Protein AF-0000000075133955 (afdb_homodimer)

pLDDT: mean 95.51, std 5.42, range [56.84, 98.88]

Sequence (524 aa):
MVPCLSQMYQNTDFLGADYRGLFTTDHEECQRVCTQDPFCQFFTFVNGDFTTERIRNKCHLKFSWTIPRTPGVKREAGVVSGFSHKVEISQYFEPVCRGKLFSNTDIPGNDLEVLPAASPEHCQALCSADPRCTYFSYVSSNFNCHLKSNPNEIVTTAKEGITSGLPVHFCQLDNNWLKVAHEGVSFEGSDIRFELMDDAHTCQRTCTFDPNCQYYSYFTDSYSESNMRRRCYFKRVITVPAPPNIGKLNNVISGFSLKSCAMVPCLSQMYQNTDFLGADYRGLFTTDHEECQRVCTQDPFCQFFTFVNGDFTTERIRNKCHLKFSWTIPRTPGVKREAGVVSGFSHKVEISQYFEPVCRGKLFSNTDIPGNDLEVLPAASPEHCQALCSADPRCTYFSYVSSNFNCHLKSNPNEIVTTAKEGITSGLPVHFCQLDNNWLKVAHEGVSFEGSDIRFELMDDAHTCQRTCTFDPNCQYYSYFTDSYSESNMRRRCYFKRVITVPAPPNIGKLNNVISGFSLKSCA

Solvent-accessible surface area (backbone atoms only — not comparable to full-atom values): 27032 Å² total; per-residue (Å²): 131,65,75,59,43,78,63,73,38,73,35,23,36,50,48,68,53,67,79,46,59,37,61,36,69,45,63,68,45,36,40,49,49,28,39,70,37,93,58,33,40,30,36,33,25,28,36,87,76,30,87,62,64,42,46,44,27,28,25,34,31,17,55,45,60,61,41,86,68,52,82,29,49,43,82,32,78,38,21,34,16,39,37,15,72,69,58,65,74,57,68,92,32,78,55,80,37,81,51,39,77,37,73,38,22,33,52,79,70,55,70,72,49,77,41,47,25,90,42,61,64,51,33,35,51,54,34,44,63,37,88,71,39,42,34,37,30,24,33,65,89,66,22,40,20,35,28,15,45,53,59,79,54,49,59,77,41,84,34,84,63,19,31,16,34,36,30,58,65,84,31,18,64,62,64,68,67,33,72,48,72,37,74,35,25,34,57,39,71,48,68,74,49,70,45,81,45,94,44,62,67,60,40,43,53,51,32,41,70,34,90,70,28,45,28,35,29,24,25,33,85,74,23,86,56,71,91,50,39,27,30,27,35,33,16,45,64,88,36,60,74,60,70,85,34,78,41,82,35,80,48,19,35,18,40,40,26,47,68,54,58,108,129,66,74,59,44,80,62,75,37,72,34,23,35,51,47,68,52,66,80,46,59,36,62,33,69,44,62,67,44,37,39,49,49,28,37,69,36,93,59,32,39,30,36,33,25,30,35,88,77,30,86,61,64,42,44,41,27,27,26,36,32,19,55,46,61,61,40,87,68,52,83,29,48,43,82,33,77,37,20,36,16,38,37,15,73,70,60,64,72,58,68,91,32,77,55,80,37,81,51,39,76,37,74,38,20,33,52,79,70,54,70,73,48,79,42,47,26,91,41,61,64,52,33,34,50,56,33,44,64,37,89,70,39,42,33,38,3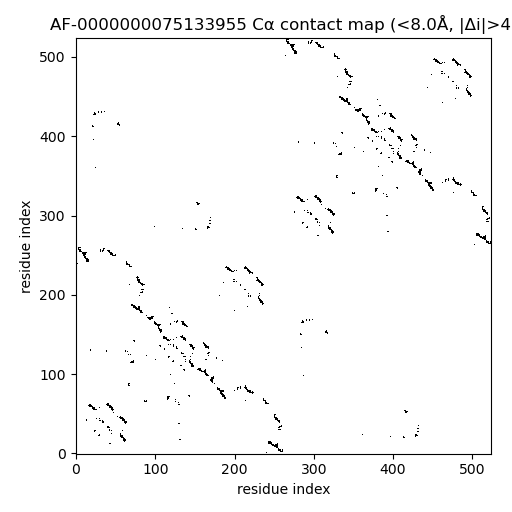2,25,33,66,88,68,22,40,20,36,29,15,46,51,58,82,54,51,61,77,42,84,31,82,63,18,33,16,36,36,32,58,63,84,33,17,65,61,63,69,67,32,70,48,69,38,76,36,24,35,57,39,72,48,68,75,50,69,45,81,45,94,46,60,67,60,40,42,52,52,32,39,70,34,91,72,28,46,30,37,30,23,24,35,85,72,23,87,56,70,92,49,38,28,30,27,32,33,16,48,64,87,36,61,76,61,72,86,34,78,42,82,36,80,48,20,37,18,38,41,24,48,67,55,56,109

Secondary structure (DSSP, 8-state):
-------EEEEEEEES-EEEEEE-SSHHHHHHHHHHSTT--EEEEE-TT-SSGGGTTEEEEE----S---SEEEEEEEEEEEE-TT---S---SSEE--EEETTEE--S-EEEEEE-SSHHHHHHHHHH-TT-SEEEEETTTTEEEEE--SS----EE-TTEEEEE---SSEEPGGGGG--EEEEEEES-EEEEEE-S-HHHHHHHHHH-TT-SEEEEE-TT-SSGGGTTEEEEE----S---SEEEEEEEEEEEE-SGGG-/-------EEEEEEEES-EEEEEE-SSHHHHHHHHHHSTT--EEEEE-TT-SSGGGTTEEEEE----S---SEEEEEEEEEEEE-TT---S---SSEE--EEETTEE--S-EEEEEE-SSHHHHHHHHHH-TT-SEEEEETTTTEEEEE--SS----EE-TTEEEEE---SSEEPGGGGG--EEEEEEES-EEEEEE-S-HHHHHHHHHH-TT-SEEEEE-TT-SSGGGTTEEEEE----S---SEEEEEEEEEEEE-SGGG-

Organism: Scophthalmus maximus (NCBI:txid52904)

Radius of gyration: 28.0 Å; Cα contacts (8 Å, |Δi|>4): 1385; chains: 2; bounding box: 56×96×57 Å

Nearest PDB structures (foldseek):
  7qox-assembly1_A  TM=2.684E-01  e=1.447E-17  Homo sapiens
  6o1g-assembly1_A  TM=2.736E-01  e=8.860E-17  Homo sapiens
  7qox-assembly2_B  TM=2.513E-01  e=3.279E-17  Homo sapiens
  5i25-assembly1_A  TM=2.585E-01  e=6.323E-15  Homo sapiens
  7qot-assembly2_B  TM=2.778E-01  e=2.372E-13  Homo sapiens

InterPro domains:
  IPR000177 Apple domain [PR00005] (200-219)
  IPR000177 Apple domain [PR00005] (248-262)
  IPR000177 Apple domain [SM00223] (4-88)
  IPR000177 Apple domain [SM00223] (97-171)
  IPR000177 Apple domain [SM00223] (181-261)
  IPR000177 Apple domain [cd01100] (2-84)
  IPR000177 Apple domain [cd01100] (102-165)
  IPR003609 PAN/Apple domain [PF00024] (181-261)
  IPR003609 PAN/Apple domain [PF14295] (12-62)
  IPR003609 PAN/Apple domain [PF14295] (105-148)
  IPR003609 PAN/Apple domain [PS50948] (4-87)
  IPR003609 PAN/Apple domain [PS50948] (97-171)

Foldseek 3Di:
DFDFWPDKDALKDLDDQFDDKDADPDVVVLLVVLQVDQFFWKKKAFDCPAPDRVCHRMITGGGDFQFDAFQAKAFAAQKKKAWALPTDLDDAFDDEDAFWKDAQKDFDDQFDDKGAAQDPSRLLSVLQNDPQFFKWKAAQVGRIITGGHDPPDTDMDGHHRIMMGGHDDRHHYDSVRRVDMDHRMDGDDQFDDKDAAQDVVVLNVVLNVDPAATMWMARDCPHPDNVRHRIITGGHDDNHDDRPDMDRHHSMMMTTHRNVVD/DFDFWPDKDALKDLDDQFDDKDADPDVVVLLVVLQPDQFFWKKKAFDCPAPDRVCHRMITGGGFFQFDAFQAKAFAAQKKKAWALPTDLDDAFDDEDAFWKDAQKDFDDQFDDKGAAQDPSRLLSVLQNDPQFFKWKAANVGRIITGGHDPPDTDMDGHHRIMMGGHDDRHHYDSVRRVDMDHRMDGDDQFDDKDAAQDVVVLNVVLNVDPAATMWMARDCPHPDNVRHRIITGGHDDNHDDRPDMDRHHSMMMTTHRNVVD

Structure (mmCIF, N/CA/C/O backbone):
data_AF-0000000075133955-model_v1
#
loop_
_entity.id
_entity.type
_entity.pdbx_description
1 polymer 'Putative coagulation factor XI-like'
#
loop_
_atom_site.group_PDB
_atom_site.id
_atom_site.type_symbol
_atom_site.label_atom_id
_atom_site.label_alt_id
_atom_site.label_comp_id
_atom_site.label_asym_id
_atom_site.label_entity_id
_atom_site.label_seq_id
_atom_site.pdbx_PDB_ins_code
_atom_site.Cartn_x
_atom_site.Cartn_y
_atom_site.Cartn_z
_atom_site.occupancy
_atom_site.B_iso_or_equiv
_atom_site.auth_seq_id
_atom_site.auth_comp_id
_atom_site.auth_asym_id
_atom_site.auth_atom_id
_atom_site.pdbx_PDB_model_num
ATOM 1 N N . MET A 1 1 ? 10.625 22.344 -7.941 1 56.84 1 MET A N 1
ATOM 2 C CA . MET A 1 1 ? 10.438 21.016 -8.539 1 56.84 1 MET A CA 1
ATOM 3 C C . MET A 1 1 ? 11.461 20.031 -8 1 56.84 1 MET A C 1
ATOM 5 O O . MET A 1 1 ? 12.625 20.391 -7.793 1 56.84 1 MET A O 1
ATOM 9 N N . VAL A 1 2 ? 11.062 18.953 -7.438 1 69.12 2 VAL A N 1
ATOM 10 C CA . VAL A 1 2 ? 11.984 17.953 -6.922 1 69.12 2 VAL A CA 1
ATOM 11 C C . VAL A 1 2 ? 12.766 17.328 -8.078 1 69.12 2 VAL A C 1
ATOM 13 O O . VAL A 1 2 ? 12.18 16.891 -9.062 1 69.12 2 VAL A O 1
ATOM 16 N N . PRO A 1 3 ? 14.031 17.5 -8.039 1 80.31 3 PRO A N 1
ATOM 17 C CA . PRO A 1 3 ? 14.82 16.938 -9.141 1 80.31 3 PRO A CA 1
ATOM 18 C C . PRO A 1 3 ? 14.695 15.43 -9.25 1 80.31 3 PRO A C 1
ATOM 20 O O . PRO A 1 3 ? 14.453 14.75 -8.25 1 80.31 3 PRO A O 1
ATOM 23 N N . CYS A 1 4 ? 14.789 15.016 -10.484 1 88.19 4 CYS A N 1
ATOM 24 C CA . CYS A 1 4 ? 14.82 13.578 -10.734 1 88.19 4 CYS A CA 1
ATOM 25 C C . CYS A 1 4 ? 16.172 12.992 -10.344 1 88.19 4 CYS A C 1
ATOM 27 O O . CYS A 1 4 ? 17.203 13.391 -10.883 1 88.19 4 CYS A O 1
ATOM 29 N N . LEU A 1 5 ? 16.125 12.211 -9.391 1 88.81 5 LEU A N 1
ATOM 30 C CA . LEU A 1 5 ? 17.312 11.5 -8.945 1 88.81 5 LEU A CA 1
ATOM 31 C C . LEU A 1 5 ? 17.203 10.008 -9.25 1 88.81 5 LEU A C 1
ATOM 33 O O . LEU A 1 5 ? 16.828 9.219 -8.383 1 88.81 5 LEU A O 1
ATOM 37 N N . SER A 1 6 ? 17.625 9.562 -10.336 1 91.12 6 SER A N 1
ATOM 38 C CA . SER A 1 6 ? 17.438 8.188 -10.789 1 91.12 6 SER A CA 1
ATOM 39 C C . SER A 1 6 ? 18.641 7.316 -10.445 1 91.12 6 SER A C 1
ATOM 41 O O . SER A 1 6 ? 18.578 6.09 -10.555 1 91.12 6 SER A O 1
ATOM 43 N N . GLN A 1 7 ? 19.641 7.926 -9.953 1 91.5 7 GLN A N 1
ATOM 44 C CA . GLN A 1 7 ? 20.891 7.219 -9.688 1 91.5 7 GLN A CA 1
ATOM 45 C C . GLN A 1 7 ? 20.75 6.281 -8.492 1 91.5 7 GLN A C 1
ATOM 47 O O . GLN A 1 7 ? 20.062 6.602 -7.52 1 91.5 7 GLN A O 1
ATOM 52 N N . MET A 1 8 ? 21.5 5.141 -8.578 1 95.88 8 MET A N 1
ATOM 53 C CA . MET A 1 8 ? 21.625 4.199 -7.473 1 95.88 8 MET A CA 1
ATOM 54 C C . MET A 1 8 ? 22.953 4.371 -6.754 1 95.88 8 MET A C 1
ATOM 56 O O . MET A 1 8 ? 24 4.52 -7.398 1 95.88 8 MET A O 1
ATOM 60 N N . TYR A 1 9 ? 22.891 4.359 -5.441 1 97.62 9 TYR A N 1
ATOM 61 C CA . TYR A 1 9 ? 24.109 4.496 -4.645 1 97.62 9 TYR A CA 1
ATOM 62 C C . TYR A 1 9 ? 24.547 3.15 -4.078 1 97.62 9 TYR A C 1
ATOM 64 O O . TYR A 1 9 ? 23.922 2.637 -3.139 1 97.62 9 TYR A O 1
ATOM 72 N N . GLN A 1 10 ? 25.609 2.617 -4.586 1 97.75 10 GLN A N 1
ATOM 73 C CA . GLN A 1 10 ? 26.125 1.313 -4.18 1 97.75 10 GLN A CA 1
ATOM 74 C C . GLN A 1 10 ? 26.859 1.405 -2.84 1 97.75 10 GLN A C 1
ATOM 76 O O . GLN A 1 10 ? 27.516 2.408 -2.553 1 97.75 10 GLN A O 1
ATOM 81 N N . ASN A 1 11 ? 26.703 0.358 -2.041 1 98.38 11 ASN A N 1
ATOM 82 C CA . ASN A 1 11 ? 27.375 0.281 -0.748 1 98.38 11 ASN A CA 1
ATOM 83 C C . ASN A 1 11 ? 27.109 1.519 0.101 1 98.38 11 ASN A C 1
ATOM 85 O O . ASN A 1 11 ? 28.016 2.068 0.718 1 98.38 11 ASN A O 1
ATOM 89 N N . THR A 1 12 ? 25.922 1.992 -0.047 1 98.31 12 THR A N 1
ATOM 90 C CA . THR A 1 12 ? 25.469 3.189 0.66 1 98.31 12 THR A CA 1
ATOM 91 C C . THR A 1 12 ? 24.156 2.936 1.38 1 98.31 12 THR A C 1
ATOM 93 O O . THR A 1 12 ? 23.188 2.445 0.777 1 98.31 12 THR A O 1
ATOM 96 N N . ASP A 1 13 ? 24.078 3.252 2.631 1 98 13 ASP A N 1
ATOM 97 C CA . ASP A 1 13 ? 22.875 3.078 3.453 1 98 13 ASP A CA 1
ATOM 98 C C . ASP A 1 13 ? 22.25 4.426 3.795 1 98 13 ASP A C 1
ATOM 100 O O . ASP A 1 13 ? 22.906 5.301 4.359 1 98 13 ASP A O 1
ATOM 104 N N . PHE A 1 14 ? 21.016 4.676 3.324 1 97.88 14 PHE A N 1
ATOM 105 C CA . PHE A 1 14 ? 20.203 5.762 3.857 1 97.88 14 PHE A CA 1
ATOM 106 C C . PHE A 1 14 ? 19.547 5.352 5.176 1 97.88 14 PHE A C 1
ATOM 108 O O . PHE A 1 14 ? 18.438 4.816 5.184 1 97.88 14 PHE A O 1
ATOM 115 N N . LEU A 1 15 ? 20.141 5.633 6.23 1 95.81 15 LEU A N 1
ATOM 116 C CA . LEU A 1 15 ? 19.75 5.098 7.535 1 95.81 15 LEU A CA 1
ATOM 117 C C . LEU A 1 15 ? 18.594 5.887 8.125 1 95.81 15 LEU A C 1
ATOM 119 O O . LEU A 1 15 ? 18.641 7.117 8.195 1 95.81 15 LEU A O 1
ATOM 123 N N . GLY A 1 16 ? 17.562 5.07 8.469 1 94.88 16 GLY A N 1
ATOM 124 C CA . GLY A 1 16 ? 16.438 5.688 9.156 1 94.88 16 GLY A CA 1
ATOM 125 C C . GLY A 1 16 ? 15.258 5.969 8.242 1 94.88 16 GLY A C 1
ATOM 126 O O . GLY A 1 16 ? 15.305 5.68 7.047 1 94.88 16 GLY A O 1
ATOM 127 N N . ALA A 1 17 ? 14.039 6.387 8.836 1 96.19 17 ALA A N 1
ATOM 128 C CA . ALA A 1 17 ? 12.836 6.855 8.156 1 96.19 17 ALA A CA 1
ATOM 129 C C . ALA A 1 17 ? 12.094 5.699 7.496 1 96.19 17 ALA A C 1
ATOM 131 O O . ALA A 1 17 ? 11.344 5.898 6.531 1 96.19 17 ALA A O 1
ATOM 132 N N . ASP A 1 18 ? 12.391 4.457 7.918 1 97.38 18 ASP A N 1
ATOM 133 C CA . ASP A 1 18 ? 11.727 3.271 7.387 1 97.38 18 ASP A CA 1
ATOM 134 C C . ASP A 1 18 ? 10.25 3.244 7.789 1 97.38 18 ASP A C 1
ATOM 136 O O . ASP A 1 18 ? 9.914 3.449 8.961 1 97.38 18 ASP A O 1
ATOM 140 N N . TYR A 1 19 ? 9.344 3.012 6.84 1 96.94 19 TYR A N 1
ATOM 141 C CA . TYR A 1 19 ? 7.949 2.883 7.25 1 96.94 19 TYR A CA 1
ATOM 142 C C . TYR A 1 19 ? 7.34 1.591 6.723 1 96.94 19 TYR A C 1
ATOM 144 O O . TYR A 1 19 ? 6.277 1.164 7.18 1 96.94 19 TYR A O 1
ATOM 152 N N . ARG A 1 20 ? 7.984 0.947 5.762 1 97.38 20 ARG A N 1
ATOM 153 C CA . ARG A 1 20 ? 7.504 -0.306 5.188 1 97.38 20 ARG A CA 1
ATOM 154 C C . ARG A 1 20 ? 8.664 -1.169 4.703 1 97.38 20 ARG A C 1
ATOM 156 O O . ARG A 1 20 ? 9.625 -0.657 4.129 1 97.38 20 ARG A O 1
ATOM 163 N N . GLY A 1 21 ? 8.602 -2.441 5.027 1 97.69 21 GLY A N 1
ATOM 164 C CA . GLY A 1 21 ? 9.586 -3.4 4.559 1 97.69 21 GLY A CA 1
ATOM 165 C C . GLY A 1 21 ? 8.977 -4.551 3.777 1 97.69 21 GLY A C 1
ATOM 166 O O . GLY A 1 21 ? 7.875 -5 4.086 1 97.69 21 GLY A O 1
ATOM 167 N N . LEU A 1 22 ? 9.586 -5.023 2.77 1 97.88 22 LEU A N 1
ATOM 168 C CA . LEU A 1 22 ? 9.219 -6.203 1.989 1 97.88 22 LEU A CA 1
ATOM 169 C C . LEU A 1 22 ? 10.445 -6.812 1.321 1 97.88 22 LEU A C 1
ATOM 171 O O . LEU A 1 22 ? 11.555 -6.277 1.435 1 97.88 22 LEU A O 1
ATOM 175 N N . PHE A 1 23 ? 10.312 -7.93 0.699 1 98.06 23 PHE A N 1
ATOM 176 C CA . PHE A 1 23 ? 11.414 -8.562 -0.011 1 98.06 23 PHE A CA 1
ATOM 177 C C . PHE A 1 23 ? 11.227 -8.453 -1.519 1 98.06 23 PHE A C 1
ATOM 179 O O . PHE A 1 23 ? 10.109 -8.633 -2.023 1 98.06 23 PHE A O 1
ATOM 186 N N . THR A 1 24 ? 12.258 -8.055 -2.201 1 97.69 24 THR A N 1
ATOM 187 C CA . THR A 1 24 ? 12.219 -7.914 -3.652 1 97.69 24 THR A CA 1
ATOM 188 C C . THR A 1 24 ? 13.359 -8.695 -4.301 1 97.69 24 THR A C 1
ATOM 190 O O . THR A 1 24 ? 14.328 -9.055 -3.633 1 97.69 24 THR A O 1
ATOM 193 N N . THR A 1 25 ? 13.219 -8.906 -5.605 1 96.19 25 THR A N 1
ATOM 194 C CA . THR A 1 25 ? 14.188 -9.695 -6.359 1 96.19 25 THR A CA 1
ATOM 195 C C . THR A 1 25 ? 15.531 -8.969 -6.43 1 96.19 25 THR A C 1
ATOM 197 O O . THR A 1 25 ? 16.594 -9.594 -6.352 1 96.19 25 THR A O 1
ATOM 200 N N . ASP A 1 26 ? 15.508 -7.672 -6.676 1 96.44 26 ASP A N 1
ATOM 201 C CA . ASP A 1 26 ? 16.703 -6.852 -6.809 1 96.44 26 ASP A CA 1
ATOM 202 C C . ASP A 1 26 ? 16.406 -5.387 -6.504 1 96.44 26 ASP A C 1
ATOM 204 O O . ASP A 1 26 ? 15.281 -5.039 -6.137 1 96.44 26 ASP A O 1
ATOM 208 N N . HIS A 1 27 ? 17.484 -4.566 -6.609 1 97.31 27 HIS A N 1
ATOM 209 C CA . HIS A 1 27 ? 17.344 -3.156 -6.262 1 97.31 27 HIS A CA 1
ATOM 210 C C . HIS A 1 27 ? 16.453 -2.43 -7.273 1 97.31 27 HIS A C 1
ATOM 212 O O . HIS A 1 27 ? 15.797 -1.448 -6.93 1 97.31 27 HIS A O 1
ATOM 218 N N . GLU A 1 28 ? 16.391 -2.914 -8.5 1 95.94 28 GLU A N 1
ATOM 219 C CA . GLU A 1 28 ? 15.539 -2.293 -9.508 1 95.94 28 GLU A CA 1
ATOM 220 C C . GLU A 1 28 ? 14.062 -2.473 -9.156 1 95.94 28 GLU A C 1
ATOM 222 O O . GLU A 1 28 ? 13.266 -1.541 -9.305 1 95.94 28 GLU A O 1
ATOM 227 N N . GLU A 1 29 ? 13.758 -3.65 -8.75 1 96.31 29 GLU A N 1
ATOM 228 C CA . GLU A 1 29 ? 12.391 -3.896 -8.305 1 96.31 29 GLU A CA 1
ATOM 229 C C . GLU A 1 29 ? 12.055 -3.082 -7.059 1 96.31 29 GLU A C 1
ATOM 231 O O . GLU A 1 29 ? 10.945 -2.574 -6.922 1 96.31 29 GLU A O 1
ATOM 236 N N . CYS A 1 30 ? 13.016 -3.01 -6.125 1 97.81 30 CYS A N 1
ATOM 237 C CA . CYS A 1 30 ? 12.828 -2.176 -4.941 1 97.81 30 CYS A CA 1
ATOM 238 C C . CYS A 1 30 ? 12.516 -0.737 -5.332 1 97.81 30 CYS A C 1
ATOM 240 O O . CYS A 1 30 ? 11.57 -0.14 -4.805 1 97.81 30 CYS A O 1
ATOM 242 N N . GLN A 1 31 ? 13.25 -0.207 -6.27 1 97.56 31 GLN A N 1
ATOM 243 C CA . GLN A 1 31 ? 13 1.15 -6.746 1 97.56 31 GLN A CA 1
ATOM 244 C C . GLN A 1 31 ? 11.633 1.263 -7.402 1 97.56 31 GLN A C 1
ATOM 246 O O . GLN A 1 31 ? 10.938 2.266 -7.227 1 97.56 31 GLN A O 1
ATOM 251 N N . ARG A 1 32 ? 11.211 0.271 -8.141 1 96 32 ARG A N 1
ATOM 252 C CA . ARG A 1 32 ? 9.891 0.275 -8.766 1 96 32 ARG A CA 1
ATOM 253 C C . ARG A 1 32 ? 8.789 0.29 -7.715 1 96 32 ARG A C 1
ATOM 255 O O . ARG A 1 32 ? 7.809 1.029 -7.848 1 96 32 ARG A O 1
ATOM 262 N N . VAL A 1 33 ? 8.953 -0.542 -6.676 1 97 33 VAL A N 1
ATOM 263 C CA . VAL A 1 33 ? 7.98 -0.568 -5.59 1 97 33 VAL A CA 1
ATOM 264 C C . VAL A 1 33 ? 7.902 0.809 -4.934 1 97 33 VAL A C 1
ATOM 266 O O . VAL A 1 33 ? 6.809 1.333 -4.711 1 97 33 VAL A O 1
ATOM 269 N N . CYS A 1 34 ? 9.055 1.392 -4.648 1 97.69 34 CYS A N 1
ATOM 270 C CA . CYS A 1 34 ? 9.102 2.719 -4.043 1 97.69 34 CYS A CA 1
ATOM 271 C C . CYS A 1 34 ? 8.414 3.75 -4.934 1 97.69 34 CYS A C 1
ATOM 273 O O . CYS A 1 34 ? 7.648 4.578 -4.445 1 97.69 34 CYS A O 1
ATOM 275 N N . THR A 1 35 ? 8.664 3.674 -6.195 1 95.88 35 THR A N 1
ATOM 276 C CA . THR A 1 35 ? 8.133 4.641 -7.152 1 95.88 35 THR A CA 1
ATOM 277 C C . THR A 1 35 ? 6.613 4.535 -7.242 1 95.88 35 THR A C 1
ATOM 279 O O . THR A 1 35 ? 5.922 5.543 -7.406 1 95.88 35 THR A O 1
ATOM 282 N N . GLN A 1 36 ? 6.125 3.326 -7.082 1 93.5 36 GLN A N 1
ATOM 283 C CA . GLN A 1 36 ? 4.688 3.107 -7.203 1 93.5 36 GLN A CA 1
ATOM 284 C C . GLN A 1 36 ? 3.973 3.422 -5.891 1 93.5 36 GLN A C 1
ATOM 286 O O . GLN A 1 36 ? 2.762 3.652 -5.879 1 93.5 36 GLN A O 1
ATOM 291 N N . ASP A 1 37 ? 4.668 3.383 -4.805 1 94 37 ASP A N 1
ATOM 292 C CA . ASP A 1 37 ? 4.117 3.746 -3.502 1 94 37 ASP A CA 1
ATOM 293 C C . ASP A 1 37 ? 3.953 5.258 -3.377 1 94 37 ASP A C 1
ATOM 295 O O . ASP A 1 37 ? 4.918 6.008 -3.541 1 94 37 ASP A O 1
ATOM 299 N N . PRO A 1 38 ? 2.822 5.773 -3.049 1 91.5 38 PRO A N 1
ATOM 300 C CA . PRO A 1 38 ? 2.568 7.215 -3.066 1 91.5 38 PRO A CA 1
ATOM 301 C C . PRO A 1 38 ? 3.377 7.969 -2.012 1 91.5 38 PRO A C 1
ATOM 303 O O . PRO A 1 38 ? 3.598 9.172 -2.145 1 91.5 38 PRO A O 1
ATOM 306 N N . PHE A 1 39 ? 3.896 7.27 -1.001 1 94 39 PHE A N 1
ATOM 307 C CA . PHE A 1 39 ? 4.52 7.969 0.118 1 94 39 PHE A CA 1
ATOM 308 C C . PHE A 1 39 ? 6.031 7.785 0.095 1 94 39 PHE A C 1
ATOM 310 O O . PHE A 1 39 ? 6.762 8.531 0.75 1 94 39 PHE A O 1
ATOM 317 N N . CYS A 1 40 ? 6.539 6.801 -0.646 1 96.44 40 CYS A N 1
ATOM 318 C CA . CYS A 1 40 ? 7.953 6.457 -0.625 1 96.44 40 CYS A CA 1
ATOM 319 C C . CYS A 1 40 ? 8.789 7.527 -1.32 1 96.44 40 CYS A C 1
ATOM 321 O O . CYS A 1 40 ? 8.508 7.891 -2.465 1 96.44 40 CYS A O 1
ATOM 323 N N . GLN A 1 41 ? 9.797 8.078 -0.647 1 95.94 41 GLN A N 1
ATOM 324 C CA . GLN A 1 41 ? 10.656 9.109 -1.207 1 95.94 41 GLN A CA 1
ATOM 325 C C . GLN A 1 41 ? 12.023 8.547 -1.585 1 95.94 41 GLN A C 1
ATOM 327 O O . GLN A 1 41 ? 12.633 8.984 -2.562 1 95.94 41 GLN A O 1
ATOM 332 N N . PHE A 1 42 ? 12.516 7.629 -0.854 1 97.69 42 PHE A N 1
ATOM 333 C CA . PHE A 1 42 ? 13.766 6.926 -1.105 1 97.69 42 PHE A CA 1
ATOM 334 C C . PHE A 1 42 ? 13.742 5.539 -0.476 1 97.69 42 PHE A C 1
ATOM 336 O O . PHE A 1 42 ? 12.773 5.176 0.201 1 97.69 42 PHE A O 1
ATOM 343 N N . PHE A 1 43 ? 14.758 4.703 -0.812 1 98.62 43 PHE A N 1
ATOM 344 C CA . PHE A 1 43 ? 14.727 3.312 -0.371 1 98.62 43 PHE A CA 1
ATOM 345 C C . PHE A 1 43 ? 16.141 2.795 -0.13 1 98.62 43 PHE A C 1
ATOM 347 O O . PHE A 1 43 ? 17.125 3.43 -0.537 1 98.62 43 PHE A O 1
ATOM 354 N N . THR A 1 44 ? 16.25 1.774 0.631 1 98.81 44 THR A N 1
ATOM 355 C CA . THR A 1 44 ? 17.469 1.001 0.829 1 98.81 44 THR A CA 1
ATOM 356 C C . THR A 1 44 ? 17.219 -0.483 0.58 1 98.81 44 THR A C 1
ATOM 358 O O . THR A 1 44 ? 16.25 -1.044 1.081 1 98.81 44 THR A O 1
ATOM 361 N N . PHE A 1 45 ? 18.078 -1.074 -0.251 1 98.81 45 PHE A N 1
ATOM 362 C CA . PHE A 1 45 ? 17.984 -2.484 -0.608 1 98.81 45 PHE A CA 1
ATOM 363 C C . PHE A 1 45 ? 19.203 -3.256 -0.103 1 98.81 45 PHE A C 1
ATOM 365 O O . PHE A 1 45 ? 20.344 -2.84 -0.317 1 98.81 45 PHE A O 1
ATOM 372 N N . VAL A 1 46 ? 18.891 -4.371 0.602 1 98.62 46 VAL A N 1
ATOM 373 C CA . VAL A 1 46 ? 19.938 -5.258 1.08 1 98.62 46 VAL A CA 1
ATOM 374 C C . VAL A 1 46 ? 20.172 -6.379 0.07 1 98.62 46 VAL A C 1
ATOM 376 O O . VAL A 1 46 ? 19.281 -7.211 -0.153 1 98.62 46 VAL A O 1
ATOM 379 N N . ASN A 1 47 ? 21.297 -6.426 -0.536 1 96.38 47 ASN A N 1
ATOM 380 C CA . ASN A 1 47 ? 21.469 -7.383 -1.62 1 96.38 47 ASN A CA 1
ATOM 381 C C . ASN A 1 47 ? 21.75 -8.789 -1.088 1 96.38 47 ASN A C 1
ATOM 383 O O . ASN A 1 47 ? 21.75 -9.008 0.125 1 96.38 47 ASN A O 1
ATOM 387 N N . GLY A 1 48 ? 21.938 -9.797 -1.963 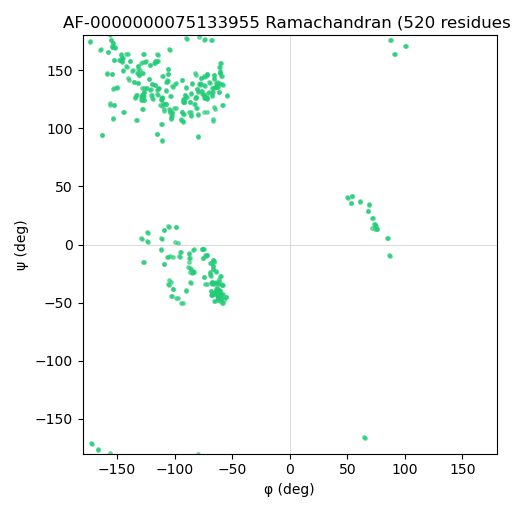1 94.81 48 GLY A N 1
ATOM 388 C CA . GLY A 1 48 ? 22 -11.211 -1.625 1 94.81 48 GLY A CA 1
ATOM 389 C C . GLY A 1 48 ? 23.312 -11.609 -0.968 1 94.81 48 GLY A C 1
ATOM 390 O O . GLY A 1 48 ? 23.453 -12.727 -0.465 1 94.81 48 GLY A O 1
ATOM 391 N N . ASP A 1 49 ? 24.297 -10.711 -0.828 1 95.81 49 ASP A N 1
ATOM 392 C CA . ASP A 1 49 ? 25.625 -11.023 -0.278 1 95.81 49 ASP A CA 1
ATOM 393 C C . ASP A 1 49 ? 25.812 -10.352 1.082 1 95.81 49 ASP A C 1
ATOM 395 O O . ASP A 1 49 ? 26.922 -10.375 1.634 1 95.81 49 ASP A O 1
ATOM 399 N N . PHE A 1 50 ? 24.828 -9.719 1.587 1 97.5 50 PHE A N 1
ATOM 400 C CA . PHE A 1 50 ? 24.922 -9.008 2.857 1 97.5 50 PHE A CA 1
ATOM 401 C C . PHE A 1 50 ? 25.281 -9.969 3.986 1 97.5 50 PHE A C 1
ATOM 403 O O . PHE A 1 50 ? 24.922 -11.148 3.943 1 97.5 50 PHE A O 1
ATOM 410 N N . THR A 1 51 ? 25.891 -9.516 4.984 1 96.75 51 THR A N 1
ATOM 411 C CA . THR A 1 51 ? 26.438 -10.312 6.082 1 96.75 51 THR A CA 1
ATOM 412 C C . THR A 1 51 ? 25.312 -10.984 6.871 1 96.75 51 THR A C 1
ATOM 414 O O . THR A 1 51 ? 25.406 -12.172 7.191 1 96.75 51 THR A O 1
ATOM 417 N N . THR A 1 52 ? 24.344 -10.242 7.223 1 96.75 52 THR A N 1
ATOM 418 C CA . THR A 1 52 ? 23.203 -10.812 7.922 1 96.75 52 THR A CA 1
ATOM 419 C C . THR A 1 52 ? 22.266 -11.5 6.945 1 96.75 52 THR A C 1
ATOM 421 O O . THR A 1 52 ? 21.516 -10.836 6.223 1 96.75 52 THR A O 1
ATOM 424 N N . GLU A 1 53 ? 22.125 -12.766 6.977 1 96.06 53 GLU A N 1
ATOM 425 C CA . GLU A 1 53 ? 21.453 -13.57 5.961 1 96.06 53 GLU A CA 1
ATOM 426 C C . GLU A 1 53 ? 19.953 -13.391 6.027 1 96.06 53 GLU A C 1
ATOM 428 O O . GLU A 1 53 ? 19.266 -13.398 4.996 1 96.06 53 GLU A O 1
ATOM 433 N N . ARG A 1 54 ? 19.391 -13.211 7.148 1 96.69 54 ARG A N 1
ATOM 434 C CA . ARG A 1 54 ? 17.938 -13.242 7.375 1 96.69 54 ARG A CA 1
ATOM 435 C C . ARG A 1 54 ? 17.266 -12.016 6.785 1 96.69 54 ARG A C 1
ATOM 437 O O . ARG A 1 54 ? 16.047 -11.93 6.75 1 96.69 54 ARG A O 1
ATOM 444 N N . ILE A 1 55 ? 18.031 -10.992 6.316 1 97.88 55 ILE A N 1
ATOM 445 C CA . ILE A 1 55 ? 17.406 -9.797 5.758 1 97.88 55 ILE A CA 1
ATOM 446 C C . ILE A 1 55 ? 17.906 -9.57 4.336 1 97.88 55 ILE A C 1
ATOM 448 O O . ILE A 1 55 ? 17.734 -8.477 3.785 1 97.88 55 ILE A O 1
ATOM 452 N N . ARG A 1 56 ? 18.625 -10.562 3.768 1 97.62 56 ARG A N 1
ATOM 453 C CA . ARG A 1 56 ? 19.016 -10.461 2.365 1 97.62 56 ARG A CA 1
ATOM 454 C C . ARG A 1 56 ? 17.797 -10.305 1.468 1 97.62 56 ARG A C 1
ATOM 456 O O . ARG A 1 56 ? 16.766 -10.953 1.687 1 97.62 56 ARG A O 1
ATOM 463 N N . ASN A 1 57 ? 17.859 -9.406 0.452 1 98.06 57 ASN A N 1
ATOM 464 C CA . ASN A 1 57 ? 16.828 -9.094 -0.532 1 98.06 57 ASN A CA 1
ATOM 465 C C . ASN A 1 57 ? 15.727 -8.227 0.068 1 98.06 57 ASN A C 1
ATOM 467 O O . ASN A 1 57 ? 14.672 -8.039 -0.542 1 98.06 57 ASN A O 1
ATOM 471 N N . LYS A 1 58 ? 15.969 -7.668 1.229 1 98.44 58 LYS A N 1
ATOM 472 C CA . LYS A 1 58 ? 14.969 -6.816 1.87 1 98.44 58 LYS A CA 1
ATOM 473 C C . LYS A 1 58 ? 14.984 -5.41 1.278 1 98.44 58 LYS A C 1
ATOM 475 O O . LYS A 1 58 ? 16.047 -4.84 1.043 1 98.44 58 LYS A O 1
ATOM 480 N N . CYS A 1 59 ? 13.891 -4.926 0.999 1 98.69 59 CYS A N 1
ATOM 481 C CA . CYS A 1 59 ? 13.664 -3.562 0.534 1 98.69 59 CYS A CA 1
ATOM 482 C C . CYS A 1 59 ? 13.008 -2.717 1.622 1 98.69 59 CYS A C 1
ATOM 484 O O . CYS A 1 59 ? 11.938 -3.061 2.121 1 98.69 59 CYS A O 1
ATOM 486 N N . HIS A 1 60 ? 13.633 -1.646 2.033 1 98.75 60 HIS A N 1
ATOM 487 C CA . HIS A 1 60 ? 13.109 -0.713 3.025 1 98.75 60 HIS A CA 1
ATOM 488 C C . HIS A 1 60 ? 12.602 0.563 2.365 1 98.75 60 HIS A C 1
ATOM 490 O O . HIS A 1 60 ? 13.383 1.322 1.786 1 98.75 60 HIS A O 1
ATOM 496 N N . LEU A 1 61 ? 11.305 0.796 2.443 1 98.69 61 LEU A N 1
ATOM 497 C CA . LEU A 1 61 ? 10.727 2.045 1.961 1 98.69 61 LEU A CA 1
ATOM 498 C C . LEU A 1 61 ? 10.812 3.131 3.027 1 98.69 61 LEU A C 1
ATOM 500 O O . LEU A 1 61 ? 10.578 2.869 4.207 1 98.69 61 LEU A O 1
ATOM 504 N N . LYS A 1 62 ? 11.156 4.32 2.543 1 98.31 62 LYS A N 1
ATOM 505 C CA . LYS A 1 62 ? 11.477 5.363 3.514 1 98.31 62 LYS A CA 1
ATOM 506 C C . LYS A 1 62 ? 10.727 6.656 3.197 1 98.31 62 LYS A C 1
ATOM 508 O O . LYS A 1 62 ? 10.523 6.988 2.029 1 98.31 62 LYS A O 1
ATOM 513 N N . PHE A 1 63 ? 10.391 7.328 4.324 1 96.25 63 PHE A N 1
ATOM 514 C CA . PHE A 1 63 ? 9.547 8.516 4.266 1 96.25 63 PHE A CA 1
ATOM 515 C C . PHE A 1 63 ? 10.359 9.773 4.531 1 96.25 63 PHE A C 1
ATOM 517 O O . PHE A 1 63 ? 11.273 9.766 5.363 1 96.25 63 PHE A O 1
ATOM 524 N N . SER A 1 64 ? 10.055 10.789 3.787 1 94.12 64 SER A N 1
ATOM 525 C CA . SER A 1 64 ? 10.508 12.156 4.035 1 94.12 64 SER A CA 1
ATOM 526 C C . SER A 1 64 ? 9.367 13.156 3.871 1 94.12 64 SER A C 1
ATOM 528 O O . SER A 1 64 ? 8.539 13.023 2.961 1 94.12 64 SER A O 1
ATOM 530 N N . TRP A 1 65 ? 9.305 14.156 4.762 1 93.06 65 TRP A N 1
ATOM 531 C CA . TRP A 1 65 ? 8.242 15.156 4.676 1 93.06 65 TRP A CA 1
ATOM 532 C C . TRP A 1 65 ? 8.312 15.914 3.354 1 93.06 65 TRP A C 1
ATOM 534 O O . TRP A 1 65 ? 9.367 16.422 2.979 1 93.06 65 TRP A O 1
ATOM 544 N N . THR A 1 66 ? 7.176 15.992 2.746 1 89.88 66 THR A N 1
ATOM 545 C CA . THR A 1 66 ? 7.09 16.672 1.46 1 89.88 66 THR A CA 1
ATOM 546 C C . THR A 1 66 ? 6.289 17.969 1.585 1 89.88 66 THR A C 1
ATOM 548 O O . THR A 1 66 ? 6.137 18.703 0.609 1 89.88 66 THR A O 1
ATOM 551 N N . ILE A 1 67 ? 5.73 18.234 2.736 1 92.62 67 ILE A N 1
ATOM 552 C CA . ILE A 1 67 ? 5 19.469 2.986 1 92.62 67 ILE A CA 1
ATOM 553 C C . ILE A 1 67 ? 5.699 20.266 4.082 1 92.62 67 ILE A C 1
ATOM 555 O O . ILE A 1 67 ? 6.438 19.703 4.895 1 92.62 67 ILE A O 1
ATOM 559 N N . PRO A 1 68 ? 5.457 21.578 4.055 1 93.44 68 PRO A N 1
ATOM 560 C CA . PRO A 1 68 ? 6.133 22.391 5.062 1 93.44 68 PRO A CA 1
ATOM 561 C C . PRO A 1 68 ? 5.707 22.047 6.488 1 93.44 68 PRO A C 1
ATOM 563 O O . PRO A 1 68 ? 4.52 21.828 6.746 1 93.44 68 PRO A O 1
ATOM 566 N N . ARG A 1 69 ? 6.738 21.969 7.32 1 95.06 69 ARG A N 1
ATOM 567 C CA . ARG A 1 69 ? 6.535 21.828 8.758 1 95.06 69 ARG A CA 1
ATOM 568 C C . ARG A 1 69 ? 7.023 23.062 9.508 1 95.06 69 ARG A C 1
ATOM 570 O O . ARG A 1 69 ? 8.07 23.625 9.172 1 95.06 69 ARG A O 1
ATOM 577 N N . THR A 1 70 ? 6.238 23.5 10.391 1 96.44 70 THR A N 1
ATOM 578 C CA . THR A 1 70 ? 6.672 24.609 11.227 1 96.44 70 THR A CA 1
ATOM 579 C C . THR A 1 70 ? 7.449 24.109 12.438 1 96.44 70 THR A C 1
ATOM 581 O O . THR A 1 70 ? 6.918 23.359 13.258 1 96.44 70 THR A O 1
ATOM 584 N N . PRO A 1 71 ? 8.68 24.562 12.609 1 96.38 71 PRO A N 1
ATOM 585 C CA . PRO A 1 71 ? 9.477 24.078 13.742 1 96.38 71 PRO A CA 1
ATOM 586 C C . PRO A 1 71 ? 8.852 24.422 15.094 1 96.38 71 PRO A C 1
ATOM 588 O O . PRO A 1 71 ? 9.07 23.703 16.078 1 96.38 71 PRO A O 1
ATOM 591 N N . GLY A 1 72 ? 8.156 25.5 15.117 1 97.69 72 GLY A N 1
ATOM 592 C CA . GLY A 1 72 ? 7.496 25.906 16.344 1 97.69 72 GLY A CA 1
ATOM 593 C C . GLY A 1 72 ? 6.277 26.766 16.109 1 97.69 72 GLY A C 1
ATOM 594 O O . GLY A 1 72 ? 6.258 27.578 15.172 1 97.69 72 GLY A O 1
ATOM 595 N N . VAL A 1 73 ? 5.32 26.625 16.953 1 98.38 73 VAL A N 1
ATOM 596 C CA . VAL A 1 73 ? 4.133 27.469 16.984 1 98.38 73 VAL A CA 1
ATOM 597 C C . VAL A 1 73 ? 3.844 27.906 18.422 1 98.38 73 VAL A C 1
ATOM 599 O O . VAL A 1 73 ? 3.801 27.094 19.328 1 98.38 73 VAL A O 1
ATOM 602 N N . LYS A 1 74 ? 3.67 29.156 18.609 1 97.5 74 LYS A N 1
ATOM 603 C CA . LYS A 1 74 ? 3.408 29.641 19.969 1 97.5 74 LYS A CA 1
ATOM 604 C C . LYS A 1 74 ? 2.467 30.844 19.953 1 97.5 74 LYS A C 1
ATOM 606 O O . LYS A 1 74 ? 2.369 31.547 18.953 1 97.5 74 LYS A O 1
ATOM 611 N N . ARG A 1 75 ? 1.895 31 21.109 1 98 75 ARG A N 1
ATOM 612 C CA . ARG A 1 75 ? 1.113 32.219 21.312 1 98 75 ARG A CA 1
ATOM 613 C C . ARG A 1 75 ? 2.023 33.438 21.5 1 98 75 ARG A C 1
ATOM 615 O O . ARG A 1 75 ? 2.988 33.375 22.266 1 98 75 ARG A O 1
ATOM 622 N N . GLU A 1 76 ? 1.729 34.469 20.734 1 97.81 76 GLU A N 1
ATOM 623 C CA . GLU A 1 76 ? 2.525 35.688 20.812 1 97.81 76 GLU A CA 1
ATOM 624 C C . GLU A 1 76 ? 1.708 36.906 20.391 1 97.81 76 GLU A C 1
ATOM 626 O O . GLU A 1 76 ? 1.438 37.094 19.203 1 97.81 76 GLU A O 1
ATOM 631 N N . ALA A 1 77 ? 1.396 37.719 21.391 1 97.5 77 ALA A N 1
ATOM 632 C CA . ALA A 1 77 ? 0.586 38.875 21.125 1 97.5 77 ALA A CA 1
ATOM 633 C C . ALA A 1 77 ? 1.288 39.812 20.125 1 97.5 77 ALA A C 1
ATOM 635 O O . ALA A 1 77 ? 2.5 40.031 20.219 1 97.5 77 ALA A O 1
ATOM 636 N N . GLY A 1 78 ? 0.525 40.344 19.219 1 97.88 78 GLY A N 1
ATOM 637 C CA . GLY A 1 78 ? 1.06 41.281 18.25 1 97.88 78 GLY A CA 1
ATOM 638 C C . GLY A 1 78 ? 1.688 40.656 17.047 1 97.88 78 GLY A C 1
ATOM 639 O O . GLY A 1 78 ? 2.357 41.312 16.25 1 97.88 78 GLY A O 1
ATOM 640 N N . VAL A 1 79 ? 1.598 39.344 16.938 1 98.56 79 VAL A N 1
ATOM 641 C CA . VAL A 1 79 ? 2.148 38.625 15.781 1 98.56 79 VAL A CA 1
ATOM 642 C C . VAL A 1 79 ? 1.027 37.938 15.023 1 98.56 79 VAL A C 1
ATOM 644 O O . VAL A 1 79 ? 0.087 37.406 15.641 1 98.56 79 VAL A O 1
ATOM 647 N N . VAL A 1 80 ? 1.06 38 13.719 1 98.75 80 VAL A N 1
ATOM 648 C CA . VAL A 1 80 ? 0.156 37.25 12.836 1 98.75 80 VAL A CA 1
ATOM 649 C C . VAL A 1 80 ? 0.959 36.312 11.93 1 98.75 80 VAL A C 1
ATOM 651 O O . VAL A 1 80 ? 1.921 36.75 11.289 1 98.75 80 VAL A O 1
ATOM 654 N N . SER A 1 81 ? 0.615 35.094 11.945 1 98.75 81 SER A N 1
ATOM 655 C CA . SER A 1 81 ? 1.326 34.125 11.117 1 98.75 81 SER A CA 1
ATOM 656 C C . SER A 1 81 ? 0.364 33.344 10.211 1 98.75 81 SER A C 1
ATOM 658 O O . SER A 1 81 ? -0.839 33.312 10.477 1 98.75 81 SER A O 1
ATOM 660 N N . GLY A 1 82 ? 0.876 32.812 9.141 1 98.31 82 GLY A N 1
ATOM 661 C CA . GLY A 1 82 ? 0.098 32.062 8.18 1 98.31 82 GLY A CA 1
ATOM 662 C C . GLY A 1 82 ? 0.951 31.375 7.121 1 98.31 82 GLY A C 1
ATOM 663 O O . GLY A 1 82 ? 2.174 31.297 7.262 1 98.31 82 GLY A O 1
ATOM 664 N N . PHE A 1 83 ? 0.195 30.844 6.141 1 98 83 PHE A N 1
ATOM 665 C CA . PHE A 1 83 ? 0.869 30.094 5.09 1 98 83 PHE A CA 1
ATOM 666 C C . PHE A 1 83 ? 0.707 30.781 3.738 1 98 83 PHE A C 1
ATOM 668 O O . PHE A 1 83 ? -0.199 31.594 3.555 1 98 83 PHE A O 1
ATOM 675 N N . SER A 1 84 ? 1.689 30.406 2.855 1 97.25 84 SER A N 1
ATOM 676 C CA . SER A 1 84 ? 1.463 30.734 1.451 1 97.25 84 SER A CA 1
ATOM 677 C C . SER A 1 84 ? 0.275 29.953 0.89 1 97.25 84 SER A C 1
ATOM 679 O O . SER A 1 84 ? 0.084 28.781 1.214 1 97.25 84 SER A O 1
ATOM 681 N N . HIS A 1 85 ? -0.427 30.609 -0.008 1 94.94 85 HIS A N 1
ATOM 682 C CA . HIS A 1 85 ? -1.581 29.969 -0.618 1 94.94 85 HIS A CA 1
ATOM 683 C C . HIS A 1 85 ? -1.149 28.922 -1.642 1 94.94 85 HIS A C 1
ATOM 685 O O . HIS A 1 85 ? -1.955 28.094 -2.064 1 94.94 85 HIS A O 1
ATOM 691 N N . LYS A 1 86 ? 0.066 28.922 -1.98 1 90.06 86 LYS A N 1
ATOM 692 C CA . LYS A 1 86 ? 0.516 28.109 -3.109 1 90.06 86 LYS A CA 1
ATOM 693 C C . LYS A 1 86 ? 1.346 26.922 -2.637 1 90.06 86 LYS A C 1
ATOM 695 O O . LYS A 1 86 ? 1.974 26.234 -3.447 1 90.06 86 LYS A O 1
ATOM 700 N N . VAL A 1 87 ? 1.294 26.688 -1.341 1 88.06 87 VAL A N 1
ATOM 701 C CA . VAL A 1 87 ? 2.037 25.547 -0.823 1 88.06 87 VAL A CA 1
ATOM 702 C C . VAL A 1 87 ? 1.422 24.25 -1.344 1 88.06 87 VAL A C 1
ATOM 704 O O . VAL A 1 87 ? 0.198 24.094 -1.359 1 88.06 87 VAL A O 1
ATOM 707 N N . GLU A 1 88 ? 2.277 23.359 -1.789 1 82.44 88 GLU A N 1
ATOM 708 C CA . GLU A 1 88 ? 1.806 22.062 -2.262 1 82.44 88 GLU A CA 1
ATOM 709 C C . GLU A 1 88 ? 1.656 21.078 -1.106 1 82.44 88 GLU A C 1
ATOM 711 O O . GLU A 1 88 ? 2.648 20.672 -0.499 1 82.44 88 GLU A O 1
ATOM 716 N N . ILE A 1 89 ? 0.448 20.656 -0.7 1 78.69 89 ILE A N 1
ATOM 717 C CA . ILE A 1 89 ? 0.196 19.812 0.463 1 78.69 89 ILE A CA 1
ATOM 718 C C . ILE A 1 89 ? -0.087 18.375 0.012 1 78.69 89 ILE A C 1
ATOM 720 O O . ILE A 1 89 ? 0.16 17.422 0.755 1 78.69 89 ILE A O 1
ATOM 724 N N . SER A 1 90 ? -0.647 18.109 -1.062 1 70 90 SER A N 1
ATOM 725 C CA . SER A 1 90 ? -0.954 16.75 -1.472 1 70 90 SER A CA 1
ATOM 726 C C . SER A 1 90 ? -0.72 16.547 -2.965 1 70 90 SER A C 1
ATOM 728 O O . SER A 1 90 ? -0.632 17.516 -3.717 1 70 90 SER A O 1
ATOM 730 N N . GLN A 1 91 ? -0.436 15.281 -3.184 1 70.25 91 GLN A N 1
ATOM 731 C CA . GLN A 1 91 ? -0.433 14.93 -4.602 1 70.25 91 GLN A CA 1
ATOM 732 C C . GLN A 1 91 ? -1.791 15.211 -5.238 1 70.25 91 GLN A C 1
ATOM 734 O O . GLN A 1 91 ? -2.816 15.211 -4.555 1 70.25 91 GLN A O 1
ATOM 739 N N . TYR A 1 92 ? -1.729 15.586 -6.348 1 69.06 92 TYR A N 1
ATOM 740 C CA . TYR A 1 92 ? -2.971 15.914 -7.039 1 69.06 92 TYR A CA 1
ATOM 741 C C . TYR A 1 92 ? -3.818 14.672 -7.262 1 69.06 92 TYR A C 1
ATOM 743 O O . TYR A 1 92 ? -3.41 13.758 -7.977 1 69.06 92 TYR A O 1
ATOM 751 N N . PHE A 1 93 ? -4.816 14.641 -6.488 1 80.75 93 PHE A N 1
ATOM 752 C CA . PHE A 1 93 ? -5.859 13.641 -6.676 1 80.75 93 PHE A CA 1
ATOM 753 C C . PHE A 1 93 ? -7.23 14.297 -6.785 1 80.75 93 PHE A C 1
ATOM 755 O O . PHE A 1 93 ? -7.457 15.367 -6.215 1 80.75 93 PHE A O 1
ATOM 762 N N . GLU A 1 94 ? -7.969 13.867 -7.719 1 84.56 94 GLU A N 1
ATOM 763 C CA . GLU A 1 94 ? -9.375 14.242 -7.711 1 84.56 94 GLU A CA 1
ATOM 764 C C . GLU A 1 94 ? -10.227 13.188 -7.016 1 84.56 94 GLU A C 1
ATOM 766 O O . GLU A 1 94 ? -9.938 11.992 -7.098 1 84.56 94 GLU A O 1
ATOM 771 N N . PRO A 1 95 ? -11.258 13.609 -6.234 1 90.19 95 PRO A N 1
ATOM 772 C CA . PRO A 1 95 ? -11.859 14.914 -5.961 1 90.19 95 PRO A CA 1
ATOM 773 C C . PRO A 1 95 ? -11.219 15.617 -4.77 1 90.19 95 PRO A C 1
ATOM 775 O O . PRO A 1 95 ? -10.305 15.078 -4.145 1 90.19 95 PRO A O 1
ATOM 778 N N . VAL A 1 96 ? -11.734 16.844 -4.539 1 91.31 96 VAL A N 1
ATOM 779 C CA . VAL A 1 96 ? -11.391 17.531 -3.299 1 91.31 96 VAL A CA 1
ATOM 780 C C . VAL A 1 96 ? -12.133 16.891 -2.129 1 91.31 96 VAL A C 1
ATOM 782 O O . VAL A 1 96 ? -13.32 16.578 -2.24 1 91.31 96 VAL A O 1
ATOM 785 N N . CYS A 1 97 ? -11.352 16.734 -1.069 1 90.75 97 CYS A N 1
ATOM 786 C CA . CYS A 1 97 ? -11.945 16.141 0.119 1 90.75 97 CYS A CA 1
ATOM 787 C C . CYS A 1 97 ? -11.617 16.953 1.364 1 90.75 97 CYS A C 1
ATOM 789 O O . CYS A 1 97 ? -10.617 17.672 1.396 1 90.75 97 CYS A O 1
ATOM 791 N N . ARG A 1 98 ? -12.406 17 2.406 1 86.5 98 ARG A N 1
ATOM 792 C CA . ARG A 1 98 ? -12.211 17.766 3.633 1 86.5 98 ARG A CA 1
ATOM 793 C C . ARG A 1 98 ? -11.812 16.844 4.789 1 86.5 98 ARG A C 1
ATOM 795 O O . ARG A 1 98 ? -11.227 17.297 5.77 1 86.5 98 ARG A O 1
ATOM 802 N N . GLY A 1 99 ? -11.859 15.562 4.738 1 88.5 99 GLY A N 1
ATOM 803 C CA . GLY A 1 99 ? -11.617 14.656 5.852 1 88.5 99 GLY A CA 1
ATOM 804 C C . GLY A 1 99 ? -12.633 14.789 6.965 1 88.5 99 GLY A C 1
ATOM 805 O O . GLY A 1 99 ? -13.68 15.414 6.781 1 88.5 99 GLY A O 1
ATOM 806 N N . LYS A 1 100 ? -12.328 14.219 8.117 1 94.56 100 LYS A N 1
ATOM 807 C CA . LYS A 1 100 ? -13.242 14.211 9.258 1 94.56 100 LYS A CA 1
ATOM 808 C C . LYS A 1 100 ? -12.562 14.758 10.508 1 94.56 100 LYS A C 1
ATOM 810 O O . LYS A 1 100 ? -11.43 14.383 10.82 1 94.56 100 LYS A O 1
ATOM 815 N N . LEU A 1 101 ? -13.242 15.703 11.203 1 97.44 101 LEU A N 1
ATOM 816 C CA . LEU A 1 101 ? -12.766 16.25 12.469 1 97.44 101 LEU A CA 1
ATOM 817 C C . LEU A 1 101 ? -13.766 15.992 13.586 1 97.44 101 LEU A C 1
ATOM 819 O O . LEU A 1 101 ? -14.977 16.078 13.375 1 97.44 101 LEU A O 1
ATOM 823 N N . PHE A 1 102 ? -13.258 15.625 14.703 1 97.56 102 PHE A N 1
ATOM 824 C CA . PHE A 1 102 ? -14.039 15.43 15.914 1 97.56 102 PHE A CA 1
ATOM 825 C C . PHE A 1 102 ? -13.711 16.5 16.953 1 97.56 102 PHE A C 1
ATOM 827 O O . PHE A 1 102 ? -12.695 16.406 17.641 1 97.56 102 PHE A O 1
ATOM 834 N N . SER A 1 103 ? -14.602 17.453 17.094 1 97.75 103 SER A N 1
ATOM 835 C CA . SER A 1 103 ? -14.367 18.547 18.031 1 97.75 103 SER A CA 1
ATOM 836 C C . SER A 1 103 ? -14.508 18.078 19.469 1 97.75 103 SER A C 1
ATOM 838 O O . SER A 1 103 ? -15.344 17.219 19.766 1 97.75 103 SER A O 1
ATOM 840 N N . ASN A 1 104 ? -13.688 18.656 20.312 1 98.5 104 ASN A N 1
ATOM 841 C CA . ASN A 1 104 ? -13.727 18.359 21.734 1 98.5 104 ASN A CA 1
ATOM 842 C C . ASN A 1 104 ? -13.688 16.859 22 1 98.5 104 ASN A C 1
ATOM 844 O O . ASN A 1 104 ? -14.484 16.328 22.781 1 98.5 104 ASN A O 1
ATOM 848 N N . THR A 1 105 ? -12.914 16.25 21.266 1 98.38 105 THR A N 1
ATOM 849 C CA . THR A 1 105 ? -12.75 14.805 21.312 1 98.38 105 THR A CA 1
ATOM 850 C C . THR A 1 105 ? -11.266 14.422 21.297 1 98.38 105 THR A C 1
ATOM 852 O O . THR A 1 105 ? -10.516 14.883 20.438 1 98.38 105 THR A O 1
ATOM 855 N N . ASP A 1 106 ? -10.828 13.648 22.234 1 98.5 106 ASP A N 1
ATOM 856 C CA . ASP A 1 106 ? -9.469 13.133 22.281 1 98.5 106 ASP A CA 1
ATOM 857 C C . ASP A 1 106 ? -9.422 11.648 21.906 1 98.5 106 ASP A C 1
ATOM 859 O O . ASP A 1 106 ? -10.414 10.938 22.062 1 98.5 106 ASP A O 1
ATOM 863 N N . ILE A 1 107 ? -8.352 11.227 21.266 1 98.06 107 ILE A N 1
ATOM 864 C CA . ILE A 1 107 ? -8.016 9.82 21.062 1 98.06 107 ILE A CA 1
ATOM 865 C C . ILE A 1 107 ? -6.727 9.492 21.812 1 98.06 107 ILE A C 1
ATOM 867 O O . ILE A 1 107 ? -5.633 9.609 21.25 1 98.06 107 ILE A O 1
ATOM 871 N N . PRO A 1 108 ? -6.84 9.016 22.922 1 97.19 108 PRO A N 1
ATOM 872 C CA . PRO A 1 108 ? -5.637 8.812 23.734 1 97.19 108 PRO A CA 1
ATOM 873 C C . PRO A 1 108 ? -4.797 7.629 23.266 1 97.19 108 PRO A C 1
ATOM 875 O O . PRO A 1 108 ? -5.348 6.633 22.781 1 97.19 108 PRO A O 1
ATOM 878 N N . GLY A 1 109 ? -3.498 7.777 23.375 1 96.38 109 GLY A N 1
ATOM 879 C CA . GLY A 1 109 ? -2.576 6.676 23.156 1 96.38 109 GLY A CA 1
ATOM 880 C C . GLY A 1 109 ? -2.156 6.531 21.703 1 96.38 109 GLY A C 1
ATOM 881 O O . GLY A 1 109 ? -2.48 7.379 20.875 1 96.38 109 GLY A O 1
ATOM 882 N N . ASN A 1 110 ? -1.178 5.527 21.391 1 97.31 110 ASN A N 1
ATOM 883 C CA . ASN A 1 110 ? -0.675 5.156 20.078 1 97.31 110 ASN A CA 1
ATOM 884 C C . ASN A 1 110 ? 0.013 6.328 19.375 1 97.31 110 ASN A C 1
ATOM 886 O O . ASN A 1 110 ? -0.13 6.516 18.172 1 97.31 110 ASN A O 1
ATOM 890 N N . ASP A 1 111 ? 0.705 7.137 20.109 1 97.31 111 ASP A N 1
ATOM 891 C CA . ASP A 1 111 ? 1.364 8.32 19.562 1 97.31 111 ASP A CA 1
ATOM 892 C C . ASP A 1 111 ? 2.604 7.938 18.766 1 97.31 111 ASP A C 1
ATOM 894 O O . ASP A 1 111 ? 3.451 7.18 19.234 1 97.31 111 ASP A O 1
ATOM 898 N N . LEU A 1 112 ? 2.697 8.383 17.609 1 96.81 112 LEU A N 1
ATOM 899 C CA . LEU A 1 112 ? 3.822 8.203 16.703 1 96.81 112 LEU A CA 1
ATOM 900 C C . LEU A 1 112 ? 4.805 9.359 16.812 1 96.81 112 LEU A C 1
ATOM 902 O O . LEU A 1 112 ? 6.012 9.141 16.953 1 96.81 112 LEU A O 1
ATOM 906 N N . GLU A 1 113 ? 4.281 10.602 16.734 1 96.44 113 GLU A N 1
ATOM 907 C CA . GLU A 1 113 ? 5.07 11.828 16.703 1 96.44 113 GLU A CA 1
ATOM 908 C C . GLU A 1 113 ? 4.234 13.039 17.125 1 96.44 113 GLU A C 1
ATOM 910 O O . GLU A 1 113 ? 3.02 13.055 16.938 1 96.44 113 GLU A O 1
ATOM 915 N N . VAL A 1 114 ? 4.902 13.984 17.766 1 98.31 114 VAL A N 1
ATOM 916 C CA . VAL A 1 114 ? 4.258 15.242 18.109 1 98.31 114 VAL A CA 1
ATOM 917 C C . VAL A 1 114 ? 4.859 16.375 17.281 1 98.31 114 VAL A C 1
ATOM 919 O O . VAL A 1 114 ? 6.082 16.547 17.25 1 98.31 114 VAL A O 1
ATOM 922 N N . LEU A 1 115 ? 4.027 17.125 16.609 1 98.31 115 LEU A N 1
ATOM 923 C CA . LEU A 1 115 ? 4.449 18.234 15.75 1 98.31 115 LEU A CA 1
ATOM 924 C C . LEU A 1 115 ? 3.688 19.516 16.094 1 98.31 115 LEU A C 1
ATOM 926 O O . LEU A 1 115 ? 2.531 19.453 16.531 1 98.31 115 LEU A O 1
ATOM 930 N N . PRO A 1 116 ? 4.34 20.609 15.938 1 98.56 116 PRO A N 1
ATOM 931 C CA . PRO A 1 116 ? 3.572 21.859 16.062 1 98.56 116 PRO A CA 1
ATOM 932 C C . PRO A 1 116 ? 2.59 22.062 14.914 1 98.56 116 PRO A C 1
ATOM 934 O O . PRO A 1 116 ? 2.906 21.75 13.766 1 98.56 116 PRO A O 1
ATOM 937 N N . ALA A 1 117 ? 1.433 22.516 15.195 1 98.5 117 ALA A N 1
ATOM 938 C CA . ALA A 1 117 ? 0.438 22.844 14.172 1 98.5 117 ALA A CA 1
ATOM 939 C C . ALA A 1 117 ? -0.387 24.062 14.594 1 98.5 117 ALA A C 1
ATOM 941 O O . ALA A 1 117 ? -0.667 24.25 15.781 1 98.5 117 ALA A O 1
ATOM 942 N N . ALA A 1 118 ? -0.805 24.797 13.602 1 97.81 118 ALA A N 1
ATOM 943 C CA . ALA A 1 118 ? -1.503 26.047 13.875 1 97.81 118 ALA A CA 1
ATOM 944 C C . ALA A 1 118 ? -2.992 25.812 14.102 1 97.81 118 ALA A C 1
ATOM 946 O O . ALA A 1 118 ? -3.678 26.641 14.711 1 97.81 118 ALA A O 1
ATOM 947 N N . SER A 1 119 ? -3.543 24.766 13.594 1 97.88 119 SER A N 1
ATOM 948 C CA . SER A 1 119 ? -4.969 24.453 13.633 1 97.88 119 SER A CA 1
ATOM 949 C C . SER A 1 119 ? -5.215 22.953 13.438 1 97.88 119 SER A C 1
ATOM 951 O O . SER A 1 119 ? -4.305 22.219 13.062 1 97.88 119 SER A O 1
ATOM 953 N N . PRO A 1 120 ? -6.449 22.5 13.742 1 98.06 120 PRO A N 1
ATOM 954 C CA . PRO A 1 120 ? -6.777 21.109 13.461 1 98.06 120 PRO A CA 1
ATOM 955 C C . PRO A 1 120 ? -6.609 20.734 11.992 1 98.06 120 PRO A C 1
ATOM 957 O O . PRO A 1 120 ? -6.191 19.625 11.672 1 98.06 120 PRO A O 1
ATOM 960 N N . GLU A 1 121 ? -6.898 21.688 11.078 1 97.06 121 GLU A N 1
ATOM 961 C CA . GLU A 1 121 ? -6.766 21.438 9.648 1 97.06 121 GLU A CA 1
ATOM 962 C C . GLU A 1 121 ? -5.301 21.281 9.25 1 97.06 121 GLU A C 1
ATOM 964 O O . GLU A 1 121 ? -4.965 20.422 8.422 1 97.06 121 GLU A O 1
ATOM 969 N N . HIS A 1 122 ? -4.48 22.094 9.836 1 97.12 122 HIS A N 1
ATOM 970 C CA . HIS A 1 122 ? -3.045 21.953 9.625 1 97.12 122 HIS A CA 1
ATOM 971 C C . HIS A 1 122 ? -2.551 20.594 10.117 1 97.12 122 HIS A C 1
ATOM 973 O O . HIS A 1 122 ? -1.789 19.922 9.422 1 97.12 122 HIS A O 1
ATOM 979 N N . CYS A 1 123 ? -3.02 20.188 11.281 1 98.12 123 CYS A N 1
ATOM 980 C CA . CYS A 1 123 ? -2.682 18.875 11.844 1 98.12 123 CYS A CA 1
ATOM 981 C C . CYS A 1 123 ? -3.16 17.75 10.93 1 98.12 123 CYS A C 1
ATOM 983 O O . CYS A 1 123 ? -2.443 16.781 10.711 1 98.12 123 CYS A O 1
ATOM 985 N N . GLN A 1 124 ? -4.332 17.922 10.383 1 97.19 124 GLN A N 1
ATOM 986 C CA . GLN A 1 124 ? -4.883 16.953 9.445 1 97.19 124 GLN A CA 1
ATOM 987 C C . GLN A 1 124 ? -3.994 16.828 8.211 1 97.19 124 GLN A C 1
ATOM 989 O O . GLN A 1 124 ? -3.756 15.719 7.723 1 97.19 124 GLN A O 1
ATOM 994 N N . ALA A 1 125 ? -3.488 17.906 7.691 1 96.19 125 ALA A N 1
ATOM 995 C CA . ALA A 1 125 ? -2.592 17.891 6.539 1 96.19 125 ALA A CA 1
ATOM 996 C C . ALA A 1 125 ? -1.312 17.125 6.855 1 96.19 125 ALA A C 1
ATOM 998 O O . ALA A 1 125 ? -0.842 16.328 6.039 1 96.19 125 ALA A O 1
ATOM 999 N N . LEU A 1 126 ? -0.798 17.375 8.039 1 96.75 126 LEU A N 1
ATOM 1000 C CA . LEU A 1 126 ? 0.415 16.688 8.461 1 96.75 126 LEU A CA 1
ATOM 1001 C C . LEU A 1 126 ? 0.182 15.18 8.547 1 96.75 126 LEU A C 1
ATOM 1003 O O . LEU A 1 126 ? 1.006 14.391 8.078 1 96.75 126 LEU A O 1
ATOM 1007 N N . CYS A 1 127 ? -0.917 14.773 9.133 1 96.94 127 CYS A N 1
ATOM 1008 C CA . CYS A 1 127 ? -1.252 13.359 9.266 1 96.94 127 CYS A CA 1
ATOM 1009 C C . CYS A 1 127 ? -1.446 12.727 7.891 1 96.94 127 CYS A C 1
ATOM 1011 O O . CYS A 1 127 ? -1.031 11.586 7.668 1 96.94 127 CYS A O 1
ATOM 1013 N N . SER A 1 128 ? -2.035 13.461 6.977 1 95.44 128 SER A N 1
ATOM 1014 C CA . SER A 1 128 ? -2.328 12.953 5.641 1 95.44 128 SER A CA 1
ATOM 1015 C C . SER A 1 128 ? -1.048 12.742 4.84 1 95.44 128 SER A C 1
ATOM 1017 O O . SER A 1 128 ? -1.015 11.922 3.918 1 95.44 128 SER A O 1
ATOM 1019 N N . ALA A 1 129 ? -0.001 13.445 5.191 1 94.31 129 ALA A N 1
ATOM 1020 C CA . ALA A 1 129 ? 1.251 13.375 4.441 1 94.31 129 ALA A CA 1
ATOM 1021 C C . ALA A 1 129 ? 2.117 12.219 4.922 1 94.31 129 ALA A C 1
ATOM 1023 O O . ALA A 1 129 ? 3.049 11.805 4.23 1 94.31 129 ALA A O 1
ATOM 1024 N N . ASP A 1 130 ? 1.913 11.727 6.129 1 95.25 130 ASP A N 1
ATOM 1025 C CA . ASP A 1 130 ? 2.703 10.664 6.742 1 95.25 130 ASP A CA 1
ATOM 1026 C C . ASP A 1 130 ? 1.996 9.32 6.617 1 95.25 130 ASP A C 1
ATOM 1028 O O . ASP A 1 130 ? 0.938 9.109 7.219 1 95.25 130 ASP A O 1
ATOM 1032 N N . PRO A 1 131 ? 2.611 8.336 5.895 1 95.25 131 PRO A N 1
ATOM 1033 C CA . PRO A 1 131 ? 1.94 7.051 5.672 1 95.25 131 PRO A CA 1
ATOM 1034 C C . PRO A 1 131 ? 1.757 6.25 6.961 1 95.25 131 PRO A C 1
ATOM 1036 O O . PRO A 1 131 ? 0.953 5.312 7 1 95.25 131 PRO A O 1
ATOM 1039 N N . ARG A 1 132 ? 2.412 6.574 8.117 1 97.25 132 ARG A N 1
ATOM 1040 C CA . ARG A 1 132 ? 2.307 5.852 9.383 1 97.25 132 ARG A CA 1
ATOM 1041 C C . ARG A 1 132 ? 1.131 6.363 10.203 1 97.25 132 ARG A C 1
ATOM 1043 O O . ARG A 1 132 ? 0.715 5.715 11.172 1 97.25 132 ARG A O 1
ATOM 1050 N N . CYS A 1 133 ? 0.583 7.449 9.812 1 97.75 133 CYS A N 1
ATOM 1051 C CA . CYS A 1 133 ? -0.447 8.094 10.617 1 97.75 133 CYS A CA 1
ATOM 1052 C C . CYS A 1 133 ? -1.821 7.508 10.32 1 97.75 133 CYS A C 1
ATOM 1054 O O . CYS A 1 133 ? -2.23 7.43 9.164 1 97.75 133 CYS A O 1
ATOM 1056 N N . THR A 1 134 ? -2.537 7.141 11.359 1 97.75 134 THR A N 1
ATOM 1057 C CA . THR A 1 134 ? -3.883 6.59 11.242 1 97.75 134 THR A CA 1
ATOM 1058 C C . THR A 1 134 ? -4.93 7.641 11.594 1 97.75 134 THR A C 1
ATOM 1060 O O . THR A 1 134 ? -5.98 7.719 10.953 1 97.75 134 THR A O 1
ATOM 1063 N N . TYR A 1 135 ? -4.777 8.391 12.602 1 98.38 135 TYR A N 1
ATOM 1064 C CA . TYR A 1 135 ? -5.566 9.523 13.078 1 98.38 135 TYR A CA 1
ATOM 1065 C C . TYR A 1 135 ? -4.719 10.461 13.93 1 98.38 135 TYR A C 1
ATOM 1067 O O . TYR A 1 135 ? -3.523 10.219 14.125 1 98.38 135 TYR A O 1
ATOM 1075 N N . PHE A 1 136 ? -5.316 11.578 14.359 1 98.75 136 PHE A N 1
ATOM 1076 C CA . PHE A 1 136 ? -4.523 12.57 15.086 1 98.75 136 PHE A CA 1
ATOM 1077 C C . PHE A 1 136 ? -5.359 13.25 16.156 1 98.75 136 PHE A C 1
ATOM 1079 O O . PHE A 1 136 ? -6.586 13.141 16.156 1 98.75 136 PHE A O 1
ATOM 1086 N N . SER A 1 137 ? -4.691 13.82 17.078 1 98.88 137 SER A N 1
ATOM 1087 C CA . SER A 1 137 ? -5.285 14.703 18.078 1 98.88 137 SER A CA 1
ATOM 1088 C C . SER A 1 137 ? -4.531 16.031 18.156 1 98.88 137 SER A C 1
ATOM 1090 O O . SER A 1 137 ? -3.318 16.047 18.391 1 98.88 137 SER A O 1
ATOM 1092 N N . TYR A 1 138 ? -5.242 17.109 17.984 1 98.81 138 TYR A N 1
ATOM 1093 C CA . TYR A 1 138 ? -4.691 18.453 18.062 1 98.81 138 TYR A CA 1
ATOM 1094 C C . TYR A 1 138 ? -5.082 19.125 19.375 1 98.81 138 TYR A C 1
ATOM 1096 O O . TYR A 1 138 ? -6.266 19.203 19.719 1 98.81 138 TYR A O 1
ATOM 1104 N N . VAL A 1 139 ? -4.105 19.594 20.016 1 98.75 139 VAL A N 1
ATOM 1105 C CA . VAL A 1 139 ? -4.332 20.281 21.281 1 98.75 139 VAL A CA 1
ATOM 1106 C C . VAL A 1 139 ? -4.203 21.797 21.078 1 98.75 139 VAL A C 1
ATOM 1108 O O . VAL A 1 139 ? -3.098 22.312 20.875 1 98.75 139 VAL A O 1
ATOM 1111 N N . SER A 1 140 ? -5.27 22.516 21.281 1 97.88 140 SER A N 1
ATOM 1112 C CA . SER A 1 140 ? -5.316 23.938 20.938 1 97.88 140 SER A CA 1
ATOM 1113 C C . SER A 1 140 ? -4.523 24.781 21.938 1 97.88 140 SER A C 1
ATOM 1115 O O . SER A 1 140 ? -4.004 25.844 21.578 1 97.88 140 SER A O 1
ATOM 1117 N N . SER A 1 141 ? -4.402 24.328 23.172 1 97.5 141 SER A N 1
ATOM 1118 C CA . SER A 1 141 ? -3.773 25.125 24.219 1 97.5 141 SER A CA 1
ATOM 1119 C C . SER A 1 141 ? -2.279 25.312 23.969 1 97.5 141 SER A C 1
ATOM 1121 O O . SER A 1 141 ? -1.707 26.344 24.281 1 97.5 141 SER A O 1
ATOM 1123 N N . ASN A 1 142 ? -1.694 24.328 23.375 1 97.75 142 ASN A N 1
ATOM 1124 C CA . ASN A 1 142 ? -0.25 24.422 23.188 1 97.75 142 ASN A CA 1
ATOM 1125 C C . ASN A 1 142 ? 0.149 24.172 21.734 1 97.75 142 ASN A C 1
ATOM 1127 O O . ASN A 1 142 ? 1.336 24.047 21.422 1 97.75 142 ASN A O 1
ATOM 1131 N N . PHE A 1 143 ? -0.78 24.016 20.844 1 98.62 143 PHE A N 1
ATOM 1132 C CA . PHE A 1 143 ? -0.589 23.906 19.406 1 98.62 143 PHE A CA 1
ATOM 1133 C C . PHE A 1 143 ? 0.117 22.609 19.047 1 98.62 143 PHE A C 1
ATOM 1135 O O . PHE A 1 143 ? 0.849 22.547 18.047 1 98.62 143 PHE A O 1
ATOM 1142 N N . ASN A 1 144 ? -0.089 21.578 19.875 1 98.62 144 ASN A N 1
ATOM 1143 C CA . ASN A 1 144 ? 0.537 20.281 19.609 1 98.62 144 ASN A CA 1
ATOM 1144 C C . ASN A 1 144 ? -0.364 19.391 18.766 1 98.62 144 ASN A C 1
ATOM 1146 O O . ASN A 1 144 ? -1.545 19.219 19.078 1 98.62 144 ASN A O 1
ATOM 1150 N N . CYS A 1 145 ? 0.162 18.891 17.75 1 98.75 145 CYS A N 1
ATOM 1151 C CA . CYS A 1 145 ? -0.469 17.875 16.906 1 98.75 145 CYS A CA 1
ATOM 1152 C C . CYS A 1 145 ? 0.103 16.5 17.188 1 98.75 145 CYS A C 1
ATOM 1154 O O . CYS A 1 145 ? 1.268 16.219 16.891 1 98.75 145 CYS A O 1
ATOM 1156 N N . HIS A 1 146 ? -0.666 15.648 17.766 1 98.88 146 HIS A N 1
ATOM 1157 C CA . HIS A 1 146 ? -0.261 14.273 18.047 1 98.88 146 HIS A CA 1
ATOM 1158 C C . HIS A 1 146 ? -0.666 13.344 16.906 1 98.88 146 HIS A C 1
ATOM 1160 O O . HIS A 1 146 ? -1.846 13.016 16.75 1 98.88 146 HIS A O 1
ATOM 1166 N N . LEU A 1 147 ? 0.298 12.906 16.109 1 98.75 147 LEU A N 1
ATOM 1167 C CA . LEU A 1 147 ? 0.044 11.875 15.102 1 98.75 147 LEU A CA 1
ATOM 1168 C C . LEU A 1 147 ? 0.014 10.492 15.742 1 98.75 147 LEU A C 1
ATOM 1170 O O . LEU A 1 147 ? 0.848 10.18 16.594 1 98.75 147 LEU A O 1
ATOM 1174 N N . LYS A 1 148 ? -0.917 9.742 15.289 1 98.69 148 LYS A N 1
ATOM 1175 C CA . LYS A 1 148 ? -1.102 8.453 15.953 1 98.69 148 LYS A CA 1
ATOM 1176 C C . LYS A 1 148 ? -1.199 7.32 14.938 1 98.69 148 LYS A C 1
ATOM 1178 O O . LYS A 1 148 ? -1.612 7.539 13.797 1 98.69 148 LYS A O 1
ATOM 1183 N N . SER A 1 149 ? -0.793 6.074 15.438 1 98.06 149 SER A N 1
ATOM 1184 C CA . SER A 1 149 ? -0.78 4.914 14.555 1 98.06 149 SER A CA 1
ATOM 1185 C C . SER A 1 149 ? -1.435 3.705 15.219 1 98.06 149 SER A C 1
ATOM 1187 O O . SER A 1 149 ? -0.869 3.115 16.141 1 98.06 149 SER A O 1
ATOM 1189 N N . ASN A 1 150 ? -2.572 3.34 14.82 1 97.88 150 ASN A N 1
ATOM 1190 C CA . ASN A 1 150 ? -3.32 2.15 15.211 1 97.88 150 ASN A CA 1
ATOM 1191 C C . ASN A 1 150 ? -4.445 1.847 14.227 1 97.88 150 ASN A C 1
ATOM 1193 O O . ASN A 1 150 ? -5.547 2.387 14.344 1 97.88 150 ASN A O 1
ATOM 1197 N N . PRO A 1 151 ? -4.195 1.023 13.281 1 96.56 151 PRO A N 1
ATOM 1198 C CA . PRO A 1 151 ? -5.215 0.753 12.266 1 96.56 151 PRO A CA 1
ATOM 1199 C C . PRO A 1 151 ? -6.32 -0.17 12.773 1 96.56 151 PRO A C 1
ATOM 1201 O O . PRO A 1 151 ? -7.305 -0.409 12.07 1 96.56 151 PRO A O 1
ATOM 1204 N N . ASN A 1 152 ? -6.238 -0.678 13.977 1 96.62 152 ASN A N 1
ATOM 1205 C CA . ASN A 1 152 ? -7.148 -1.712 14.469 1 96.62 152 ASN A CA 1
ATOM 1206 C C . ASN A 1 152 ? -8.375 -1.108 15.133 1 96.62 152 ASN A C 1
ATOM 1208 O O . ASN A 1 152 ? -9.492 -1.601 14.953 1 96.62 152 ASN A O 1
ATOM 1212 N N . GLU A 1 153 ? -8.109 -0.065 15.867 1 97.5 153 GLU A N 1
ATOM 1213 C CA . GLU A 1 153 ? -9.234 0.505 16.609 1 97.5 153 GLU A CA 1
ATOM 1214 C C . GLU A 1 153 ? -9.031 1.997 16.859 1 97.5 153 GLU A C 1
ATOM 1216 O O . GLU A 1 153 ? -7.91 2.502 16.766 1 97.5 153 GLU A O 1
ATOM 1221 N N . ILE A 1 154 ? -10.094 2.689 17.109 1 97.19 154 ILE A N 1
ATOM 1222 C CA . ILE A 1 154 ? -10.117 4.094 17.5 1 97.19 154 ILE A CA 1
ATOM 1223 C C . ILE A 1 154 ? -10.953 4.258 18.766 1 97.19 154 ILE A C 1
ATOM 1225 O O . ILE A 1 154 ? -12.109 3.848 18.812 1 97.19 154 ILE A O 1
ATOM 1229 N N . VAL A 1 155 ? -10.352 4.676 19.797 1 97.19 155 VAL A N 1
ATOM 1230 C CA . VAL A 1 155 ? -11.039 4.934 21.062 1 97.19 155 VAL A CA 1
ATOM 1231 C C . VAL A 1 155 ? -11.094 6.434 21.328 1 97.19 155 VAL A C 1
ATOM 1233 O O . VAL A 1 155 ? -10.055 7.082 21.453 1 97.19 155 VAL A O 1
ATOM 1236 N N . THR A 1 156 ? -12.305 6.977 21.453 1 96.75 156 THR A N 1
ATOM 1237 C CA . THR A 1 156 ? -12.469 8.414 21.625 1 96.75 156 THR A CA 1
ATOM 1238 C C . THR A 1 156 ? -12.945 8.75 23.031 1 96.75 156 THR A C 1
ATOM 1240 O O . THR A 1 156 ? -13.656 7.957 23.656 1 96.75 156 THR A O 1
ATOM 1243 N N . THR A 1 157 ? -12.523 9.805 23.531 1 97.88 157 THR A N 1
ATOM 1244 C CA . THR A 1 157 ? -12.977 10.375 24.797 1 97.88 157 THR A CA 1
ATOM 1245 C C . THR A 1 157 ? -13.305 11.859 24.641 1 97.88 157 THR A C 1
ATOM 1247 O O . THR A 1 157 ? -12.57 12.586 23.969 1 97.88 157 THR A O 1
ATOM 1250 N N . ALA A 1 158 ? -14.414 12.258 25.281 1 97.75 158 ALA A N 1
ATOM 1251 C CA . ALA A 1 158 ? -14.75 13.68 25.25 1 97.75 158 ALA A CA 1
ATOM 1252 C C . ALA A 1 158 ? -13.727 14.492 26.047 1 97.75 158 ALA A C 1
ATOM 1254 O O . ALA A 1 158 ? -13.406 14.156 27.188 1 97.75 158 ALA A O 1
ATOM 1255 N N . LYS A 1 159 ? -13.188 15.516 25.438 1 98.25 159 LYS A N 1
ATOM 1256 C CA . LYS A 1 159 ? -12.234 16.406 26.094 1 98.25 159 LYS A CA 1
ATOM 1257 C C . LYS A 1 159 ? -12.211 17.781 25.422 1 98.25 159 LYS A C 1
ATOM 1259 O O . LYS A 1 159 ? -11.859 17.891 24.234 1 98.25 159 LYS A O 1
ATOM 1264 N N . GLU A 1 160 ? -12.492 18.75 26.188 1 97.88 160 GLU A N 1
ATOM 1265 C CA . GLU A 1 160 ? -12.516 20.125 25.672 1 97.88 160 GLU A CA 1
ATOM 1266 C C . GLU A 1 160 ? -11.117 20.578 25.25 1 97.88 160 GLU A C 1
ATOM 1268 O O . GLU A 1 160 ? -10.133 20.281 25.938 1 97.88 160 GLU A O 1
ATOM 1273 N N . GLY A 1 161 ? -11.016 21.359 24.141 1 98.12 161 GLY A N 1
ATOM 1274 C CA . GLY A 1 161 ? -9.75 21.938 23.703 1 98.12 161 GLY A CA 1
ATOM 1275 C C . GLY A 1 161 ? -8.961 21 22.797 1 98.12 161 GLY A C 1
ATOM 1276 O O . GLY A 1 161 ? -7.906 21.375 22.281 1 98.12 161 GLY A O 1
ATOM 1277 N N . ILE A 1 162 ? -9.438 19.781 22.719 1 98.75 162 ILE A N 1
ATOM 1278 C CA . ILE A 1 162 ? -8.758 18.828 21.844 1 98.75 162 ILE A CA 1
ATOM 1279 C C . ILE A 1 162 ? -9.648 18.5 20.656 1 98.75 162 ILE A C 1
ATOM 1281 O O . ILE A 1 162 ? -10.844 18.25 20.812 1 98.75 162 ILE A O 1
ATOM 1285 N N . THR A 1 163 ? -9.164 18.656 19.484 1 98.81 163 THR A N 1
ATOM 1286 C CA . THR A 1 163 ? -9.828 18.234 18.266 1 98.81 163 THR A CA 1
ATOM 1287 C C . THR A 1 163 ? -9.078 17.094 17.609 1 98.81 163 THR A C 1
ATOM 1289 O O . THR A 1 163 ? -7.891 17.203 17.297 1 98.81 163 THR A O 1
ATOM 1292 N N . SER A 1 164 ? -9.719 15.961 17.453 1 98.69 164 SER A N 1
ATOM 1293 C CA . SER A 1 164 ? -9.133 14.82 16.75 1 98.69 164 SER A CA 1
ATOM 1294 C C . SER A 1 164 ? -9.727 14.656 15.359 1 98.69 164 SER A C 1
ATOM 1296 O O . SER A 1 164 ? -10.656 15.375 14.984 1 98.69 164 SER A O 1
ATOM 1298 N N . GLY A 1 165 ? -9.078 13.805 14.562 1 98.31 165 GLY A N 1
ATOM 1299 C CA . GLY A 1 165 ? -9.602 13.633 13.219 1 98.31 165 GLY A CA 1
ATOM 1300 C C . GLY A 1 165 ? -8.898 12.539 12.438 1 98.31 165 GLY A C 1
ATOM 1301 O O . GLY A 1 165 ? -8.023 11.852 12.969 1 98.31 165 GLY A O 1
ATOM 1302 N N . LEU A 1 166 ? -9.438 12.305 11.273 1 97.69 166 LEU A N 1
ATOM 1303 C CA . LEU A 1 166 ? -8.891 11.344 10.312 1 97.69 166 LEU A CA 1
ATOM 1304 C C . LEU A 1 166 ? -8.211 12.062 9.156 1 97.69 166 LEU A C 1
ATOM 1306 O O . LEU A 1 166 ? -8.68 13.109 8.703 1 97.69 166 LEU A O 1
ATOM 1310 N N . PRO A 1 167 ? -7.098 11.539 8.695 1 96.31 167 PRO A N 1
ATOM 1311 C CA . PRO A 1 167 ? -6.516 12.078 7.461 1 96.31 167 PRO A CA 1
ATOM 1312 C C . PRO A 1 167 ? -7.375 11.789 6.23 1 96.31 167 PRO A C 1
ATOM 1314 O O . PRO A 1 167 ? -8.391 11.102 6.332 1 96.31 167 PRO A O 1
ATOM 1317 N N . VAL A 1 168 ? -6.961 12.32 5.082 1 94.94 168 VAL A N 1
ATOM 1318 C CA . VAL A 1 168 ? -7.613 12.008 3.812 1 94.94 168 VAL A CA 1
ATOM 1319 C C . VAL A 1 168 ? -6.734 11.062 2.998 1 94.94 168 VAL A C 1
ATOM 1321 O O . VAL A 1 168 ? -5.512 11.062 3.146 1 94.94 168 VAL A O 1
ATOM 1324 N N . HIS A 1 169 ? -7.402 10.25 2.184 1 94.56 169 HIS A N 1
ATOM 1325 C CA . HIS A 1 169 ? -6.684 9.289 1.352 1 94.56 169 HIS A CA 1
ATOM 1326 C C . HIS A 1 169 ? -7.078 9.438 -0.115 1 94.56 169 HIS A C 1
ATOM 1328 O O . HIS A 1 169 ? -8.266 9.453 -0.445 1 94.56 169 HIS A O 1
ATOM 1334 N N . PHE A 1 170 ? -6.043 9.586 -1.005 1 92.5 170 PHE A N 1
ATOM 1335 C CA . PHE A 1 170 ? -6.203 9.562 -2.455 1 92.5 170 PHE A CA 1
ATOM 1336 C C . PHE A 1 170 ? -7.25 10.586 -2.898 1 92.5 170 PHE A C 1
ATOM 1338 O O . PHE A 1 170 ? -8.117 10.273 -3.715 1 92.5 170 PHE A O 1
ATOM 1345 N N . CYS A 1 171 ? -7.227 11.664 -2.352 1 92.38 171 CYS A N 1
ATOM 1346 C CA . CYS A 1 171 ? -7.965 12.852 -2.752 1 92.38 171 CYS A CA 1
ATOM 1347 C C . CYS A 1 171 ? -7.168 14.117 -2.447 1 92.38 171 CYS A C 1
ATOM 1349 O O . CYS A 1 171 ? -6.176 14.07 -1.72 1 92.38 171 CYS A O 1
ATOM 1351 N N . GLN A 1 172 ? -7.594 15.148 -3.047 1 90.44 172 GLN A N 1
ATOM 1352 C CA . GLN A 1 172 ? -6.945 16.422 -2.758 1 90.44 172 GLN A CA 1
ATOM 1353 C C . GLN A 1 172 ? -7.523 17.047 -1.493 1 90.44 172 GLN A C 1
ATOM 1355 O O . GLN A 1 172 ? -8.719 17.344 -1.427 1 90.44 172 GLN A O 1
ATOM 1360 N N . LEU A 1 173 ? -6.676 17.266 -0.542 1 91.44 173 LEU A N 1
ATOM 1361 C CA . LEU A 1 173 ? -7.141 17.922 0.681 1 91.44 173 LEU A CA 1
ATOM 1362 C C . LEU A 1 173 ? -7.586 19.344 0.404 1 91.44 173 LEU A C 1
ATOM 1364 O O . LEU A 1 173 ? -6.914 20.078 -0.325 1 91.44 173 LEU A O 1
ATOM 1368 N N . ASP A 1 174 ? -8.719 19.688 0.968 1 91.12 174 ASP A N 1
ATOM 1369 C CA . ASP A 1 174 ? -9.18 21.062 0.907 1 91.12 174 ASP A CA 1
ATOM 1370 C C . ASP A 1 174 ? -8.156 22.016 1.537 1 91.12 174 ASP A C 1
ATOM 1372 O O . ASP A 1 174 ? -7.879 21.922 2.734 1 91.12 174 ASP A O 1
ATOM 1376 N N . ASN A 1 175 ? -7.656 22.969 0.754 1 89.69 175 ASN A N 1
ATOM 1377 C CA . ASN A 1 175 ? -6.531 23.797 1.179 1 89.69 175 ASN A CA 1
ATOM 1378 C C . ASN A 1 175 ? -6.996 25.141 1.705 1 89.69 175 ASN A C 1
ATOM 1380 O O . ASN A 1 175 ? -6.199 26.078 1.829 1 89.69 175 ASN A O 1
ATOM 1384 N N . ASN A 1 176 ? -8.242 25.297 1.991 1 93 176 ASN A N 1
ATOM 1385 C CA . ASN A 1 176 ? -8.766 26.562 2.475 1 93 176 ASN A CA 1
ATOM 1386 C C . ASN A 1 176 ? -8.094 27 3.777 1 93 176 ASN A C 1
ATOM 1388 O O . ASN A 1 176 ? -8 28.188 4.074 1 93 176 ASN A O 1
ATOM 1392 N N . TRP A 1 177 ? -7.621 26.031 4.512 1 94.06 177 TRP A N 1
ATOM 1393 C CA . TRP A 1 177 ? -6.969 26.344 5.781 1 94.06 177 TRP A CA 1
ATOM 1394 C C . TRP A 1 177 ? -5.699 27.156 5.555 1 94.06 177 TRP A C 1
ATOM 1396 O O . TRP A 1 177 ? -5.238 27.859 6.457 1 94.06 177 TRP A O 1
ATOM 1406 N N . LEU A 1 178 ? -5.105 27.078 4.406 1 95.62 178 LEU A N 1
ATOM 1407 C CA . LEU A 1 178 ? -3.896 27.812 4.066 1 95.62 178 LEU A CA 1
ATOM 1408 C C . LEU A 1 178 ? -4.172 29.312 4.016 1 95.62 178 LEU A C 1
ATOM 1410 O O . LEU A 1 178 ? -3.252 30.125 4.133 1 95.62 178 LEU A O 1
ATOM 1414 N N . LYS A 1 179 ? -5.391 29.688 3.855 1 96 179 LYS A N 1
ATOM 1415 C CA . LYS A 1 179 ? -5.758 31.094 3.678 1 96 179 LYS A CA 1
ATOM 1416 C C . LYS A 1 179 ? -5.973 31.781 5.023 1 96 179 LYS A C 1
ATOM 1418 O O . LYS A 1 179 ? -6.137 33 5.082 1 96 179 LYS A O 1
ATOM 1423 N N . VAL A 1 180 ? -5.953 31.016 6.012 1 97.12 180 VAL A N 1
ATOM 1424 C CA . VAL A 1 180 ? -6.25 31.547 7.34 1 97.12 180 VAL A CA 1
ATOM 1425 C C . VAL A 1 180 ? -5.008 32.219 7.914 1 97.12 180 VAL A C 1
ATOM 1427 O O . VAL A 1 180 ? -3.926 31.641 7.938 1 97.12 180 VAL A O 1
ATOM 1430 N N . ALA A 1 181 ? -5.141 33.469 8.336 1 98.25 181 ALA A N 1
ATOM 1431 C CA . ALA A 1 181 ? -4.121 34.156 9.109 1 98.25 181 ALA A CA 1
ATOM 1432 C C . ALA A 1 181 ? -4.355 34 10.609 1 98.25 181 ALA A C 1
ATOM 1434 O O . ALA A 1 181 ? -5.422 34.344 11.117 1 98.25 181 ALA A O 1
ATOM 1435 N N . HIS A 1 182 ? -3.381 33.531 11.312 1 98.44 182 HIS A N 1
ATOM 1436 C CA . HIS A 1 182 ? -3.525 33.25 12.734 1 98.44 182 HIS A CA 1
ATOM 1437 C C . HIS A 1 182 ? -3.053 34.438 13.57 1 98.44 182 HIS A C 1
ATOM 1439 O O . HIS A 1 182 ? -1.849 34.656 13.734 1 98.44 182 HIS A O 1
ATOM 1445 N N . GLU A 1 183 ? -4.027 35.094 14.133 1 97.88 183 GLU A N 1
ATOM 1446 C CA . GLU A 1 183 ? -3.725 36.25 14.969 1 97.88 183 GLU A CA 1
ATOM 1447 C C . GLU A 1 183 ? -3.223 35.812 16.344 1 97.88 183 GLU A C 1
ATOM 1449 O O . GLU A 1 183 ? -3.771 34.875 16.953 1 97.88 183 GLU A O 1
ATOM 1454 N N . GLY A 1 184 ? -2.23 36.5 16.797 1 98 184 GLY A N 1
ATOM 1455 C CA . GLY A 1 184 ? -1.683 36.188 18.109 1 98 184 GLY A CA 1
ATOM 1456 C C . GLY A 1 184 ? -0.855 34.906 18.141 1 98 184 GLY A C 1
ATOM 1457 O O . GLY A 1 184 ? -0.682 34.312 19.188 1 98 184 GLY A O 1
ATOM 1458 N N . VAL A 1 185 ? -0.475 34.438 16.984 1 98.44 185 VAL A N 1
ATOM 1459 C CA . VAL A 1 185 ? 0.288 33.188 16.844 1 98.44 185 VAL A CA 1
ATOM 1460 C C . VAL A 1 185 ? 1.572 33.469 16.062 1 98.44 185 VAL A C 1
ATOM 1462 O O . VAL A 1 185 ? 1.551 34.156 15.031 1 98.44 185 VAL A O 1
ATOM 1465 N N . SER A 1 186 ? 2.682 32.969 16.5 1 98.19 186 SER A N 1
ATOM 1466 C CA . SER A 1 186 ? 3.965 33.094 15.82 1 98.19 186 SER A CA 1
ATOM 1467 C C . SER A 1 186 ? 4.492 31.734 15.367 1 98.19 186 SER A C 1
ATOM 1469 O O . SER A 1 186 ? 4.379 30.75 16.094 1 98.19 186 SER A O 1
ATOM 1471 N N . PHE A 1 187 ? 4.918 31.688 14.141 1 98.5 187 PHE A N 1
ATOM 1472 C CA . PHE A 1 187 ? 5.645 30.531 13.641 1 98.5 187 PHE A CA 1
ATOM 1473 C C . PHE A 1 187 ? 7.148 30.719 13.82 1 98.5 187 PHE A C 1
ATOM 1475 O O . PHE A 1 187 ? 7.738 31.641 13.273 1 98.5 187 PHE A O 1
ATOM 1482 N N . GLU A 1 188 ? 7.723 29.766 14.508 1 96.5 188 GLU A N 1
ATOM 1483 C CA . GLU A 1 188 ? 9.125 29.938 14.883 1 96.5 188 GLU A CA 1
ATOM 1484 C C . GLU A 1 188 ? 10.047 29.172 13.945 1 96.5 188 GLU A C 1
ATOM 1486 O O . GLU A 1 188 ? 9.719 28.078 13.492 1 96.5 188 GLU A O 1
ATOM 1491 N N . GLY A 1 189 ? 11.133 29.859 13.617 1 94.31 189 GLY A N 1
ATOM 1492 C CA . GLY A 1 189 ? 12.219 29.188 12.922 1 94.31 189 GLY A CA 1
ATOM 1493 C C . GLY A 1 189 ? 12.109 29.281 11.414 1 94.31 189 GLY A C 1
ATOM 1494 O O . GLY A 1 189 ? 11.133 29.828 10.891 1 94.31 189 GLY A O 1
ATOM 1495 N N . SER A 1 190 ? 13.234 28.984 10.656 1 96.5 190 SER A N 1
ATOM 1496 C CA . SER A 1 190 ? 13.344 28.828 9.211 1 96.5 190 SER A CA 1
ATOM 1497 C C . SER A 1 190 ? 13.148 30.156 8.492 1 96.5 190 SER A C 1
ATOM 1499 O O . SER A 1 190 ? 12.516 30.203 7.434 1 96.5 190 SER A O 1
ATOM 1501 N N . ASP A 1 191 ? 13.609 31.203 9.102 1 97.5 191 ASP A N 1
ATOM 1502 C CA . ASP A 1 191 ? 13.539 32.531 8.477 1 97.5 191 ASP A CA 1
ATOM 1503 C C . ASP A 1 191 ? 14.523 32.625 7.312 1 97.5 191 ASP A C 1
ATOM 1505 O O . ASP A 1 191 ? 15.703 32.312 7.461 1 97.5 191 ASP A O 1
ATOM 1509 N N . ILE A 1 192 ? 14.039 33.062 6.246 1 97.12 192 ILE A N 1
ATOM 1510 C CA . ILE A 1 192 ? 14.906 33.312 5.098 1 97.12 192 ILE A CA 1
ATOM 1511 C C . ILE A 1 192 ? 15.297 34.781 5.035 1 97.12 192 ILE A C 1
ATOM 1513 O O . ILE A 1 192 ? 16.469 35.125 4.816 1 97.12 192 ILE A O 1
ATOM 1517 N N . ARG A 1 193 ? 14.305 35.688 5.207 1 97.56 193 ARG A N 1
ATOM 1518 C CA . ARG A 1 193 ? 14.477 37.125 5.211 1 97.56 193 ARG A CA 1
ATOM 1519 C C . ARG A 1 193 ? 13.25 37.844 5.809 1 97.56 193 ARG A C 1
ATOM 1521 O O . ARG A 1 193 ? 12.25 37.188 6.117 1 97.56 193 ARG A O 1
ATOM 1528 N N . PHE A 1 194 ? 13.438 39.094 6.066 1 98.12 194 PHE A N 1
ATOM 1529 C CA . PHE A 1 194 ? 12.273 39.875 6.453 1 98.12 194 PHE A CA 1
ATOM 1530 C C . PHE A 1 194 ? 12.164 41.156 5.605 1 98.12 194 PHE A C 1
ATOM 1532 O O . PHE A 1 194 ? 13.133 41.562 4.961 1 98.12 194 PHE A O 1
ATOM 1539 N N . GLU A 1 195 ? 11.016 41.688 5.488 1 98.25 195 GLU A N 1
ATOM 1540 C CA . GLU A 1 195 ? 10.719 42.938 4.836 1 98.25 195 GLU A CA 1
ATOM 1541 C C . GLU A 1 195 ? 9.734 43.781 5.66 1 98.25 195 GLU A C 1
ATOM 1543 O O . GLU A 1 195 ? 8.93 43.219 6.414 1 98.25 195 GLU A O 1
ATOM 1548 N N . LEU A 1 196 ? 9.867 45.094 5.508 1 98.06 196 LEU A N 1
ATOM 1549 C CA . LEU A 1 196 ? 8.898 45.969 6.168 1 98.06 196 LEU A CA 1
ATOM 1550 C C . LEU A 1 196 ? 7.605 46.031 5.359 1 98.06 196 LEU A C 1
ATOM 1552 O O . LEU A 1 196 ? 7.641 46.188 4.137 1 98.06 196 LEU A O 1
ATOM 1556 N N . MET A 1 197 ? 6.512 45.844 6.109 1 97.56 197 MET A N 1
ATOM 1557 C CA . MET A 1 197 ? 5.211 45.875 5.453 1 97.56 197 MET A CA 1
ATOM 1558 C C . MET A 1 197 ? 4.176 46.562 6.348 1 97.56 197 MET A C 1
ATOM 1560 O O . MET A 1 197 ? 4.383 46.688 7.555 1 97.56 197 MET A O 1
ATOM 1564 N N . ASP A 1 198 ? 3.072 46.938 5.711 1 96.19 198 ASP A N 1
ATOM 1565 C CA . ASP A 1 198 ? 2.105 47.75 6.441 1 96.19 198 ASP A CA 1
ATOM 1566 C C . ASP A 1 198 ? 1.143 46.875 7.242 1 96.19 198 ASP A C 1
ATOM 1568 O O . ASP A 1 198 ? 0.629 47.281 8.281 1 96.19 198 ASP A O 1
ATOM 1572 N N . ASP A 1 199 ? 0.836 45.688 6.699 1 97.25 199 ASP A N 1
ATOM 1573 C CA . ASP A 1 199 ? -0.148 44.844 7.379 1 97.25 199 ASP A CA 1
ATOM 1574 C C . ASP A 1 199 ? 0.071 43.375 7.059 1 97.25 199 ASP A C 1
ATOM 1576 O O . ASP A 1 199 ? 0.868 43.031 6.18 1 97.25 199 ASP A O 1
ATOM 1580 N N . ALA A 1 200 ? -0.649 42.562 7.797 1 97.19 200 ALA A N 1
ATOM 1581 C CA . ALA A 1 200 ? -0.499 41.125 7.68 1 97.19 200 ALA A CA 1
ATOM 1582 C C . ALA A 1 200 ? -0.991 40.625 6.32 1 97.19 200 ALA A C 1
ATOM 1584 O O . ALA A 1 200 ? -0.456 39.656 5.773 1 97.19 200 ALA A O 1
ATOM 1585 N N . HIS A 1 201 ? -2.021 41.25 5.77 1 97.81 201 HIS A N 1
ATOM 1586 C CA . HIS A 1 201 ? -2.555 40.875 4.469 1 97.81 201 HIS A CA 1
ATOM 1587 C C . HIS A 1 201 ? -1.51 41.031 3.371 1 97.81 201 HIS A C 1
ATOM 1589 O O . HIS A 1 201 ? -1.331 40.156 2.539 1 97.81 201 HIS A O 1
ATOM 1595 N N . THR A 1 202 ? -0.894 42.156 3.393 1 98.25 202 THR A N 1
ATOM 1596 C CA . THR A 1 202 ? 0.181 42.406 2.438 1 98.25 202 THR A CA 1
ATOM 1597 C C . THR A 1 202 ? 1.312 41.406 2.625 1 98.25 202 THR A C 1
ATOM 1599 O O . THR A 1 202 ? 1.9 40.938 1.647 1 98.25 202 THR A O 1
ATOM 1602 N N . CYS A 1 203 ? 1.644 41.062 3.873 1 98.5 203 CYS A N 1
ATOM 1603 C CA . CYS A 1 203 ? 2.658 40.062 4.184 1 98.5 203 CYS A CA 1
ATOM 1604 C C . CYS A 1 203 ? 2.305 38.719 3.561 1 98.5 203 CYS A C 1
ATOM 1606 O O . CYS A 1 203 ? 3.111 38.156 2.834 1 98.5 203 CYS A O 1
ATOM 1608 N N . GLN A 1 204 ? 1.099 38.25 3.768 1 98.19 204 GLN A N 1
ATOM 1609 C CA . GLN A 1 204 ? 0.648 36.969 3.223 1 98.19 204 GLN A CA 1
ATOM 1610 C C . GLN A 1 204 ? 0.663 37 1.697 1 98.19 204 GLN A C 1
ATOM 1612 O O . GLN A 1 204 ? 1.104 36.031 1.064 1 98.19 204 GLN A O 1
ATOM 1617 N N . ARG A 1 205 ? 0.14 38.062 1.101 1 98.12 205 ARG A N 1
ATOM 1618 C CA . ARG A 1 205 ? 0.115 38.188 -0.353 1 98.12 205 ARG A CA 1
ATOM 1619 C C . ARG A 1 205 ? 1.523 38.094 -0.934 1 98.12 205 ARG A C 1
ATOM 1621 O O . ARG A 1 205 ? 1.756 37.406 -1.92 1 98.12 205 ARG A O 1
ATOM 1628 N N . THR A 1 206 ? 2.441 38.844 -0.338 1 98.38 206 THR A N 1
ATOM 1629 C CA . THR A 1 206 ? 3.82 38.844 -0.814 1 98.38 206 THR A CA 1
ATOM 1630 C C . THR A 1 206 ? 4.445 37.469 -0.67 1 98.38 206 THR A C 1
ATOM 1632 O O . THR A 1 206 ? 5.148 37 -1.569 1 98.38 206 THR A O 1
ATOM 1635 N N . CYS A 1 207 ? 4.203 36.844 0.479 1 98.19 207 CYS A N 1
ATOM 1636 C CA . CYS A 1 207 ? 4.68 35.469 0.682 1 98.19 207 CYS A CA 1
ATOM 1637 C C . CYS A 1 207 ? 4.129 34.531 -0.386 1 98.19 207 CYS A C 1
ATOM 1639 O O . CYS A 1 207 ? 4.855 33.688 -0.91 1 98.19 207 CYS A O 1
ATOM 1641 N N . THR A 1 208 ? 2.861 34.656 -0.715 1 97.88 208 THR A N 1
ATOM 1642 C CA . THR A 1 208 ? 2.188 33.812 -1.692 1 97.88 208 THR A CA 1
ATOM 1643 C C . THR A 1 208 ? 2.803 33.969 -3.078 1 97.88 208 THR A C 1
ATOM 1645 O O . THR A 1 208 ? 2.914 33.031 -3.84 1 97.88 208 THR A O 1
ATOM 1648 N N . PHE A 1 209 ? 3.25 35.156 -3.363 1 97.12 209 PHE A N 1
ATOM 1649 C CA . PHE A 1 209 ? 3.807 35.438 -4.68 1 97.12 209 PHE A CA 1
ATOM 1650 C C . PHE A 1 209 ? 5.273 35.031 -4.75 1 97.12 209 PHE A C 1
ATOM 1652 O O . PHE A 1 209 ? 5.809 34.812 -5.84 1 97.12 209 PHE A O 1
ATOM 1659 N N . ASP A 1 210 ? 5.922 34.969 -3.625 1 96.31 210 ASP A N 1
ATOM 1660 C CA . ASP A 1 210 ? 7.312 34.531 -3.561 1 96.31 210 ASP A CA 1
ATOM 1661 C C . ASP A 1 210 ? 7.414 33 -3.605 1 96.31 210 ASP A C 1
ATOM 1663 O O . ASP A 1 210 ? 6.996 32.312 -2.67 1 96.31 210 ASP A O 1
ATOM 1667 N N . PRO A 1 211 ? 8.055 32.469 -4.621 1 93.62 211 PRO A N 1
ATOM 1668 C CA . PRO A 1 211 ? 8.125 31.016 -4.766 1 93.62 211 PRO A CA 1
ATOM 1669 C C . PRO A 1 211 ? 8.93 30.359 -3.656 1 93.62 211 PRO A C 1
ATOM 1671 O O . PRO A 1 211 ? 8.82 29.141 -3.449 1 93.62 211 PRO A O 1
ATOM 1674 N N . ASN A 1 212 ? 9.688 31.156 -2.922 1 94 212 ASN A N 1
ATOM 1675 C CA . ASN A 1 212 ? 10.516 30.594 -1.868 1 94 212 ASN A CA 1
ATOM 1676 C C . ASN A 1 212 ? 9.828 30.656 -0.51 1 94 212 ASN A C 1
ATOM 1678 O O . ASN A 1 212 ? 10.297 30.062 0.462 1 94 212 ASN A O 1
ATOM 1682 N N . CYS A 1 213 ? 8.781 31.344 -0.453 1 97.19 213 CYS A N 1
ATOM 1683 C CA . CYS A 1 213 ? 8.117 31.531 0.833 1 97.19 213 CYS A CA 1
ATOM 1684 C C . CYS A 1 213 ? 7.047 30.469 1.049 1 97.19 213 CYS A C 1
ATOM 1686 O O . CYS A 1 213 ? 6.152 30.297 0.219 1 97.19 213 CYS A O 1
ATOM 1688 N N . GLN A 1 214 ? 7.145 29.719 2.107 1 97 214 GLN A N 1
ATOM 1689 C CA . GLN A 1 214 ? 6.172 28.688 2.436 1 97 214 GLN A CA 1
ATOM 1690 C C . GLN A 1 214 ? 5.203 29.156 3.518 1 97 214 GLN A C 1
ATOM 1692 O O . GLN A 1 214 ? 4.016 28.844 3.479 1 97 214 GLN A O 1
ATOM 1697 N N . TYR A 1 215 ? 5.668 29.891 4.492 1 98.19 215 TYR A N 1
ATOM 1698 C CA . TYR A 1 215 ? 4.867 30.5 5.551 1 98.19 215 TYR A CA 1
ATOM 1699 C C . TYR A 1 215 ? 5.516 31.781 6.074 1 98.19 215 TYR A C 1
ATOM 1701 O O . TYR A 1 215 ? 6.609 32.156 5.637 1 98.19 215 TYR A O 1
ATOM 1709 N N . TYR A 1 216 ? 4.754 32.562 6.922 1 98.62 216 TYR A N 1
ATOM 1710 C CA . TYR A 1 216 ? 5.234 33.875 7.324 1 98.62 216 TYR A CA 1
ATOM 1711 C C . TYR A 1 216 ? 4.809 34.188 8.75 1 98.62 216 TYR A C 1
ATOM 1713 O O . TYR A 1 216 ? 3.904 33.562 9.297 1 98.62 216 TYR A O 1
ATOM 1721 N N . SER A 1 217 ? 5.508 35.062 9.352 1 98.75 217 SER A N 1
ATOM 1722 C CA . SER A 1 217 ? 5.113 35.75 10.586 1 98.75 217 SER A CA 1
ATOM 1723 C C . SER A 1 217 ? 5.25 37.25 10.461 1 98.75 217 SER A C 1
ATOM 1725 O O . SER A 1 217 ? 6.305 37.75 10.055 1 98.75 217 SER A O 1
ATOM 1727 N N . TYR A 1 218 ? 4.219 37.906 10.75 1 98.75 218 TYR A N 1
ATOM 1728 C CA . TYR A 1 218 ? 4.176 39.375 10.672 1 98.75 218 TYR A CA 1
ATOM 1729 C C . TYR A 1 218 ? 4.062 40 12.062 1 98.75 218 TYR A C 1
ATOM 1731 O O . TYR A 1 218 ? 3.164 39.625 12.828 1 98.75 218 TYR A O 1
ATOM 1739 N N . PHE A 1 219 ? 4.957 40.875 12.375 1 98.62 219 PHE A N 1
ATOM 1740 C CA . PHE A 1 219 ? 4.93 41.625 13.641 1 98.62 219 PHE A CA 1
ATOM 1741 C C . PHE A 1 219 ? 4.188 42.938 13.492 1 98.62 219 PHE A C 1
ATOM 1743 O O . PHE A 1 219 ? 4.676 43.844 12.836 1 98.62 219 PHE A O 1
ATOM 1750 N N . THR A 1 220 ? 3.086 43 14.141 1 98.19 220 THR A N 1
ATOM 1751 C CA . THR A 1 220 ? 2.195 44.156 13.945 1 98.19 220 THR A CA 1
ATOM 1752 C C . THR A 1 220 ? 2.754 45.375 14.625 1 98.19 220 THR A C 1
ATOM 1754 O O . THR A 1 220 ? 3.77 45.312 15.32 1 98.19 220 THR A O 1
ATOM 1757 N N . ASP A 1 221 ? 2.016 46.5 14.438 1 96.31 221 ASP A N 1
ATOM 1758 C CA . ASP A 1 221 ? 2.418 47.781 15.016 1 96.31 221 ASP A CA 1
ATOM 1759 C C . ASP A 1 221 ? 2.275 47.75 16.531 1 96.31 221 ASP A C 1
ATOM 1761 O O . ASP A 1 221 ? 2.846 48.594 17.234 1 96.31 221 ASP A O 1
ATOM 1765 N N . SER A 1 222 ? 1.589 46.844 17.078 1 94.94 222 SER A N 1
ATOM 1766 C CA . SER A 1 222 ? 1.312 46.812 18.5 1 94.94 222 SER A CA 1
ATOM 1767 C C . SER A 1 222 ? 2.258 45.844 19.219 1 94.94 222 SER A C 1
ATOM 1769 O O . SER A 1 222 ? 2.121 45.594 20.406 1 94.94 222 SER A O 1
ATOM 1771 N N . TYR A 1 223 ? 3.154 45.281 18.438 1 97.19 223 TYR A N 1
ATOM 1772 C CA . TYR A 1 223 ? 4.086 44.344 19.047 1 97.19 223 TYR A CA 1
ATOM 1773 C C . TYR A 1 223 ? 4.914 45.031 20.125 1 97.19 223 TYR A C 1
ATOM 1775 O O . TYR A 1 223 ? 5.238 46.188 20.031 1 97.19 223 TYR A O 1
ATOM 1783 N N . SER A 1 224 ? 5.312 44.312 21.156 1 96.56 224 SER A N 1
ATOM 1784 C CA . SER A 1 224 ? 5.953 44.875 22.359 1 96.56 224 SER A CA 1
ATOM 1785 C C . SER A 1 224 ? 7.324 45.438 22.031 1 96.56 224 SER A C 1
ATOM 1787 O O . SER A 1 224 ? 7.691 46.5 22.531 1 96.56 224 SER A O 1
ATOM 1789 N N . GLU A 1 225 ? 8.086 44.75 21.234 1 96.56 225 GLU A N 1
ATOM 1790 C CA . GLU A 1 225 ? 9.406 45.25 20.844 1 96.56 225 GLU A CA 1
ATOM 1791 C C . GLU A 1 225 ? 9.32 46.156 19.609 1 96.56 225 GLU A C 1
ATOM 1793 O O . GLU A 1 225 ? 9.141 45.656 18.484 1 96.56 225 GLU A O 1
ATOM 1798 N N . SER A 1 226 ? 9.625 47.375 19.797 1 95.75 226 SER A N 1
ATOM 1799 C CA . SER A 1 226 ? 9.422 48.375 18.75 1 95.75 226 SER A CA 1
ATOM 1800 C C . SER A 1 226 ? 10.289 48.094 17.531 1 95.75 226 SER A C 1
ATOM 1802 O O . SER A 1 226 ? 9.875 48.375 16.406 1 95.75 226 SER A O 1
ATOM 1804 N N . ASN A 1 227 ? 11.461 47.531 17.719 1 96.06 227 ASN A N 1
ATOM 1805 C CA . ASN A 1 227 ? 12.398 47.312 16.609 1 96.06 227 ASN A CA 1
ATOM 1806 C C . ASN A 1 227 ? 11.938 46.188 15.711 1 96.06 227 ASN A C 1
ATOM 1808 O O . ASN A 1 227 ? 12.453 46 14.609 1 96.06 227 ASN A O 1
ATOM 1812 N N . MET A 1 228 ? 10.898 45.406 16.125 1 97.06 228 MET A N 1
ATOM 1813 C CA . MET A 1 228 ? 10.414 44.281 15.359 1 97.06 228 MET A CA 1
ATOM 1814 C C . MET A 1 228 ? 9.133 44.625 14.602 1 97.06 228 MET A C 1
ATOM 1816 O O . MET A 1 228 ? 8.711 43.875 13.711 1 97.06 228 MET A O 1
ATOM 1820 N N . ARG A 1 229 ? 8.578 45.781 14.938 1 97.62 229 ARG A N 1
ATOM 1821 C CA . ARG A 1 229 ? 7.266 46.156 14.398 1 97.62 229 ARG A CA 1
ATOM 1822 C C . ARG A 1 229 ? 7.324 46.312 12.883 1 97.62 229 ARG A C 1
ATOM 1824 O O . ARG A 1 229 ? 8.312 46.812 12.344 1 97.62 229 ARG A O 1
ATOM 1831 N N . ARG A 1 230 ? 6.27 45.844 12.211 1 98.12 230 ARG A N 1
ATOM 1832 C CA . ARG A 1 230 ? 6.02 45.938 10.773 1 98.12 230 ARG A CA 1
ATOM 1833 C C . ARG A 1 230 ? 6.945 45.031 9.984 1 98.12 230 ARG A C 1
ATOM 1835 O O . ARG A 1 230 ? 7.078 45.156 8.766 1 98.12 230 ARG A O 1
ATOM 1842 N N . ARG A 1 231 ? 7.59 44.125 10.641 1 98.56 231 ARG A N 1
ATOM 1843 C CA . ARG A 1 231 ? 8.445 43.156 9.945 1 98.56 231 ARG A CA 1
ATOM 1844 C C . ARG A 1 231 ? 7.66 41.906 9.539 1 98.56 231 ARG A C 1
ATOM 1846 O O . ARG A 1 231 ? 6.926 41.344 10.344 1 98.56 231 ARG A O 1
ATOM 1853 N N . CYS A 1 232 ? 7.766 41.594 8.273 1 98.75 232 CYS A N 1
ATOM 1854 C CA . CYS A 1 232 ? 7.266 40.344 7.758 1 98.75 232 CYS A CA 1
ATOM 1855 C C . CYS A 1 232 ? 8.406 39.344 7.535 1 98.75 232 CYS A C 1
ATOM 1857 O O . CYS A 1 232 ? 9.266 39.562 6.684 1 98.75 232 CYS A O 1
ATOM 1859 N N . TYR A 1 233 ? 8.43 38.281 8.273 1 98.69 233 TYR A N 1
ATOM 1860 C CA . TYR A 1 233 ? 9.453 37.25 8.117 1 98.69 233 TYR A CA 1
ATOM 1861 C C . TYR A 1 233 ? 8.992 36.156 7.156 1 98.69 233 TYR A C 1
ATOM 1863 O O . TYR A 1 233 ? 7.934 35.531 7.359 1 98.69 233 TYR A O 1
ATOM 1871 N N . PHE A 1 234 ? 9.742 35.906 6.105 1 98.5 234 PHE A N 1
ATOM 1872 C CA . PHE A 1 234 ? 9.516 34.844 5.148 1 98.5 234 PHE A CA 1
ATOM 1873 C C . PHE A 1 234 ? 10.258 33.562 5.578 1 98.5 234 PHE A C 1
ATOM 1875 O O . PHE A 1 234 ? 11.422 33.625 5.961 1 98.5 234 PHE A O 1
ATOM 1882 N N . LYS A 1 235 ? 9.516 32.531 5.473 1 98.25 235 LYS A N 1
ATOM 1883 C CA . LYS A 1 235 ? 10.086 31.312 6.066 1 98.25 235 LYS A CA 1
ATOM 1884 C C . LYS A 1 235 ? 9.984 30.125 5.109 1 98.25 235 LYS A C 1
ATOM 1886 O O . LYS A 1 235 ? 9.039 30.047 4.32 1 98.25 235 LYS A O 1
ATOM 1891 N N . ARG A 1 236 ? 11 29.25 5.234 1 96.5 236 ARG A N 1
ATOM 1892 C CA . ARG A 1 236 ? 11.031 28.078 4.371 1 96.5 236 ARG A CA 1
ATOM 1893 C C . ARG A 1 236 ? 11.789 26.922 5.035 1 96.5 236 ARG A C 1
ATOM 1895 O O . ARG A 1 236 ? 12.852 27.141 5.629 1 96.5 236 ARG A O 1
ATOM 1902 N N . VAL A 1 237 ? 11.195 25.766 4.969 1 94.5 237 VAL A N 1
ATOM 1903 C CA . VAL A 1 237 ? 11.883 24.547 5.41 1 94.5 237 VAL A CA 1
ATOM 1904 C C . VAL A 1 237 ? 12.125 23.625 4.219 1 94.5 237 VAL A C 1
ATOM 1906 O O . VAL A 1 237 ? 11.531 23.812 3.154 1 94.5 237 VAL A O 1
ATOM 1909 N N . ILE A 1 238 ? 13.023 22.688 4.414 1 88.06 238 ILE A N 1
ATOM 1910 C CA . ILE A 1 238 ? 13.359 21.734 3.361 1 88.06 238 ILE A CA 1
ATOM 1911 C C . ILE A 1 238 ? 12.211 20.75 3.174 1 88.06 238 ILE A C 1
ATOM 1913 O O . ILE A 1 238 ? 11.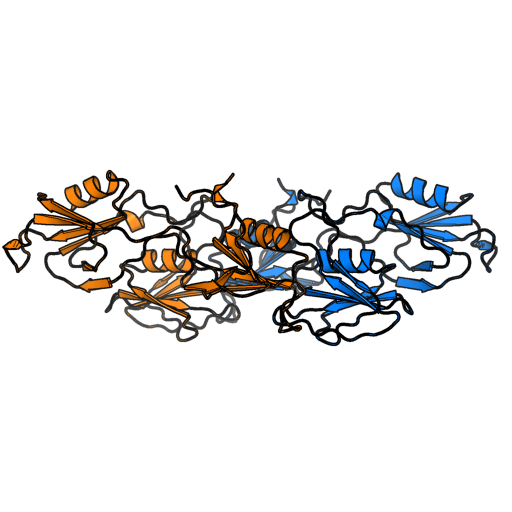758 20.109 4.133 1 88.06 238 ILE A O 1
ATOM 1917 N N . THR A 1 239 ? 11.727 20.594 1.954 1 90.38 239 THR A N 1
ATOM 1918 C CA . THR A 1 239 ? 10.648 19.656 1.649 1 90.38 239 THR A CA 1
ATOM 1919 C C . THR A 1 239 ? 11.07 18.672 0.569 1 90.38 239 THR A C 1
ATOM 1921 O O . THR A 1 239 ? 10.273 17.828 0.134 1 90.38 239 THR A O 1
ATOM 1924 N N . VAL A 1 240 ? 12.281 18.719 0.11 1 89 240 VAL A N 1
ATOM 1925 C CA . VAL A 1 240 ? 12.82 17.75 -0.838 1 89 240 VAL A CA 1
ATOM 1926 C C . VAL A 1 240 ? 13.273 16.5 -0.094 1 89 240 VAL A C 1
ATOM 1928 O O . VAL A 1 240 ? 13.719 16.578 1.055 1 89 240 VAL A O 1
ATOM 1931 N N . PRO A 1 241 ? 13.133 15.344 -0.782 1 90.62 241 PRO A N 1
ATOM 1932 C CA . PRO A 1 241 ? 13.539 14.117 -0.097 1 90.62 241 PRO A CA 1
ATOM 1933 C C . PRO A 1 241 ? 14.969 14.172 0.425 1 90.62 241 PRO A C 1
ATOM 1935 O O . PRO A 1 241 ? 15.891 14.523 -0.323 1 90.62 241 PRO A O 1
ATOM 1938 N N . ALA A 1 242 ? 15.062 13.859 1.693 1 90.56 242 ALA A N 1
ATOM 1939 C CA . ALA A 1 242 ? 16.391 13.906 2.316 1 90.56 242 ALA A CA 1
ATOM 1940 C C . ALA A 1 242 ? 16.547 12.797 3.346 1 90.56 242 ALA A C 1
ATOM 1942 O O . ALA A 1 242 ? 15.906 12.812 4.398 1 90.56 242 ALA A O 1
ATOM 1943 N N . PRO A 1 243 ? 17.469 11.828 3.061 1 94.25 243 PRO A N 1
ATOM 1944 C CA . PRO A 1 243 ? 17.719 10.828 4.094 1 94.25 243 PRO A CA 1
ATOM 1945 C C . PRO A 1 243 ? 18.312 11.43 5.367 1 94.25 243 PRO A C 1
ATOM 1947 O O . PRO A 1 243 ? 19.172 12.32 5.301 1 94.25 243 PRO A O 1
ATOM 1950 N N . PRO A 1 244 ? 17.859 11.062 6.527 1 94.31 244 PRO A N 1
ATOM 1951 C CA . PRO A 1 244 ? 18.359 11.633 7.777 1 94.31 244 PRO A CA 1
ATOM 1952 C C . PRO A 1 244 ? 19.859 11.391 7.965 1 94.31 244 PRO A C 1
ATOM 1954 O O . PRO A 1 244 ? 20.562 12.234 8.531 1 94.31 244 PRO A O 1
ATOM 1957 N N . ASN A 1 245 ? 20.297 10.234 7.613 1 96.12 245 ASN A N 1
ATOM 1958 C CA . ASN A 1 245 ? 21.703 9.836 7.707 1 96.12 245 ASN A CA 1
ATOM 1959 C C . ASN A 1 245 ? 22.141 9.008 6.5 1 96.12 245 ASN A C 1
ATOM 1961 O O . ASN A 1 245 ? 21.359 8.211 5.977 1 96.12 245 ASN A O 1
ATOM 1965 N N . ILE A 1 246 ? 23.375 9.242 6.102 1 96.62 246 ILE A N 1
ATOM 1966 C CA . ILE A 1 246 ? 23.953 8.5 4.98 1 96.62 246 ILE A CA 1
ATOM 1967 C C . ILE A 1 246 ? 25.281 7.879 5.398 1 96.62 246 ILE A C 1
ATOM 1969 O O . ILE A 1 246 ? 26.141 8.555 5.977 1 96.62 246 ILE A O 1
ATOM 1973 N N . GLY A 1 247 ? 25.375 6.652 5.242 1 97.5 247 GLY A N 1
ATOM 1974 C CA . GLY A 1 247 ? 26.609 5.98 5.594 1 97.5 247 GLY A CA 1
ATOM 1975 C C . GLY A 1 247 ? 27.016 4.914 4.594 1 97.5 247 GLY A C 1
ATOM 1976 O O . GLY A 1 247 ? 26.188 4.418 3.834 1 97.5 247 GLY A O 1
ATOM 1977 N N . LYS A 1 248 ? 28.344 4.66 4.664 1 97.62 248 LYS A N 1
ATOM 1978 C CA . LYS A 1 248 ? 28.844 3.555 3.854 1 97.62 248 LYS A CA 1
ATOM 1979 C C . LYS A 1 248 ? 28.5 2.209 4.488 1 97.62 248 LYS A C 1
ATOM 1981 O O . LYS A 1 248 ? 28.625 2.045 5.703 1 97.62 248 LYS A O 1
ATOM 1986 N N . LEU A 1 249 ? 27.984 1.283 3.732 1 97.88 249 LEU A N 1
ATOM 1987 C CA . LEU A 1 249 ? 27.688 -0.078 4.164 1 97.88 249 LEU A CA 1
ATOM 1988 C C . LEU A 1 249 ? 27.75 -1.048 2.988 1 97.88 249 LEU A C 1
ATOM 1990 O O . LEU A 1 249 ? 26.969 -0.931 2.041 1 97.88 249 LEU A O 1
ATOM 1994 N N . ASN A 1 250 ? 28.625 -2.033 3.074 1 97.88 250 ASN A N 1
ATOM 1995 C CA . ASN A 1 250 ? 28.828 -2.977 1.979 1 97.88 250 ASN A CA 1
ATOM 1996 C C . ASN A 1 250 ? 27.562 -3.785 1.691 1 97.88 250 ASN A C 1
ATOM 1998 O O . ASN A 1 250 ? 26.891 -4.223 2.617 1 97.88 250 ASN A O 1
ATOM 2002 N N . ASN A 1 251 ? 27.203 -3.998 0.382 1 98.19 251 ASN A N 1
ATOM 2003 C CA . ASN A 1 251 ? 26.125 -4.852 -0.1 1 98.19 251 ASN A CA 1
ATOM 2004 C C . ASN A 1 251 ? 24.75 -4.25 0.203 1 98.19 251 ASN A C 1
ATOM 2006 O O . ASN A 1 251 ? 23.781 -4.98 0.357 1 98.19 251 ASN A O 1
ATOM 2010 N N . VAL A 1 252 ? 24.797 -2.992 0.362 1 98.62 252 VAL A N 1
ATOM 2011 C CA . VAL A 1 252 ? 23.562 -2.232 0.507 1 98.62 252 VAL A CA 1
ATOM 2012 C C . VAL A 1 252 ? 23.469 -1.174 -0.591 1 98.62 252 VAL A C 1
ATOM 2014 O O . VAL A 1 252 ? 24.469 -0.513 -0.905 1 98.62 252 VAL A O 1
ATOM 2017 N N . ILE A 1 253 ? 22.312 -1.094 -1.23 1 98.69 253 ILE A N 1
ATOM 2018 C CA . ILE A 1 253 ? 22.078 -0.133 -2.305 1 98.69 253 ILE A CA 1
ATOM 2019 C C . ILE A 1 253 ? 20.938 0.805 -1.928 1 98.69 253 ILE A C 1
ATOM 2021 O O . ILE A 1 253 ? 19.875 0.353 -1.509 1 98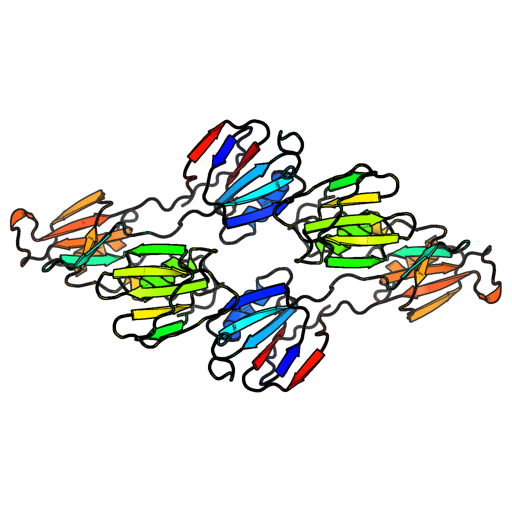.69 253 ILE A O 1
ATOM 2025 N N . SER A 1 254 ? 21.156 2.072 -2.027 1 98.69 254 SER A N 1
ATOM 2026 C CA . SER A 1 254 ? 20.109 3.051 -1.738 1 98.69 254 SER A CA 1
ATOM 2027 C C . SER A 1 254 ? 19.828 3.934 -2.949 1 98.69 254 SER A C 1
ATOM 2029 O O . SER A 1 254 ? 20.656 4.035 -3.855 1 98.69 254 SER A O 1
ATOM 2031 N N . GLY A 1 255 ? 18.641 4.457 -3.014 1 97.94 255 GLY A N 1
ATOM 2032 C CA . GLY A 1 255 ? 18.234 5.328 -4.102 1 97.94 255 GLY A CA 1
ATOM 2033 C C . GLY A 1 255 ? 16.938 6.066 -3.816 1 97.94 255 GLY A C 1
ATOM 2034 O O . GLY A 1 255 ? 16.422 6.004 -2.701 1 97.94 255 GLY A O 1
ATOM 2035 N N . PHE A 1 256 ? 16.469 6.812 -4.805 1 97.44 256 PHE A N 1
ATOM 2036 C CA . PHE A 1 256 ? 15.273 7.637 -4.656 1 97.44 256 PHE A CA 1
ATOM 2037 C C . PHE A 1 256 ? 14.156 7.141 -5.566 1 97.44 256 PHE A C 1
ATOM 2039 O O . PHE A 1 256 ? 14.406 6.391 -6.512 1 97.44 256 PHE A O 1
ATOM 2046 N N . SER A 1 257 ? 12.945 7.5 -5.188 1 96.19 257 SER A N 1
ATOM 2047 C CA . SER A 1 257 ? 11.797 7.273 -6.059 1 96.19 257 SER A CA 1
ATOM 2048 C C . SER A 1 257 ? 11.961 8.008 -7.387 1 96.19 257 SER A C 1
ATOM 2050 O O . SER A 1 257 ? 12.602 9.062 -7.445 1 96.19 257 SER A O 1
ATOM 2052 N N . LEU A 1 258 ? 11.281 7.516 -8.422 1 95.44 258 LEU A N 1
ATOM 2053 C CA . LEU A 1 258 ? 11.414 8.133 -9.742 1 95.44 258 LEU A CA 1
ATOM 2054 C C . LEU A 1 258 ? 10.172 8.953 -10.086 1 95.44 258 LEU A C 1
ATOM 2056 O O . LEU A 1 258 ? 9.953 9.289 -11.25 1 95.44 258 LEU A O 1
ATOM 2060 N N . LYS A 1 259 ? 9.383 9.242 -9.133 1 89.94 259 LYS A N 1
ATOM 2061 C CA . LYS A 1 259 ? 8.133 9.953 -9.359 1 89.94 259 LYS A CA 1
ATOM 2062 C C . LYS A 1 259 ? 8.383 11.32 -10 1 89.94 259 LYS A C 1
ATOM 2064 O O . LYS A 1 259 ? 7.562 11.805 -10.781 1 89.94 259 LYS A O 1
ATOM 2069 N N . SER A 1 260 ? 9.477 11.906 -9.633 1 87.06 260 SER A N 1
ATOM 2070 C CA . SER A 1 260 ? 9.781 13.234 -10.156 1 87.06 260 SER A CA 1
ATOM 2071 C C . SER A 1 260 ? 10.445 13.156 -11.523 1 87.06 260 SER A C 1
ATOM 2073 O O . SER A 1 260 ? 10.758 14.188 -12.125 1 87.06 260 SER A O 1
ATOM 2075 N N . CYS A 1 261 ? 10.719 11.953 -11.969 1 87.75 261 CYS A N 1
ATOM 2076 C CA . CYS A 1 261 ? 11.414 11.789 -13.242 1 87.75 261 CYS A CA 1
ATOM 2077 C C . CYS A 1 261 ? 10.422 11.758 -14.406 1 87.75 261 CYS A C 1
ATOM 2079 O O . CYS A 1 261 ? 10.812 11.859 -15.562 1 87.75 261 CYS A O 1
ATOM 2081 N N . ALA A 1 262 ? 9.273 11.586 -14.172 1 70.31 262 ALA A N 1
ATOM 2082 C CA . ALA A 1 262 ? 8.273 11.523 -15.242 1 70.31 262 ALA A CA 1
ATOM 2083 C C . ALA A 1 262 ? 8 12.906 -15.82 1 70.31 262 ALA A C 1
ATOM 2085 O O . ALA A 1 262 ? 8.117 13.914 -15.117 1 70.31 262 ALA A O 1
ATOM 2086 N N . MET B 1 1 ? -14.188 -10.188 -19.094 1 57.31 1 MET B N 1
ATOM 2087 C CA . 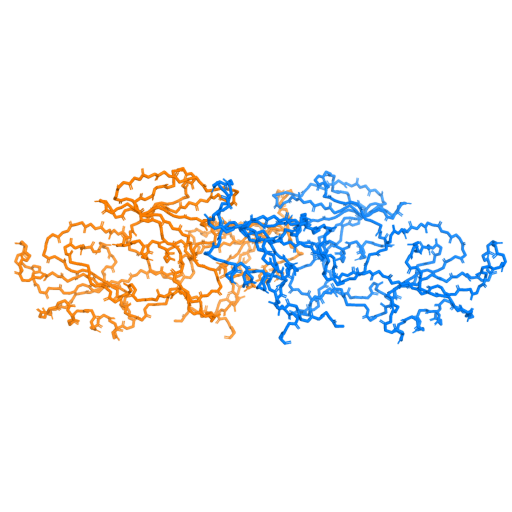MET B 1 1 ? -14.016 -8.844 -18.562 1 57.31 1 MET B CA 1
ATOM 2088 C C . MET B 1 1 ? -14.789 -8.664 -17.266 1 57.31 1 MET B C 1
ATOM 2090 O O . MET B 1 1 ? -15.906 -9.172 -17.125 1 57.31 1 MET B O 1
ATOM 2094 N N . VAL B 1 2 ? -14.172 -8.328 -16.203 1 69.25 2 VAL B N 1
ATOM 2095 C CA . VAL B 1 2 ? -14.852 -8.109 -14.93 1 69.25 2 VAL B CA 1
ATOM 2096 C C . VAL B 1 2 ? -15.789 -6.906 -15.039 1 69.25 2 VAL B C 1
ATOM 2098 O O . VAL B 1 2 ? -15.375 -5.832 -15.484 1 69.25 2 VAL B O 1
ATOM 2101 N N . PRO B 1 3 ? -17.047 -7.156 -14.883 1 80.38 3 PRO B N 1
ATOM 2102 C CA . PRO B 1 3 ? -17.984 -6.043 -15 1 80.38 3 PRO B CA 1
ATOM 2103 C C . PRO B 1 3 ? -17.734 -4.945 -13.969 1 80.38 3 PRO B C 1
ATOM 2105 O O . PRO B 1 3 ? -17.203 -5.215 -12.883 1 80.38 3 PRO B O 1
ATOM 2108 N N . CYS B 1 4 ? -18.031 -3.75 -14.445 1 88.31 4 CYS B N 1
ATOM 2109 C CA . CYS B 1 4 ? -17.969 -2.619 -13.523 1 88.31 4 CYS B CA 1
ATOM 2110 C C . CYS B 1 4 ? -19.125 -2.664 -12.531 1 88.31 4 CYS B C 1
ATOM 2112 O O . CYS B 1 4 ? -20.297 -2.631 -12.922 1 88.31 4 CYS B O 1
ATOM 2114 N N . LEU B 1 5 ? -18.781 -2.846 -11.344 1 89 5 LEU B N 1
ATOM 2115 C CA . LEU B 1 5 ? -19.766 -2.834 -10.266 1 89 5 LEU B CA 1
ATOM 2116 C C . LEU B 1 5 ? -19.578 -1.607 -9.375 1 89 5 LEU B C 1
ATOM 2118 O O . LEU B 1 5 ? -18.938 -1.687 -8.328 1 89 5 LEU B O 1
ATOM 2122 N N . SER B 1 6 ? -20.172 -0.542 -9.641 1 91.38 6 SER B N 1
ATOM 2123 C CA . SER B 1 6 ? -19.953 0.724 -8.953 1 91.38 6 SER B CA 1
ATOM 2124 C C . SER B 1 6 ? -20.953 0.916 -7.816 1 91.38 6 SER B C 1
ATOM 2126 O O . SER B 1 6 ? -20.797 1.812 -6.984 1 91.38 6 SER B O 1
ATOM 2128 N N . GLN B 1 7 ? -21.875 0.037 -7.73 1 91.69 7 GLN B N 1
ATOM 2129 C CA . GLN B 1 7 ? -22.953 0.175 -6.754 1 91.69 7 GLN B CA 1
ATOM 2130 C C . GLN B 1 7 ? -22.453 -0.076 -5.336 1 91.69 7 GLN B C 1
ATOM 2132 O O . GLN B 1 7 ? -21.594 -0.936 -5.121 1 91.69 7 GLN B O 1
ATOM 2137 N N . MET B 1 8 ? -23.078 0.675 -4.379 1 96 8 MET B N 1
ATOM 2138 C CA . MET B 1 8 ? -22.844 0.463 -2.953 1 96 8 MET B CA 1
ATOM 2139 C C . MET B 1 8 ? -24 -0.321 -2.326 1 96 8 MET B C 1
ATOM 2141 O O . MET B 1 8 ? -25.172 -0.056 -2.615 1 96 8 MET B O 1
ATOM 2145 N N . TYR B 1 9 ? -23.641 -1.274 -1.496 1 97.56 9 TYR B N 1
ATOM 2146 C CA . TYR B 1 9 ? -24.641 -2.08 -0.817 1 97.56 9 TYR B CA 1
ATOM 2147 C C . TYR B 1 9 ? -24.797 -1.649 0.637 1 97.56 9 TYR B C 1
ATOM 2149 O O . TYR B 1 9 ? -23.938 -1.941 1.472 1 97.56 9 TYR B O 1
ATOM 2157 N N . GLN B 1 10 ? -25.891 -1.025 0.944 1 97.75 10 GLN B N 1
ATOM 2158 C CA . GLN B 1 10 ? -26.156 -0.518 2.285 1 97.75 10 GLN B CA 1
ATOM 2159 C C . GLN B 1 10 ? -26.578 -1.645 3.227 1 97.75 10 GLN B C 1
ATOM 2161 O O . GLN B 1 10 ? -27.25 -2.586 2.812 1 97.75 10 GLN B O 1
ATOM 2166 N N . ASN B 1 11 ? -26.141 -1.535 4.465 1 98.31 11 ASN B N 1
ATOM 2167 C CA . ASN B 1 11 ? -26.484 -2.514 5.488 1 98.31 11 ASN B CA 1
ATOM 2168 C C . ASN B 1 11 ? -26.156 -3.936 5.043 1 98.31 11 ASN B C 1
ATOM 2170 O O . ASN B 1 11 ? -26.969 -4.852 5.23 1 98.31 11 ASN B O 1
ATOM 2174 N N . THR B 1 12 ? -25.094 -4.012 4.324 1 98.31 12 THR B N 1
ATOM 2175 C CA . THR B 1 12 ? -24.625 -5.285 3.781 1 98.31 12 THR B CA 1
ATOM 2176 C C . THR B 1 12 ? -23.156 -5.516 4.129 1 98.31 12 THR B C 1
ATOM 2178 O O . THR B 1 12 ? -22.312 -4.645 3.896 1 98.31 12 THR B O 1
ATOM 2181 N N . ASP B 1 13 ? -22.828 -6.648 4.672 1 98 13 ASP B N 1
ATOM 2182 C CA . ASP B 1 13 ? -21.484 -7.02 5.062 1 98 13 ASP B CA 1
ATOM 2183 C C . ASP B 1 13 ? -20.922 -8.102 4.141 1 98 13 ASP B C 1
ATOM 2185 O O . ASP B 1 13 ? -21.516 -9.172 4 1 98 13 ASP B O 1
ATOM 2189 N N . PHE B 1 14 ? -19.859 -7.785 3.377 1 97.88 14 PHE B N 1
ATOM 2190 C CA . PHE B 1 14 ? -19.062 -8.812 2.729 1 97.88 14 PHE B CA 1
ATOM 2191 C C . PHE B 1 14 ? -18.094 -9.445 3.721 1 97.88 14 PHE B C 1
ATOM 2193 O O . PHE B 1 14 ? -16.953 -8.984 3.865 1 97.88 14 PHE B O 1
ATOM 2200 N N . LEU B 1 15 ? -18.453 -10.477 4.328 1 95.75 15 LEU B N 1
ATOM 2201 C CA . LEU B 1 15 ? -17.734 -11.039 5.465 1 95.75 15 LEU B CA 1
ATOM 2202 C C . LEU B 1 15 ? -16.562 -11.891 4.996 1 95.75 15 LEU B C 1
ATOM 2204 O O . LEU B 1 15 ? -16.719 -12.773 4.145 1 95.75 15 LEU B O 1
ATOM 2208 N N . GLY B 1 16 ? -15.398 -11.5 5.578 1 94.88 16 GLY B N 1
ATOM 2209 C CA . GLY B 1 16 ? -14.219 -12.305 5.297 1 94.88 16 GLY B CA 1
ATOM 2210 C C . GLY B 1 16 ? -13.312 -11.695 4.246 1 94.88 16 GLY B C 1
ATOM 2211 O O . GLY B 1 16 ? -13.602 -10.617 3.719 1 94.88 16 GLY B O 1
ATOM 2212 N N . ALA B 1 17 ? -12.047 -12.281 4.023 1 96.19 17 ALA B N 1
ATOM 2213 C CA . ALA B 1 17 ? -11.086 -11.961 2.973 1 96.19 17 ALA B CA 1
ATOM 2214 C C . ALA B 1 17 ? -10.398 -10.625 3.24 1 96.19 17 ALA B C 1
ATOM 2216 O O . ALA B 1 17 ? -9.914 -9.977 2.314 1 96.19 17 ALA B O 1
ATOM 2217 N N . ASP B 1 18 ? -10.469 -10.141 4.496 1 97.31 18 ASP B N 1
ATOM 2218 C CA . ASP B 1 18 ? -9.812 -8.891 4.883 1 97.31 18 ASP B CA 1
ATOM 2219 C C . ASP B 1 18 ? -8.297 -9.023 4.828 1 97.31 18 ASP B C 1
ATOM 2221 O O . ASP B 1 18 ? -7.73 -9.992 5.348 1 97.31 18 ASP B O 1
ATOM 2225 N N . TYR B 1 19 ? -7.598 -8.086 4.195 1 96.94 19 TYR B N 1
ATOM 2226 C CA . TYR B 1 19 ? -6.141 -8.172 4.242 1 96.94 19 TYR B CA 1
ATOM 2227 C C . TYR B 1 19 ? -5.535 -6.859 4.73 1 96.94 19 TYR B C 1
ATOM 2229 O O . TYR B 1 19 ? -4.359 -6.809 5.098 1 96.94 19 TYR B O 1
ATOM 2237 N N . ARG B 1 20 ? -6.312 -5.789 4.746 1 97.38 20 ARG B N 1
ATOM 2238 C CA . ARG B 1 20 ? -5.844 -4.484 5.207 1 97.38 20 ARG B CA 1
ATOM 2239 C C . ARG B 1 20 ? -6.988 -3.67 5.801 1 97.38 20 ARG B C 1
ATOM 2241 O O . ARG B 1 20 ? -8.102 -3.686 5.277 1 97.38 20 ARG B O 1
ATOM 2248 N N . GLY B 1 21 ? -6.719 -3.049 6.93 1 97.69 21 GLY B N 1
ATOM 2249 C CA . GLY B 1 21 ? -7.68 -2.164 7.566 1 97.69 21 GLY B CA 1
ATOM 2250 C C . GLY B 1 21 ? -7.152 -0.759 7.781 1 97.69 21 GLY B C 1
ATOM 2251 O O . GLY B 1 21 ? -5.965 -0.573 8.047 1 97.69 21 GLY B O 1
ATOM 2252 N N . LEU B 1 22 ? -7.922 0.235 7.625 1 97.81 22 LEU B N 1
ATOM 2253 C CA . LEU B 1 22 ? -7.621 1.633 7.918 1 97.81 22 LEU B CA 1
ATOM 2254 C C . LEU B 1 22 ? -8.898 2.41 8.219 1 97.81 22 LEU B C 1
ATOM 2256 O O . LEU B 1 22 ? -9.992 1.86 8.148 1 97.81 22 LEU B O 1
ATOM 2260 N N . PHE B 1 23 ? -8.781 3.627 8.617 1 98.06 23 PHE B N 1
ATOM 2261 C CA . PHE B 1 23 ? -9.945 4.465 8.883 1 98.06 23 PHE B CA 1
ATOM 2262 C C . PHE B 1 23 ? -10.109 5.527 7.805 1 98.06 23 PHE B C 1
ATOM 2264 O O . PHE B 1 23 ? -9.133 6.125 7.359 1 98.06 23 PHE B O 1
ATOM 2271 N N . THR B 1 24 ? -11.312 5.676 7.312 1 97.69 24 THR B N 1
ATOM 2272 C CA . THR B 1 24 ? -11.617 6.664 6.285 1 97.69 24 THR B CA 1
ATOM 2273 C C . THR B 1 24 ? -12.789 7.543 6.715 1 97.69 24 THR B C 1
ATOM 2275 O O . THR B 1 24 ? -13.539 7.191 7.629 1 97.69 24 THR B O 1
ATOM 2278 N N . THR B 1 25 ? -12.922 8.664 6.023 1 96.12 25 THR B N 1
ATOM 2279 C CA . THR B 1 25 ? -13.953 9.641 6.348 1 96.12 25 THR B CA 1
ATOM 2280 C C . THR B 1 25 ? -15.344 9.078 6.074 1 96.12 25 THR B C 1
ATOM 2282 O O . THR B 1 25 ? -16.281 9.32 6.836 1 96.12 25 THR B O 1
ATOM 2285 N N . ASP B 1 26 ? -15.508 8.398 4.949 1 96.38 26 ASP B N 1
ATOM 2286 C CA . ASP B 1 26 ? -16.781 7.828 4.531 1 96.38 26 ASP B CA 1
ATOM 2287 C C . ASP B 1 26 ? -16.578 6.66 3.572 1 96.38 26 ASP B C 1
ATOM 2289 O O . ASP B 1 26 ? -15.445 6.273 3.295 1 96.38 26 ASP B O 1
ATOM 2293 N N . HIS B 1 27 ? -17.734 6.086 3.131 1 97.25 27 HIS B N 1
ATOM 2294 C CA . HIS B 1 27 ? -17.672 4.906 2.277 1 97.25 27 HIS B CA 1
ATOM 2295 C C . HIS B 1 27 ? -17.125 5.258 0.898 1 97.25 27 HIS B C 1
ATOM 2297 O O . HIS B 1 27 ? -16.5 4.418 0.236 1 97.25 27 HIS B O 1
ATOM 2303 N N . GLU B 1 28 ? -17.281 6.496 0.465 1 95.88 28 GLU B N 1
ATOM 2304 C CA . GLU B 1 28 ? -16.75 6.91 -0.826 1 95.88 28 GLU B CA 1
ATOM 2305 C C . GLU B 1 28 ? -15.219 6.922 -0.808 1 95.88 28 GLU B C 1
ATOM 2307 O O . GLU B 1 28 ? -14.578 6.492 -1.769 1 95.88 28 GLU B O 1
ATOM 2312 N N . GLU B 1 29 ? -14.703 7.434 0.259 1 96.25 29 GLU B N 1
ATOM 2313 C CA . GLU B 1 29 ? -13.25 7.41 0.411 1 96.25 29 GLU B CA 1
ATOM 2314 C C . GLU B 1 29 ? -12.734 5.98 0.523 1 96.25 29 GLU B C 1
ATOM 2316 O O . GLU B 1 29 ? -11.68 5.656 -0.023 1 96.25 29 GLU B O 1
ATOM 2321 N N . CYS B 1 30 ? -13.453 5.141 1.276 1 97.75 30 CYS B N 1
ATOM 2322 C CA . CYS B 1 30 ? -13.094 3.729 1.37 1 97.75 30 CYS B CA 1
ATOM 2323 C C . CYS B 1 30 ? -13.023 3.092 -0.012 1 97.75 30 CYS B C 1
ATOM 2325 O O . CYS B 1 30 ? -12.055 2.398 -0.333 1 97.75 30 CYS B O 1
ATOM 2327 N N . GLN B 1 31 ? -14 3.359 -0.833 1 97.56 31 GLN B N 1
ATOM 2328 C CA . GLN B 1 31 ? -14.008 2.834 -2.193 1 97.56 31 GLN B CA 1
ATOM 2329 C C . GLN B 1 31 ? -12.844 3.385 -3.006 1 97.56 31 GLN B C 1
ATOM 2331 O O . GLN B 1 31 ? -12.234 2.662 -3.795 1 97.56 31 GLN B O 1
ATOM 2336 N N . ARG B 1 32 ? -12.508 4.641 -2.846 1 96 32 ARG B N 1
ATOM 2337 C CA . ARG B 1 32 ? -11.375 5.234 -3.543 1 96 32 ARG B CA 1
ATOM 2338 C C . ARG B 1 32 ? -10.062 4.562 -3.139 1 96 32 ARG B C 1
ATOM 2340 O O . ARG B 1 32 ? -9.227 4.266 -3.99 1 96 32 ARG B O 1
ATOM 2347 N N . VAL B 1 33 ? -9.898 4.328 -1.824 1 96.94 33 VAL B N 1
ATOM 2348 C CA . VAL B 1 33 ? -8.711 3.643 -1.334 1 96.94 33 VAL B CA 1
ATOM 2349 C C . VAL B 1 33 ? -8.625 2.25 -1.954 1 96.94 33 VAL B C 1
ATOM 2351 O O . VAL B 1 33 ? -7.57 1.845 -2.445 1 96.94 33 VAL B O 1
ATOM 2354 N N . CYS B 1 34 ? -9.742 1.538 -1.942 1 97.75 34 CYS B N 1
ATOM 2355 C CA . CYS B 1 34 ? -9.789 0.202 -2.525 1 97.75 34 CYS B CA 1
ATOM 2356 C C . CYS B 1 34 ? -9.43 0.241 -4.008 1 97.75 34 CYS B C 1
ATOM 2358 O O . CYS B 1 34 ? -8.664 -0.597 -4.484 1 97.75 34 CYS B O 1
ATOM 2360 N N . THR B 1 35 ? -9.945 1.199 -4.703 1 95.88 35 THR B N 1
ATOM 2361 C CA . THR B 1 35 ? -9.75 1.319 -6.141 1 95.88 35 THR B CA 1
ATOM 2362 C C . THR B 1 35 ? -8.281 1.606 -6.461 1 95.88 35 THR B C 1
ATOM 2364 O O . THR B 1 35 ? -7.758 1.127 -7.469 1 95.88 35 THR B O 1
ATOM 2367 N N . GLN B 1 36 ? -7.648 2.344 -5.586 1 93.5 36 GLN B N 1
ATOM 2368 C CA . GLN B 1 36 ? -6.262 2.721 -5.824 1 93.5 36 GLN B CA 1
ATOM 2369 C C . GLN B 1 36 ? -5.309 1.61 -5.391 1 93.5 36 GLN B C 1
ATOM 2371 O O . GLN B 1 36 ? -4.16 1.562 -5.836 1 93.5 36 GLN B O 1
ATOM 2376 N N . ASP B 1 37 ? -5.73 0.762 -4.5 1 94.12 37 ASP B N 1
ATOM 2377 C CA . ASP B 1 37 ? -4.941 -0.386 -4.07 1 94.12 37 ASP B CA 1
ATOM 2378 C C . ASP B 1 37 ? -4.91 -1.468 -5.148 1 94.12 37 ASP B C 1
ATOM 2380 O O . ASP B 1 37 ? -5.961 -1.938 -5.594 1 94.12 37 ASP B O 1
ATOM 2384 N N . PRO B 1 38 ? -3.779 -1.93 -5.57 1 91.62 38 PRO B N 1
ATOM 2385 C CA . PRO B 1 38 ? -3.688 -2.85 -6.707 1 91.62 38 PRO B CA 1
ATOM 2386 C C . PRO B 1 38 ? -4.32 -4.211 -6.418 1 91.62 38 PRO B C 1
ATOM 2388 O O . PRO B 1 38 ? -4.691 -4.934 -7.344 1 91.62 38 PRO B O 1
ATOM 2391 N N . PHE B 1 39 ? -4.531 -4.555 -5.152 1 94.12 39 PHE B N 1
ATOM 2392 C CA . PHE B 1 39 ? -4.961 -5.91 -4.824 1 94.12 39 PHE B CA 1
ATOM 2393 C C . PHE B 1 39 ? -6.414 -5.922 -4.363 1 94.12 39 PHE B C 1
ATOM 2395 O O . PHE B 1 39 ? -7.051 -6.977 -4.332 1 94.12 39 PHE B O 1
ATOM 2402 N N . CYS B 1 40 ? -6.961 -4.77 -3.996 1 96.56 40 CYS B N 1
ATOM 2403 C CA . CYS B 1 40 ? -8.289 -4.703 -3.406 1 96.56 40 CYS B CA 1
ATOM 2404 C C . CYS B 1 40 ? -9.367 -4.98 -4.449 1 96.56 40 CYS B C 1
ATOM 2406 O O . CYS B 1 40 ? -9.398 -4.336 -5.5 1 96.56 40 CYS B O 1
ATOM 2408 N N . GLN B 1 41 ? -10.25 -5.945 -4.188 1 96.12 41 GLN B N 1
ATOM 2409 C CA . GLN B 1 41 ? -11.32 -6.301 -5.117 1 96.12 41 GLN B CA 1
ATOM 2410 C C . GLN B 1 41 ? -12.672 -5.789 -4.621 1 96.12 41 GLN B C 1
ATOM 2412 O O . GLN B 1 41 ? -13.531 -5.418 -5.426 1 96.12 41 GLN B O 1
ATOM 2417 N N . PHE B 1 42 ? -12.883 -5.77 -3.361 1 97.75 42 PHE B N 1
ATOM 2418 C CA . PHE B 1 42 ? -14.078 -5.246 -2.715 1 97.75 42 PHE B CA 1
ATOM 2419 C C . PHE B 1 42 ? -13.766 -4.793 -1.294 1 97.75 42 PHE B C 1
ATOM 2421 O O . PHE B 1 42 ? -12.641 -4.953 -0.814 1 97.75 42 PHE B O 1
ATOM 2428 N N . PHE B 1 43 ? -14.734 -4.098 -0.668 1 98.62 43 PHE B N 1
ATOM 2429 C CA . PHE B 1 43 ? -14.469 -3.502 0.635 1 98.62 43 PHE B CA 1
ATOM 2430 C C . PHE B 1 43 ? -15.727 -3.48 1.489 1 98.62 43 PHE B C 1
ATOM 2432 O O . PHE B 1 43 ? -16.828 -3.703 0.984 1 98.62 43 PHE B O 1
ATOM 2439 N N . THR B 1 44 ? -15.562 -3.377 2.748 1 98.81 44 THR B N 1
ATOM 2440 C CA . THR B 1 44 ? -16.625 -3.133 3.723 1 98.81 44 THR B CA 1
ATOM 2441 C C . THR B 1 44 ? -16.281 -1.937 4.605 1 98.81 44 THR B C 1
ATOM 2443 O O . THR B 1 44 ? -15.156 -1.839 5.121 1 98.81 44 THR B O 1
ATOM 2446 N N . PHE B 1 45 ? -17.234 -1.013 4.703 1 98.81 45 PHE B N 1
ATOM 2447 C CA . PHE B 1 45 ? -17.078 0.199 5.5 1 98.81 45 PHE B CA 1
ATOM 2448 C C . PHE B 1 45 ? -18.047 0.211 6.668 1 98.81 45 PHE B C 1
ATOM 2450 O O . PHE B 1 45 ? -19.25 -0.025 6.488 1 98.81 45 PHE B O 1
ATOM 2457 N N . VAL B 1 46 ? -17.453 0.463 7.871 1 98.62 46 VAL B N 1
ATOM 2458 C CA . VAL B 1 46 ? -18.281 0.59 9.07 1 98.62 46 VAL B CA 1
ATOM 2459 C C . VAL B 1 46 ? -18.625 2.059 9.305 1 98.62 46 VAL B C 1
ATOM 2461 O O . VAL B 1 46 ? -17.734 2.873 9.586 1 98.62 46 VAL B O 1
ATOM 2464 N N . ASN B 1 47 ? -19.844 2.42 9.203 1 96.31 47 ASN B N 1
ATOM 2465 C CA . ASN B 1 47 ? -20.172 3.838 9.266 1 96.31 47 ASN B CA 1
ATOM 2466 C C . ASN B 1 47 ? -20.172 4.352 10.703 1 96.31 47 ASN B C 1
ATOM 2468 O O . ASN B 1 47 ? -19.859 3.605 11.633 1 96.31 47 ASN B O 1
ATOM 2472 N N . GLY B 1 48 ? -20.438 5.664 10.938 1 94.88 48 GLY B N 1
ATOM 2473 C CA . GLY B 1 48 ? -20.281 6.352 12.211 1 94.88 48 GLY B CA 1
ATOM 2474 C C . GLY B 1 48 ? -21.359 6 13.219 1 94.88 48 GLY B C 1
ATOM 2475 O O . GLY B 1 48 ? -21.266 6.363 14.391 1 94.88 48 GLY B O 1
ATOM 2476 N N . ASP B 1 49 ? -22.375 5.191 12.859 1 95.88 49 ASP B N 1
ATOM 2477 C CA . ASP B 1 49 ? -23.484 4.859 13.742 1 95.88 49 ASP B CA 1
ATOM 2478 C C . ASP B 1 49 ? -23.453 3.393 14.156 1 95.88 49 ASP B C 1
ATOM 2480 O O . ASP B 1 49 ? -24.391 2.889 14.773 1 95.88 49 ASP B O 1
ATOM 2484 N N . PHE B 1 50 ? -22.422 2.684 13.781 1 97.5 50 PHE B N 1
ATOM 2485 C CA . PHE B 1 50 ? -22.312 1.265 14.094 1 97.5 50 PHE B CA 1
ATOM 2486 C C . PHE B 1 50 ? -22.297 1.038 15.602 1 97.5 50 PHE B C 1
ATOM 2488 O O . PHE B 1 50 ? -21.844 1.896 16.359 1 97.5 50 PHE B O 1
ATOM 2495 N N . THR B 1 51 ? -22.719 -0.058 16.047 1 96.69 51 THR B N 1
ATOM 2496 C CA . THR B 1 51 ? -22.922 -0.391 17.453 1 96.69 51 THR B CA 1
ATOM 2497 C C . THR B 1 51 ? -21.594 -0.406 18.203 1 96.69 51 THR B C 1
ATOM 2499 O O . THR B 1 51 ? -21.484 0.129 19.312 1 96.69 51 THR B O 1
ATOM 2502 N N . THR B 1 52 ? -20.641 -1.062 17.656 1 96.81 52 THR B N 1
ATOM 2503 C CA . THR B 1 52 ? -19.312 -1.079 18.266 1 96.81 52 THR B CA 1
ATOM 2504 C C . THR B 1 52 ? -18.547 0.198 17.938 1 96.81 52 THR B C 1
ATOM 2506 O O . THR B 1 52 ? -18.062 0.358 16.812 1 96.81 52 THR B O 1
ATOM 2509 N N . GLU B 1 53 ? -18.297 1.038 18.859 1 96.06 53 GLU B N 1
ATOM 2510 C CA . GLU B 1 53 ? -17.797 2.393 18.656 1 96.06 53 GLU B CA 1
ATOM 2511 C C . GLU B 1 53 ? -16.328 2.377 18.219 1 96.06 53 GLU B C 1
ATOM 2513 O O . GLU B 1 53 ? -15.906 3.209 17.406 1 96.06 53 GLU B O 1
ATOM 2518 N N . ARG B 1 54 ? -15.555 1.485 18.672 1 96.69 54 ARG B N 1
ATOM 2519 C CA . ARG B 1 54 ? -14.102 1.48 18.516 1 96.69 54 ARG B CA 1
ATOM 2520 C C . ARG B 1 54 ? -13.711 1.164 17.078 1 96.69 54 ARG B C 1
ATOM 2522 O O . ARG B 1 54 ? -12.539 1.255 16.719 1 96.69 54 ARG B O 1
ATOM 2529 N N . ILE B 1 55 ? -14.664 0.753 16.203 1 97.88 55 ILE B N 1
ATOM 2530 C CA . ILE B 1 55 ? -14.305 0.43 14.82 1 97.88 55 ILE B CA 1
ATOM 2531 C C . ILE B 1 55 ? -15.141 1.27 13.859 1 97.88 55 ILE B C 1
ATOM 2533 O O . ILE B 1 55 ? -15.219 0.962 12.664 1 97.88 55 ILE B O 1
ATOM 2537 N N . ARG B 1 56 ? -15.859 2.287 14.406 1 97.62 56 ARG B N 1
ATOM 2538 C CA . ARG B 1 56 ? -16.562 3.209 13.516 1 97.62 56 ARG B CA 1
ATOM 2539 C C . ARG B 1 56 ? -15.602 3.893 12.555 1 97.62 56 ARG B C 1
ATOM 2541 O O . ARG B 1 56 ? -14.492 4.266 12.945 1 97.62 56 ARG B O 1
ATOM 2548 N N . ASN B 1 57 ? -15.984 4.047 11.258 1 98 57 ASN B N 1
ATOM 2549 C CA . ASN B 1 57 ? -15.242 4.668 10.172 1 98 57 ASN B CA 1
ATOM 2550 C C . ASN B 1 57 ? -14.125 3.756 9.664 1 98 57 ASN B C 1
ATOM 2552 O O . ASN B 1 57 ? -13.258 4.195 8.906 1 98 57 ASN B O 1
ATOM 2556 N N . LYS B 1 58 ? -14.164 2.496 10.047 1 98.44 58 LYS B N 1
ATOM 2557 C CA . LYS B 1 58 ? -13.133 1.559 9.602 1 98.44 58 LYS B CA 1
ATOM 2558 C C . LYS B 1 58 ? -13.43 1.057 8.188 1 98.44 58 LYS B C 1
ATOM 2560 O O . LYS B 1 58 ? -14.57 0.74 7.863 1 98.44 58 LYS B O 1
ATOM 2565 N N . CYS B 1 59 ? -12.492 1.05 7.406 1 98.62 59 CYS B N 1
ATOM 2566 C CA . CYS B 1 59 ? -12.516 0.511 6.051 1 98.62 59 CYS B CA 1
ATOM 2567 C C . CYS B 1 59 ? -11.727 -0.792 5.969 1 98.62 59 CYS B C 1
ATOM 2569 O O . CYS B 1 59 ? -10.539 -0.828 6.301 1 98.62 59 CYS B O 1
ATOM 2571 N N . HIS B 1 60 ? -12.352 -1.868 5.57 1 98.75 60 HIS B N 1
ATOM 2572 C CA . HIS B 1 60 ? -11.719 -3.17 5.391 1 98.75 60 HIS B CA 1
ATOM 2573 C C . HIS B 1 60 ? -11.5 -3.477 3.912 1 98.75 60 HIS B C 1
ATOM 2575 O O . HIS B 1 60 ? -12.469 -3.635 3.16 1 98.75 60 HIS B O 1
ATOM 2581 N N . LEU B 1 61 ? -10.266 -3.557 3.506 1 98.69 61 LEU B N 1
ATOM 2582 C CA . LEU B 1 61 ? -9.938 -3.969 2.145 1 98.69 61 LEU B CA 1
ATOM 2583 C C . LEU B 1 61 ? -9.898 -5.488 2.033 1 98.69 61 LEU B C 1
ATOM 2585 O O . LEU B 1 61 ? -9.367 -6.164 2.92 1 98.69 61 LEU B O 1
ATOM 2589 N N . LYS B 1 62 ? -10.453 -5.953 0.922 1 98.31 62 LYS B N 1
ATOM 2590 C CA . LYS B 1 62 ? -10.648 -7.395 0.835 1 98.31 62 LYS B CA 1
ATOM 2591 C C . LYS B 1 62 ? -10.125 -7.945 -0.488 1 98.31 62 LYS B C 1
ATOM 2593 O O . LYS B 1 62 ? -10.211 -7.277 -1.521 1 98.31 62 LYS B O 1
ATOM 2598 N N . PHE B 1 63 ? -9.602 -9.203 -0.328 1 96.31 63 PHE B N 1
ATOM 2599 C CA . PHE B 1 63 ? -8.914 -9.867 -1.432 1 96.31 63 PHE B CA 1
ATOM 2600 C C . PHE B 1 63 ? -9.773 -10.984 -2.004 1 96.31 63 PHE B C 1
ATOM 2602 O O . PHE B 1 63 ? -10.461 -11.688 -1.263 1 96.31 63 PHE B O 1
ATOM 2609 N N . SER B 1 64 ? -9.75 -11.078 -3.338 1 94.31 64 SER B N 1
ATOM 2610 C CA . SER B 1 64 ? -10.273 -12.211 -4.086 1 94.31 64 SER B CA 1
ATOM 2611 C C . SER B 1 64 ? -9.312 -12.641 -5.191 1 94.31 64 SER B C 1
ATOM 2613 O O . SER B 1 64 ? -8.703 -11.797 -5.855 1 94.31 64 SER B O 1
ATOM 2615 N N . TRP B 1 65 ? -9.172 -13.977 -5.371 1 93.31 65 TRP B N 1
ATOM 2616 C CA . TRP B 1 65 ? -8.273 -14.461 -6.406 1 93.31 65 TRP B CA 1
ATOM 2617 C C . TRP B 1 65 ? -8.719 -13.992 -7.785 1 93.31 65 TRP B C 1
ATOM 2619 O O . TRP B 1 65 ? -9.883 -14.156 -8.156 1 93.31 65 TRP B O 1
ATOM 2629 N N . THR B 1 66 ? -7.766 -13.469 -8.492 1 90.25 66 THR B N 1
ATOM 2630 C CA . THR B 1 66 ? -8.055 -12.961 -9.836 1 90.25 66 THR B CA 1
ATOM 2631 C C . THR B 1 66 ? -7.375 -13.82 -10.898 1 90.25 66 THR B C 1
ATOM 2633 O O . THR B 1 66 ? -7.516 -13.57 -12.094 1 90.25 66 THR B O 1
ATOM 2636 N N . ILE B 1 67 ? -6.605 -14.797 -10.477 1 93.06 67 ILE B N 1
ATOM 2637 C CA . ILE B 1 67 ? -5.965 -15.727 -11.398 1 93.06 67 ILE B CA 1
ATOM 2638 C C . ILE B 1 67 ? -6.473 -17.141 -11.141 1 93.06 67 ILE B C 1
ATOM 2640 O O . ILE B 1 67 ? -6.945 -17.453 -10.047 1 93.06 67 ILE B O 1
ATOM 2644 N N . PRO B 1 68 ? -6.371 -17.953 -12.172 1 93.81 68 PRO B N 1
ATOM 2645 C CA . PRO B 1 68 ? -6.883 -19.328 -11.992 1 93.81 68 PRO B CA 1
ATOM 2646 C C . PRO B 1 68 ? -6.105 -20.109 -10.93 1 93.81 68 PRO B C 1
ATOM 2648 O O . PRO B 1 68 ? -4.875 -20.016 -10.875 1 93.81 68 PRO B O 1
ATOM 2651 N N . ARG B 1 69 ? -6.902 -20.797 -10.125 1 95.31 69 ARG B N 1
ATOM 2652 C CA . ARG B 1 69 ? -6.359 -21.75 -9.156 1 95.31 69 ARG B CA 1
ATOM 2653 C C . ARG B 1 69 ? -6.781 -23.172 -9.5 1 95.31 69 ARG B C 1
ATOM 2655 O O . ARG B 1 69 ? -7.926 -23.406 -9.891 1 95.31 69 ARG B O 1
ATOM 2662 N N . THR B 1 70 ? -5.867 -24.031 -9.438 1 96.56 70 THR B N 1
ATOM 2663 C CA . THR B 1 70 ? -6.203 -25.438 -9.633 1 96.56 70 THR B CA 1
ATOM 2664 C C . THR B 1 70 ? -6.633 -26.078 -8.32 1 96.56 70 THR B C 1
ATOM 2666 O O . THR B 1 70 ? -5.855 -26.125 -7.363 1 96.56 70 THR B O 1
ATOM 2669 N N . PRO B 1 71 ? -7.816 -26.641 -8.266 1 96.5 71 PRO B N 1
ATOM 2670 C CA . PRO B 1 71 ? -8.289 -27.25 -7.023 1 96.5 71 PRO B CA 1
ATOM 2671 C C . PRO B 1 71 ? -7.41 -28.406 -6.562 1 96.5 71 PRO B C 1
ATOM 2673 O O . PRO B 1 71 ? -7.32 -28.688 -5.363 1 96.5 71 PRO B O 1
ATOM 2676 N N . GLY B 1 72 ? -6.836 -29.078 -7.504 1 97.75 72 GLY B N 1
ATOM 2677 C CA . GLY B 1 72 ? -5.953 -30.188 -7.18 1 97.75 72 GLY B CA 1
ATOM 2678 C C . GLY B 1 72 ? -4.918 -30.453 -8.258 1 97.75 72 GLY B C 1
ATOM 2679 O O . GLY B 1 72 ? -5.199 -30.312 -9.445 1 97.75 72 GLY B O 1
ATOM 2680 N N . VAL B 1 73 ? -3.777 -30.875 -7.809 1 98.38 73 VAL B N 1
ATOM 2681 C CA . VAL B 1 73 ? -2.703 -31.328 -8.688 1 98.38 73 VAL B CA 1
ATOM 2682 C C . VAL B 1 73 ? -2.141 -32.656 -8.188 1 98.38 73 VAL B C 1
ATOM 2684 O O . VAL B 1 73 ? -1.8 -32.781 -7.004 1 98.38 73 VAL B O 1
ATOM 2687 N N . LYS B 1 74 ? -2.057 -33.625 -9.023 1 97.5 74 LYS B N 1
ATOM 2688 C CA . LYS B 1 74 ? -1.54 -34.906 -8.578 1 97.5 74 LYS B CA 1
ATOM 2689 C C . LYS B 1 74 ? -0.755 -35.594 -9.695 1 97.5 74 LYS B C 1
ATOM 2691 O O . LYS B 1 74 ? -0.961 -35.312 -10.875 1 97.5 74 LYS B O 1
ATOM 2696 N N . ARG B 1 75 ? 0.046 -36.531 -9.211 1 98.06 75 ARG B N 1
ATOM 2697 C CA . ARG B 1 75 ? 0.724 -37.406 -10.164 1 98.06 75 ARG B CA 1
ATOM 2698 C C . ARG B 1 75 ? -0.235 -38.438 -10.727 1 98.06 75 ARG B C 1
ATOM 2700 O O . ARG B 1 75 ? -0.984 -39.062 -9.977 1 98.06 75 ARG B O 1
ATOM 2707 N N . GLU B 1 76 ? -0.244 -38.531 -12.047 1 97.81 76 GLU B N 1
ATOM 2708 C CA . GLU B 1 76 ? -1.123 -39.469 -12.719 1 97.81 76 GLU B CA 1
ATOM 2709 C C . GLU B 1 76 ? -0.556 -39.875 -14.07 1 97.81 76 GLU B C 1
ATOM 2711 O O . GLU B 1 76 ? -0.585 -39.125 -15.023 1 97.81 76 GLU B O 1
ATOM 2716 N N . ALA B 1 77 ? -0.101 -41.125 -14.102 1 97.56 77 ALA B N 1
ATOM 2717 C CA . ALA B 1 77 ? 0.499 -41.625 -15.336 1 97.56 77 ALA B CA 1
ATOM 2718 C C . ALA B 1 77 ? -0.5 -41.594 -16.484 1 97.56 77 ALA B C 1
ATOM 2720 O O . ALA B 1 77 ? -1.673 -41.938 -16.312 1 97.56 77 ALA B O 1
ATOM 2721 N N . GLY B 1 78 ? -0.024 -41.188 -17.625 1 97.94 78 GLY B N 1
ATOM 2722 C CA . GLY B 1 78 ? -0.855 -41.156 -18.828 1 97.94 78 GLY B CA 1
ATOM 2723 C C . GLY B 1 78 ? -1.675 -39.906 -18.969 1 97.94 78 GLY B C 1
ATOM 2724 O O . GLY B 1 78 ? -2.564 -39.812 -19.812 1 97.94 78 GLY B O 1
ATOM 2725 N N . VAL B 1 79 ? -1.479 -38.938 -18.078 1 98.56 79 VAL B N 1
ATOM 2726 C CA . VAL B 1 79 ? -2.203 -37.656 -18.156 1 98.56 79 VAL B CA 1
ATOM 2727 C C . VAL B 1 79 ? -1.218 -36.5 -18.375 1 98.56 79 VAL B C 1
ATOM 2729 O O . VAL B 1 79 ? -0.113 -36.531 -17.828 1 98.56 79 VAL B O 1
ATOM 2732 N N . VAL B 1 80 ? -1.56 -35.594 -19.25 1 98.75 80 VAL B N 1
ATOM 2733 C CA . VAL B 1 80 ? -0.811 -34.344 -19.469 1 98.75 80 VAL B CA 1
ATOM 2734 C C . VAL B 1 80 ? -1.696 -33.156 -19.172 1 98.75 80 VAL B C 1
ATOM 2736 O O . VAL B 1 80 ? -2.816 -33.062 -19.672 1 98.75 80 VAL B O 1
ATOM 2739 N N . SER B 1 81 ? -1.24 -32.312 -18.312 1 98.75 81 SER B N 1
ATOM 2740 C CA . SER B 1 81 ? -2.02 -31.125 -17.969 1 98.75 81 SER B CA 1
ATOM 2741 C C . SER B 1 81 ? -1.216 -29.844 -18.188 1 98.75 81 SER B C 1
ATOM 2743 O O . SER B 1 81 ? 0.015 -29.875 -18.25 1 98.75 81 SER B O 1
ATOM 2745 N N . GLY B 1 82 ? -1.899 -28.734 -18.359 1 98.38 82 GLY B N 1
ATOM 2746 C CA . GLY B 1 82 ? -1.287 -27.438 -18.578 1 98.38 82 GLY B CA 1
ATOM 2747 C C . GLY B 1 82 ? -2.287 -26.297 -18.562 1 98.38 82 GLY B C 1
ATOM 2748 O O . GLY B 1 82 ? -3.434 -26.484 -18.141 1 98.38 82 GLY B O 1
ATOM 2749 N N . PHE B 1 83 ? -1.732 -25.141 -18.969 1 98.06 83 PHE B N 1
ATOM 2750 C CA . PHE B 1 83 ? -2.547 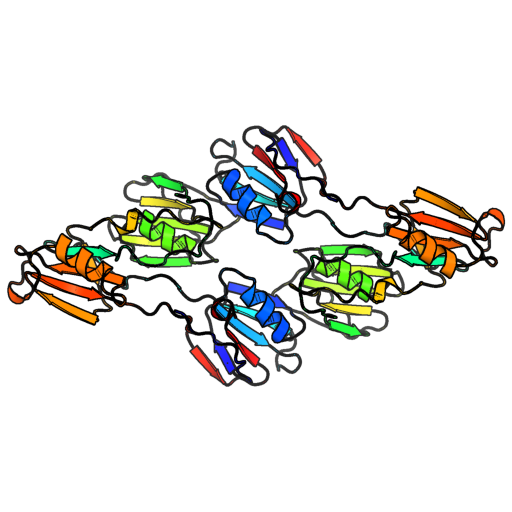-23.938 -18.906 1 98.06 83 PHE B CA 1
ATOM 2751 C C . PHE B 1 83 ? -2.77 -23.375 -20.312 1 98.06 83 PHE B C 1
ATOM 2753 O O . PHE B 1 83 ? -2.016 -23.672 -21.234 1 98.06 83 PHE B O 1
ATOM 2760 N N . SER B 1 84 ? -3.881 -22.578 -20.359 1 97.31 84 SER B N 1
ATOM 2761 C CA . SER B 1 84 ? -4.016 -21.719 -21.547 1 97.31 84 SER B CA 1
ATOM 2762 C C . SER B 1 84 ? -2.914 -20.672 -21.594 1 97.31 84 SER B C 1
ATOM 2764 O O . SER B 1 84 ? -2.533 -20.109 -20.562 1 97.31 84 SER B O 1
ATOM 2766 N N . HIS B 1 85 ? -2.514 -20.359 -22.812 1 95.06 85 HIS B N 1
ATOM 2767 C CA . HIS B 1 85 ? -1.469 -19.344 -22.984 1 95.06 85 HIS B CA 1
ATOM 2768 C C . HIS B 1 85 ? -2.014 -17.938 -22.75 1 95.06 85 HIS B C 1
ATOM 2770 O O . HIS B 1 85 ? -1.244 -17 -22.594 1 95.06 85 HIS B O 1
ATOM 2776 N N . LYS B 1 86 ? -3.275 -17.828 -22.672 1 90.25 86 LYS B N 1
ATOM 2777 C CA . LYS B 1 86 ? -3.887 -16.5 -22.688 1 90.25 86 LYS B CA 1
ATOM 2778 C C . LYS B 1 86 ? -4.457 -16.141 -21.312 1 90.25 86 LYS B C 1
ATOM 2780 O O . LYS B 1 86 ? -5.184 -15.156 -21.172 1 90.25 86 LYS B O 1
ATOM 2785 N N . VAL B 1 87 ? -4.086 -16.938 -20.328 1 88.38 87 VAL B N 1
ATOM 2786 C CA . VAL B 1 87 ? -4.566 -16.641 -18.984 1 88.38 87 VAL B CA 1
ATOM 2787 C C . VAL B 1 87 ? -3.951 -15.344 -18.484 1 88.38 87 VAL B C 1
ATOM 2789 O O . VAL B 1 87 ? -2.756 -15.102 -18.672 1 88.38 87 VAL B O 1
ATOM 2792 N N . GLU B 1 88 ? -4.773 -14.516 -17.906 1 82.94 88 GLU B N 1
ATOM 2793 C CA . GLU B 1 88 ? -4.285 -13.258 -17.344 1 82.94 88 GLU B CA 1
ATOM 2794 C C . GLU B 1 88 ? -3.773 -13.453 -15.93 1 82.94 88 GLU B C 1
ATOM 2796 O O . GLU B 1 88 ? -4.551 -13.742 -15.016 1 82.94 88 GLU B O 1
ATOM 2801 N N . ILE B 1 89 ? -2.473 -13.336 -15.648 1 80.19 89 ILE B N 1
ATOM 2802 C CA . ILE B 1 89 ? -1.867 -13.625 -14.352 1 80.19 89 ILE B CA 1
ATOM 2803 C C . ILE B 1 89 ? -1.53 -12.312 -13.641 1 80.19 89 ILE B C 1
ATOM 2805 O O . ILE B 1 89 ? -1.467 -12.266 -12.406 1 80.19 89 ILE B O 1
ATOM 2809 N N . SER B 1 90 ? -1.217 -11.258 -14.273 1 71.62 90 SER B N 1
ATOM 2810 C CA . SER B 1 90 ? -0.863 -10.008 -13.609 1 71.62 90 SER B CA 1
ATOM 2811 C C . SER B 1 90 ? -1.409 -8.805 -14.367 1 71.62 90 SER B C 1
ATOM 2813 O O . SER B 1 90 ? -1.77 -8.914 -15.539 1 71.62 90 SER B O 1
ATOM 2815 N N . GLN B 1 91 ? -1.589 -7.816 -13.523 1 71.19 91 GLN B N 1
ATOM 2816 C CA . GLN B 1 91 ? -1.878 -6.543 -14.18 1 71.19 91 GLN B CA 1
ATOM 2817 C C . GLN B 1 91 ? -0.739 -6.129 -15.102 1 71.19 91 GLN B C 1
ATOM 2819 O O . GLN B 1 91 ? 0.41 -6.527 -14.898 1 71.19 91 GLN B O 1
ATOM 2824 N N . TYR B 1 92 ? -1.089 -5.57 -16.094 1 69.56 92 TYR B N 1
ATOM 2825 C CA . TYR B 1 92 ? -0.073 -5.156 -17.047 1 69.56 92 TYR B CA 1
ATOM 2826 C C . TYR B 1 92 ? 0.816 -4.062 -16.469 1 69.56 92 TYR B C 1
ATOM 2828 O O . TYR B 1 92 ? 0.341 -2.971 -16.141 1 69.56 92 TYR B O 1
ATOM 2836 N N . PHE B 1 93 ? 1.963 -4.496 -16.203 1 81 93 PHE B N 1
ATOM 2837 C CA . PHE B 1 93 ? 3.021 -3.576 -15.805 1 81 93 PHE B CA 1
ATOM 2838 C C . PHE B 1 93 ? 4.27 -3.795 -16.656 1 81 93 PHE B C 1
ATOM 2840 O O . PHE B 1 93 ? 4.527 -4.91 -17.109 1 81 93 PHE B O 1
ATOM 2847 N N . GLU B 1 94 ? 4.82 -2.729 -17.094 1 85.19 94 GLU B N 1
ATOM 2848 C CA . GLU B 1 94 ? 6.16 -2.842 -17.672 1 85.19 94 GLU B CA 1
ATOM 2849 C C . GLU B 1 94 ? 7.23 -2.562 -16.609 1 85.19 94 GLU B C 1
ATOM 2851 O O . GLU B 1 94 ? 7.039 -1.727 -15.734 1 85.19 94 GLU B O 1
ATOM 2856 N N . PRO B 1 95 ? 8.375 -3.33 -16.641 1 90.81 95 PRO B N 1
ATOM 2857 C CA . PRO B 1 95 ? 8.891 -4.352 -17.547 1 90.81 95 PRO B CA 1
ATOM 2858 C C . PRO B 1 95 ? 8.445 -5.762 -17.172 1 90.81 95 PRO B C 1
ATOM 2860 O O . PRO B 1 95 ? 7.723 -5.945 -16.188 1 90.81 95 PRO B O 1
ATOM 2863 N N . VAL B 1 96 ? 8.859 -6.699 -18.047 1 91.62 96 VAL B N 1
ATOM 2864 C CA . VAL B 1 96 ? 8.719 -8.102 -17.672 1 91.62 96 VAL B CA 1
ATOM 2865 C C . VAL B 1 96 ? 9.766 -8.484 -16.641 1 91.62 96 VAL B C 1
ATOM 2867 O O . VAL B 1 96 ? 10.93 -8.086 -16.75 1 91.62 96 VAL B O 1
ATOM 2870 N N . CYS B 1 97 ? 9.258 -9.227 -15.68 1 91 97 CYS B N 1
ATOM 2871 C CA . CYS B 1 97 ? 10.156 -9.648 -14.609 1 91 97 CYS B CA 1
ATOM 2872 C C . CYS B 1 97 ? 10.047 -11.148 -14.367 1 91 97 CYS B C 1
ATOM 2874 O O . CYS B 1 97 ? 9.016 -11.758 -14.656 1 91 97 CYS B O 1
ATOM 2876 N N . ARG B 1 98 ? 11.055 -11.859 -13.922 1 86.75 98 ARG B N 1
ATOM 2877 C CA . ARG B 1 98 ? 11.07 -13.297 -13.672 1 86.75 98 ARG B CA 1
ATOM 2878 C C . ARG B 1 98 ? 11.031 -13.594 -12.18 1 86.75 98 ARG B C 1
ATOM 2880 O O . ARG B 1 98 ? 10.648 -14.688 -11.766 1 86.75 98 ARG B O 1
ATOM 2887 N N . GLY B 1 99 ? 11.195 -12.68 -11.266 1 88.75 99 GLY B N 1
ATOM 2888 C CA . GLY B 1 99 ? 11.297 -12.93 -9.836 1 88.75 99 GLY B CA 1
ATOM 2889 C C . GLY B 1 99 ? 12.531 -13.727 -9.453 1 88.75 99 GLY B C 1
ATOM 2890 O O . GLY B 1 99 ? 13.453 -13.883 -10.258 1 88.75 99 GLY B O 1
ATOM 2891 N N . LYS B 1 100 ? 12.547 -14.227 -8.234 1 94.56 100 LYS B N 1
ATOM 2892 C CA . LYS B 1 100 ? 13.695 -14.969 -7.711 1 94.56 100 LYS B CA 1
ATOM 2893 C C . LYS B 1 100 ? 13.266 -16.328 -7.168 1 94.56 100 LYS B C 1
ATOM 2895 O O . LYS B 1 100 ? 12.273 -16.438 -6.445 1 94.56 100 LYS B O 1
ATOM 2900 N N . LEU B 1 101 ? 13.992 -17.406 -7.578 1 97.44 101 LEU B N 1
ATOM 2901 C CA . LEU B 1 101 ? 13.766 -18.766 -7.078 1 97.44 101 LEU B CA 1
ATOM 2902 C C . LEU B 1 101 ? 15.016 -19.312 -6.402 1 97.44 101 LEU B C 1
ATOM 2904 O O . LEU B 1 101 ? 16.125 -19.078 -6.867 1 97.44 101 LEU B O 1
ATOM 2908 N N . PHE B 1 102 ? 14.805 -19.953 -5.312 1 97.56 102 PHE B N 1
ATOM 2909 C CA . PHE B 1 102 ? 15.859 -20.641 -4.578 1 97.56 102 PHE B CA 1
ATOM 2910 C C . PHE B 1 102 ? 15.664 -22.156 -4.637 1 97.56 102 PHE B C 1
ATOM 2912 O O . PHE B 1 102 ? 14.852 -22.703 -3.9 1 97.56 102 PHE B O 1
ATOM 2919 N N . SER B 1 103 ? 16.453 -22.797 -5.457 1 97.75 103 SER B N 1
ATOM 2920 C CA . SER B 1 103 ? 16.328 -24.234 -5.621 1 97.75 103 SER B CA 1
ATOM 2921 C C . SER B 1 103 ? 16.844 -24.984 -4.387 1 97.75 103 SER B C 1
ATOM 2923 O O . SER B 1 103 ? 17.812 -24.547 -3.754 1 97.75 103 SER B O 1
ATOM 2925 N N . ASN B 1 104 ? 16.188 -26.078 -4.113 1 98.5 104 ASN B N 1
ATOM 2926 C CA . ASN B 1 104 ? 16.578 -26.922 -2.996 1 98.5 104 ASN B CA 1
ATOM 2927 C C . ASN B 1 104 ? 16.766 -26.125 -1.712 1 98.5 104 ASN B C 1
ATOM 2929 O O . ASN B 1 104 ? 17.766 -26.266 -1.015 1 98.5 104 ASN B O 1
ATOM 2933 N N . THR B 1 105 ? 15.914 -25.25 -1.544 1 98.38 105 THR B N 1
ATOM 2934 C CA . THR B 1 105 ? 15.914 -24.344 -0.404 1 98.38 105 THR B CA 1
ATOM 2935 C C . THR B 1 105 ? 14.516 -24.234 0.2 1 98.38 105 THR B C 1
ATOM 2937 O O . THR B 1 105 ? 13.547 -23.984 -0.514 1 98.38 105 THR B O 1
ATOM 2940 N N . ASP B 1 106 ? 14.383 -24.453 1.471 1 98.5 106 ASP B N 1
ATOM 2941 C CA . ASP B 1 106 ? 13.125 -24.297 2.193 1 98.5 106 ASP B CA 1
ATOM 2942 C C . ASP B 1 106 ? 13.148 -23.031 3.059 1 98.5 106 ASP B C 1
ATOM 2944 O O . ASP B 1 106 ? 14.219 -22.578 3.463 1 98.5 106 ASP B O 1
ATOM 2948 N N . ILE B 1 107 ? 12.016 -22.391 3.209 1 98.06 107 ILE B N 1
ATOM 2949 C CA . ILE B 1 107 ? 11.781 -21.344 4.203 1 98.06 107 ILE B CA 1
ATOM 2950 C C . ILE B 1 107 ? 10.734 -21.812 5.211 1 98.06 107 ILE B C 1
ATOM 2952 O O . ILE B 1 107 ? 9.539 -21.594 5.02 1 98.06 107 ILE B O 1
ATOM 2956 N N . PRO B 1 108 ? 11.141 -22.312 6.242 1 97.19 108 PRO B N 1
ATOM 2957 C CA . PRO B 1 108 ? 10.18 -22.906 7.176 1 97.19 108 PRO B CA 1
ATOM 2958 C C . PRO B 1 108 ? 9.383 -21.859 7.945 1 97.19 108 PRO B C 1
ATOM 2960 O O . PRO B 1 108 ? 9.906 -20.781 8.25 1 97.19 108 PRO B O 1
ATOM 2963 N N . GLY B 1 109 ? 8.133 -22.188 8.211 1 96.31 109 GLY B N 1
ATOM 2964 C CA . GLY B 1 109 ? 7.305 -21.375 9.094 1 96.31 109 GLY B CA 1
ATOM 2965 C C . GLY B 1 109 ? 6.586 -20.25 8.367 1 96.31 109 GLY B C 1
ATOM 2966 O O . GLY B 1 109 ? 6.633 -20.156 7.141 1 96.31 109 GLY B O 1
ATOM 2967 N N . ASN B 1 110 ? 5.68 -19.453 9.141 1 97.25 110 ASN B N 1
ATOM 2968 C CA . ASN B 1 110 ? 4.934 -18.281 8.688 1 97.25 110 ASN B CA 1
ATOM 2969 C C . ASN B 1 110 ? 3.988 -18.625 7.539 1 97.25 110 ASN B C 1
ATOM 2971 O O . ASN B 1 110 ? 3.826 -17.844 6.605 1 97.25 110 ASN B O 1
ATOM 2975 N N . ASP B 1 111 ? 3.396 -19.766 7.57 1 97.25 111 ASP B N 1
ATOM 2976 C CA . ASP B 1 111 ? 2.514 -20.219 6.5 1 97.25 111 ASP B CA 1
ATOM 2977 C C . ASP B 1 111 ? 1.17 -19.5 6.551 1 97.25 111 ASP B C 1
ATOM 2979 O O . ASP B 1 111 ? 0.535 -19.422 7.605 1 97.25 111 ASP B O 1
ATOM 2983 N N . LEU B 1 112 ? 0.771 -18.969 5.504 1 96.88 112 LEU B N 1
ATOM 2984 C CA . LEU B 1 112 ? -0.503 -18.281 5.312 1 96.88 112 LEU B CA 1
ATOM 2985 C C . LEU B 1 112 ? -1.552 -19.234 4.75 1 96.88 112 LEU B C 1
ATOM 2987 O O . LEU B 1 112 ? -2.668 -19.312 5.266 1 96.88 112 LEU B O 1
ATOM 2991 N N . GLU B 1 113 ? -1.186 -19.953 3.664 1 96.56 113 GLU B N 1
ATOM 2992 C CA . GLU B 1 113 ? -2.084 -20.828 2.912 1 96.56 113 GLU B CA 1
ATOM 2993 C C . GLU B 1 113 ? -1.305 -21.859 2.102 1 96.56 113 GLU B C 1
ATOM 2995 O O . GLU B 1 113 ? -0.173 -21.594 1.685 1 96.56 113 GLU B O 1
ATOM 3000 N N . VAL B 1 114 ? -1.901 -23.031 1.965 1 98.38 114 VAL B N 1
ATOM 3001 C CA . VAL B 1 114 ? -1.326 -24.062 1.104 1 98.38 114 VAL B CA 1
ATOM 3002 C C . VAL B 1 114 ? -2.213 -24.266 -0.121 1 98.38 114 VAL B C 1
ATOM 3004 O O . VAL B 1 114 ? -3.42 -24.484 0.008 1 98.38 114 VAL B O 1
ATOM 3007 N N . LEU B 1 115 ? -1.647 -24.172 -1.303 1 98.31 115 LEU B N 1
ATOM 3008 C CA . LEU B 1 115 ? -2.361 -24.312 -2.566 1 98.31 115 LEU B CA 1
ATOM 3009 C C . LEU B 1 115 ? -1.674 -25.344 -3.461 1 98.31 115 LEU B C 1
ATOM 3011 O O . LEU B 1 115 ? -0.451 -25.5 -3.412 1 98.31 115 LEU B O 1
ATOM 3015 N N . PRO B 1 116 ? -2.453 -26.031 -4.234 1 98.62 116 PRO B N 1
ATOM 3016 C CA . PRO B 1 116 ? -1.804 -26.875 -5.242 1 98.62 116 PRO B CA 1
ATOM 3017 C C . PRO B 1 116 ? -1.141 -26.047 -6.352 1 98.62 116 PRO B C 1
ATOM 3019 O O . PRO B 1 116 ? -1.681 -25.031 -6.777 1 98.62 116 PRO B O 1
ATOM 3022 N N . ALA B 1 117 ? -0.007 -26.438 -6.77 1 98.56 117 ALA B N 1
ATOM 3023 C CA . ALA B 1 117 ? 0.689 -25.812 -7.891 1 98.56 117 ALA B CA 1
ATOM 3024 C C . ALA B 1 117 ? 1.461 -26.844 -8.703 1 98.56 117 ALA B C 1
ATOM 3026 O O . ALA B 1 117 ? 1.979 -27.812 -8.156 1 98.56 117 ALA B O 1
ATOM 3027 N N . ALA B 1 118 ? 1.578 -26.547 -9.977 1 97.81 118 ALA B N 1
ATOM 3028 C CA . ALA B 1 118 ? 2.191 -27.516 -10.875 1 97.81 118 ALA B CA 1
ATOM 3029 C C . ALA B 1 118 ? 3.709 -27.359 -10.898 1 97.81 118 ALA B C 1
ATOM 3031 O O . ALA B 1 118 ? 4.43 -28.281 -11.281 1 97.81 118 ALA B O 1
ATOM 3032 N N . SER B 1 119 ? 4.234 -26.234 -10.57 1 97.94 119 SER B N 1
ATOM 3033 C CA . SER B 1 119 ? 5.652 -25.891 -10.648 1 97.94 119 SER B CA 1
ATOM 3034 C C . SER B 1 119 ? 5.996 -24.734 -9.719 1 97.94 119 SER B C 1
ATOM 3036 O O . SER B 1 119 ? 5.102 -24.062 -9.203 1 97.94 119 SER B O 1
ATOM 3038 N N . PRO B 1 120 ? 7.305 -24.516 -9.477 1 98.06 120 PRO B N 1
ATOM 3039 C CA . PRO B 1 120 ? 7.699 -23.344 -8.688 1 98.06 120 PRO B CA 1
ATOM 3040 C C . PRO B 1 120 ? 7.234 -22.031 -9.312 1 98.06 120 PRO B C 1
ATOM 3042 O O . PRO B 1 120 ? 6.867 -21.109 -8.594 1 98.06 120 PRO B O 1
ATOM 3045 N N . GLU B 1 121 ? 7.211 -21.953 -10.648 1 97.12 121 GLU B N 1
ATOM 3046 C CA . GLU B 1 121 ? 6.781 -20.75 -11.336 1 97.12 121 GLU B CA 1
ATOM 3047 C C . GLU B 1 121 ? 5.285 -20.5 -11.141 1 97.12 121 GLU B C 1
ATOM 3049 O O . GLU B 1 121 ? 4.859 -19.359 -10.961 1 97.12 121 GLU B O 1
ATOM 3054 N N . HIS B 1 122 ? 4.543 -21.562 -11.195 1 97.19 122 HIS B N 1
ATOM 3055 C CA . HIS B 1 122 ? 3.121 -21.469 -10.898 1 97.19 122 HIS B CA 1
ATOM 3056 C C . HIS B 1 122 ? 2.889 -20.984 -9.469 1 97.19 122 HIS B C 1
ATOM 3058 O O . HIS B 1 122 ? 2.059 -20.094 -9.234 1 97.19 122 HIS B O 1
ATOM 3064 N N . CYS B 1 123 ? 3.648 -21.516 -8.531 1 98.19 123 CYS B N 1
ATOM 3065 C CA . CYS B 1 123 ? 3.578 -21.094 -7.137 1 98.19 123 CYS B CA 1
ATOM 3066 C C . CYS B 1 123 ? 3.947 -19.625 -6.992 1 98.19 123 CYS B C 1
ATOM 3068 O O . CYS B 1 123 ? 3.305 -18.891 -6.242 1 98.19 123 CYS B O 1
ATOM 3070 N N . GLN B 1 124 ? 4.941 -19.219 -7.73 1 97.25 124 GLN B N 1
ATOM 3071 C CA . GLN B 1 124 ? 5.359 -17.812 -7.73 1 97.25 124 GLN B CA 1
ATOM 3072 C C . GLN B 1 124 ? 4.23 -16.906 -8.211 1 97.25 124 GLN B C 1
ATOM 3074 O O . GLN B 1 124 ? 4.004 -15.836 -7.645 1 97.25 124 GLN B O 1
ATOM 3079 N N . ALA B 1 125 ? 3.506 -17.297 -9.227 1 96.25 125 ALA B N 1
ATOM 3080 C CA . ALA B 1 125 ? 2.373 -16.531 -9.734 1 96.25 125 ALA B CA 1
ATOM 3081 C C . ALA B 1 125 ? 1.285 -16.391 -8.672 1 96.25 125 ALA B C 1
ATOM 3083 O O . ALA B 1 125 ? 0.727 -15.297 -8.492 1 96.25 125 ALA B O 1
ATOM 3084 N N . LEU B 1 126 ? 1.04 -17.484 -7.988 1 96.88 126 LEU B N 1
ATOM 3085 C CA . LEU B 1 126 ? 0.034 -17.469 -6.934 1 96.88 126 LEU B CA 1
ATOM 3086 C C . LEU B 1 126 ? 0.431 -16.5 -5.82 1 96.88 126 LEU B C 1
ATOM 3088 O O . LEU B 1 126 ? -0.395 -15.719 -5.344 1 96.88 126 LEU B O 1
ATOM 3092 N N . CYS B 1 127 ? 1.677 -16.562 -5.406 1 97.06 127 CYS B N 1
ATOM 3093 C CA . CYS B 1 127 ? 2.174 -15.672 -4.355 1 97.06 127 CYS B CA 1
ATOM 3094 C C . CYS B 1 127 ? 2.111 -14.219 -4.793 1 97.06 127 CYS B C 1
ATOM 3096 O O . CYS B 1 127 ? 1.771 -13.344 -3.998 1 97.06 127 CYS B O 1
ATOM 3098 N N . SER B 1 128 ? 2.391 -13.969 -6.051 1 95.62 128 SER B N 1
ATOM 3099 C CA . SER B 1 128 ? 2.42 -12.609 -6.586 1 95.62 128 SER B CA 1
ATOM 3100 C C . SER B 1 128 ? 1.02 -12.008 -6.648 1 95.62 128 SER B C 1
ATOM 3102 O O . SER B 1 128 ? 0.861 -10.781 -6.617 1 95.62 128 SER B O 1
ATOM 3104 N N . ALA B 1 129 ? 0.014 -12.852 -6.695 1 94.5 129 ALA B N 1
ATOM 3105 C CA . ALA B 1 129 ? -1.364 -12.391 -6.84 1 94.5 129 ALA B CA 1
ATOM 3106 C C . ALA B 1 129 ? -1.978 -12.07 -5.477 1 94.5 129 ALA B C 1
ATOM 3108 O O . ALA B 1 129 ? -3.012 -11.398 -5.398 1 94.5 129 ALA B O 1
ATOM 3109 N N . ASP B 1 130 ? -1.435 -12.586 -4.402 1 95.38 130 ASP B N 1
ATOM 3110 C CA . ASP B 1 130 ? -1.952 -12.422 -3.049 1 95.38 130 ASP B CA 1
ATOM 3111 C C . ASP B 1 130 ? -1.163 -11.359 -2.289 1 95.38 130 ASP B C 1
ATOM 3113 O O . ASP B 1 130 ? 0.02 -11.539 -1.998 1 95.38 130 ASP B O 1
ATOM 3117 N N . PRO B 1 131 ? -1.835 -10.234 -1.866 1 95.38 131 PRO B N 1
ATOM 3118 C CA . PRO B 1 131 ? -1.109 -9.148 -1.205 1 95.38 131 PRO B CA 1
ATOM 3119 C C . PRO B 1 131 ? -0.554 -9.555 0.158 1 95.38 131 PRO B C 1
ATOM 3121 O O . PRO B 1 131 ? 0.33 -8.875 0.694 1 95.38 131 PRO B O 1
ATOM 3124 N N . ARG B 1 132 ? -0.957 -10.695 0.788 1 97.31 132 ARG B N 1
ATOM 3125 C CA . ARG B 1 132 ? -0.494 -11.141 2.098 1 97.31 132 ARG B CA 1
ATOM 3126 C C . ARG B 1 132 ? 0.78 -11.969 1.973 1 97.31 132 ARG B C 1
ATOM 3128 O O . ARG B 1 132 ? 1.465 -12.219 2.967 1 97.31 132 ARG B O 1
ATOM 3135 N N . CYS B 1 133 ? 1.119 -12.336 0.781 1 97.81 133 CYS B N 1
ATOM 3136 C CA . CYS B 1 133 ? 2.234 -13.25 0.573 1 97.81 133 CYS B CA 1
ATOM 3137 C C . CYS B 1 133 ? 3.557 -12.492 0.511 1 97.81 133 CYS B C 1
ATOM 3139 O O . CYS B 1 133 ? 3.695 -11.539 -0.253 1 97.81 133 CYS B O 1
ATOM 3141 N N . THR B 1 134 ? 4.523 -12.953 1.284 1 97.81 134 THR B N 1
ATOM 3142 C CA . THR B 1 134 ? 5.855 -12.359 1.31 1 97.81 134 THR B CA 1
ATOM 3143 C C . THR B 1 134 ? 6.844 -13.211 0.517 1 97.81 134 THR B C 1
ATOM 3145 O O . THR B 1 134 ? 7.699 -12.672 -0.191 1 97.81 134 THR B O 1
ATOM 3148 N N . TYR B 1 135 ? 6.848 -14.477 0.642 1 98.38 135 TYR B N 1
ATOM 3149 C CA . TYR B 1 135 ? 7.609 -15.5 -0.069 1 98.38 135 TYR B CA 1
ATOM 3150 C C . TYR B 1 135 ? 6.887 -16.844 -0.034 1 98.38 135 TYR B C 1
ATOM 3152 O O . TYR B 1 135 ? 5.801 -16.953 0.542 1 98.38 135 TYR B O 1
ATOM 3160 N N . PHE B 1 136 ? 7.457 -17.828 -0.731 1 98.75 136 PHE B N 1
ATOM 3161 C CA . PHE B 1 136 ? 6.754 -19.109 -0.827 1 98.75 136 PHE B CA 1
ATOM 3162 C C . PHE B 1 136 ? 7.738 -20.266 -0.839 1 98.75 136 PHE B C 1
ATOM 3164 O O . PHE B 1 136 ? 8.938 -20.078 -1.036 1 98.75 136 PHE B O 1
ATOM 3171 N N . SER B 1 137 ? 7.238 -21.391 -0.531 1 98.88 137 SER B N 1
ATOM 3172 C CA . SER B 1 137 ? 7.953 -22.656 -0.686 1 98.88 137 SER B CA 1
ATOM 3173 C C . SER B 1 137 ? 7.109 -23.688 -1.438 1 98.88 137 SER B C 1
ATOM 3175 O O . SER B 1 137 ? 5.984 -23.984 -1.036 1 98.88 137 SER B O 1
ATOM 3177 N N . TYR B 1 138 ? 7.648 -24.203 -2.518 1 98.81 138 TYR B N 1
ATOM 3178 C CA . TYR B 1 138 ? 7 -25.234 -3.336 1 98.81 138 TYR B CA 1
ATOM 3179 C C . TYR B 1 138 ? 7.609 -26.594 -3.084 1 98.81 138 TYR B C 1
ATOM 3181 O O . TYR B 1 138 ? 8.828 -26.781 -3.205 1 98.81 138 TYR B O 1
ATOM 3189 N N . VAL B 1 139 ? 6.758 -27.5 -2.805 1 98.75 139 VAL B N 1
ATOM 3190 C CA . VAL B 1 139 ? 7.199 -28.859 -2.566 1 98.75 139 VAL B CA 1
ATOM 3191 C C . VAL B 1 139 ? 6.875 -29.734 -3.781 1 98.75 139 VAL B C 1
ATOM 3193 O O . VAL B 1 139 ? 5.711 -30.047 -4.035 1 98.75 139 VAL B O 1
ATOM 3196 N N . SER B 1 140 ? 7.887 -30.266 -4.449 1 97.88 140 SER B N 1
ATOM 3197 C CA . SER B 1 140 ? 7.711 -30.953 -5.723 1 97.88 140 SER B CA 1
ATOM 3198 C C . SER B 1 140 ? 7.09 -32.312 -5.531 1 97.88 140 SER B C 1
ATOM 3200 O O . SER B 1 140 ? 6.402 -32.844 -6.422 1 97.88 140 SER B O 1
ATOM 3202 N N . SER B 1 141 ? 7.285 -32.969 -4.387 1 97.56 141 SER B N 1
ATOM 3203 C CA . SER B 1 141 ? 6.84 -34.312 -4.168 1 97.56 141 SER B CA 1
ATOM 3204 C C . SER B 1 141 ? 5.316 -34.406 -4.121 1 97.56 141 SER B C 1
ATOM 3206 O O . SER B 1 141 ? 4.734 -35.406 -4.551 1 97.56 141 SER B O 1
ATOM 3208 N N . ASN B 1 142 ? 4.711 -33.375 -3.645 1 97.75 142 ASN B N 1
ATOM 3209 C CA . ASN B 1 142 ? 3.26 -33.469 -3.5 1 97.75 142 ASN B CA 1
ATOM 3210 C C . ASN B 1 142 ? 2.566 -32.25 -4.141 1 97.75 142 ASN B C 1
ATOM 3212 O O . ASN B 1 142 ? 1.357 -32.062 -3.979 1 97.75 142 ASN B O 1
ATOM 3216 N N . PHE B 1 143 ? 3.277 -31.391 -4.805 1 98.62 143 PHE B N 1
ATOM 3217 C CA . PHE B 1 143 ? 2.77 -30.266 -5.598 1 98.62 143 PHE B CA 1
ATOM 3218 C C . PHE B 1 143 ? 2.141 -29.219 -4.695 1 98.62 143 PHE B C 1
ATOM 3220 O O . PHE B 1 143 ? 1.216 -28.516 -5.109 1 98.62 143 PHE B O 1
ATOM 3227 N N . ASN B 1 144 ? 2.635 -29.125 -3.449 1 98.62 144 ASN B N 1
ATOM 3228 C CA . ASN B 1 144 ? 2.102 -28.125 -2.52 1 98.62 144 ASN B CA 1
ATOM 3229 C C . ASN B 1 144 ? 2.871 -26.812 -2.6 1 98.62 144 ASN B C 1
ATOM 3231 O O . ASN B 1 144 ? 4.102 -26.812 -2.547 1 98.62 144 ASN B O 1
ATOM 3235 N N . CYS B 1 145 ? 2.184 -25.781 -2.748 1 98.75 145 CYS B N 1
ATOM 3236 C CA . CYS B 1 145 ? 2.703 -24.422 -2.682 1 98.75 145 CYS B CA 1
ATOM 3237 C C . CYS B 1 145 ? 2.355 -23.766 -1.347 1 98.75 145 CYS B C 1
ATOM 3239 O O . CYS B 1 145 ? 1.188 -23.484 -1.073 1 98.75 145 CYS B O 1
ATOM 3241 N N . HIS B 1 146 ? 3.311 -23.547 -0.542 1 98.88 146 HIS B N 1
ATOM 3242 C CA . HIS B 1 146 ? 3.123 -22.891 0.744 1 98.88 146 HIS B CA 1
ATOM 3243 C C . HIS B 1 146 ? 3.354 -21.375 0.629 1 98.88 146 HIS B C 1
ATOM 3245 O O . HIS B 1 146 ? 4.496 -20.938 0.507 1 98.88 146 HIS B O 1
ATOM 3251 N N . LEU B 1 147 ? 2.277 -20.594 0.656 1 98.75 147 LEU B N 1
ATOM 3252 C CA . LEU B 1 147 ? 2.4 -19.141 0.73 1 98.75 147 LEU B CA 1
ATOM 3253 C C . LEU B 1 147 ? 2.717 -18.688 2.154 1 98.75 147 LEU B C 1
ATOM 3255 O O . LEU B 1 147 ? 2.137 -19.203 3.113 1 98.75 147 LEU B O 1
ATOM 3259 N N . LYS B 1 148 ? 3.588 -17.75 2.211 1 98.69 148 LYS B N 1
ATOM 3260 C CA . LYS B 1 148 ? 4.051 -17.375 3.541 1 98.69 148 LYS B CA 1
ATOM 3261 C C . LYS B 1 148 ? 4.023 -15.859 3.717 1 98.69 148 LYS B C 1
ATOM 3263 O O . LYS B 1 148 ? 4.133 -15.109 2.742 1 98.69 148 LYS B O 1
ATOM 3268 N N . SER B 1 149 ? 3.869 -15.453 5.055 1 98.06 149 SER B N 1
ATOM 3269 C CA . SER B 1 149 ? 3.768 -14.031 5.359 1 98.06 149 SER B CA 1
ATOM 3270 C C . SER B 1 149 ? 4.676 -13.648 6.52 1 98.06 149 SER B C 1
ATOM 3272 O O . SER B 1 149 ? 4.398 -13.984 7.672 1 98.06 149 SER B O 1
ATOM 3274 N N . ASN B 1 150 ? 5.73 -12.984 6.277 1 97.88 150 ASN B N 1
ATOM 3275 C CA . ASN B 1 150 ? 6.664 -12.398 7.23 1 97.88 150 ASN B CA 1
ATOM 3276 C C . ASN B 1 150 ? 7.559 -11.352 6.57 1 97.88 150 ASN B C 1
ATOM 3278 O O . ASN B 1 150 ? 8.602 -11.688 6 1 97.88 150 ASN B O 1
ATOM 3282 N N . PRO B 1 151 ? 7.188 -10.125 6.629 1 96.62 151 PRO B N 1
ATOM 3283 C CA . PRO B 1 151 ? 7.973 -9.094 5.953 1 96.62 151 PRO B CA 1
ATOM 3284 C C . PRO B 1 151 ? 9.25 -8.734 6.707 1 96.62 151 PRO B C 1
ATOM 3286 O O . PRO B 1 151 ? 10.062 -7.953 6.211 1 96.62 151 PRO B O 1
ATOM 3289 N N . ASN B 1 152 ? 9.492 -9.281 7.863 1 96.62 152 ASN B N 1
ATOM 3290 C CA . ASN B 1 152 ? 10.586 -8.852 8.727 1 96.62 152 ASN B CA 1
ATOM 3291 C C . ASN B 1 152 ? 11.875 -9.625 8.43 1 96.62 152 ASN B C 1
ATOM 3293 O O . ASN B 1 152 ? 12.961 -9.047 8.43 1 96.62 152 ASN B O 1
ATOM 3297 N N . GLU B 1 153 ? 11.688 -10.898 8.18 1 97.5 153 GLU B N 1
ATOM 3298 C CA . GLU B 1 153 ? 12.883 -11.711 7.977 1 97.5 153 GLU B CA 1
ATOM 3299 C C . GLU B 1 153 ? 12.594 -12.906 7.07 1 97.5 153 GLU B C 1
ATOM 3301 O O . GLU B 1 153 ? 11.438 -13.289 6.891 1 97.5 153 GLU B O 1
ATOM 3306 N N . ILE B 1 154 ? 13.617 -13.43 6.484 1 97.19 154 ILE B N 1
ATOM 3307 C CA . ILE B 1 154 ? 13.594 -14.656 5.688 1 97.19 154 ILE B CA 1
ATOM 3308 C C . ILE B 1 154 ? 14.672 -15.617 6.188 1 97.19 154 ILE B C 1
ATOM 3310 O O . ILE B 1 154 ? 15.852 -15.25 6.262 1 97.19 154 ILE B O 1
ATOM 3314 N N . VAL B 1 155 ? 14.289 -16.719 6.664 1 97.19 155 VAL B N 1
ATOM 3315 C CA . VAL B 1 155 ? 15.219 -17.75 7.117 1 97.19 155 VAL B CA 1
ATOM 3316 C C . VAL B 1 155 ? 15.172 -18.938 6.164 1 97.19 155 VAL B C 1
ATOM 3318 O O . VAL B 1 155 ? 14.125 -19.578 6.008 1 97.19 155 VAL B O 1
ATOM 3321 N N . THR B 1 156 ? 16.312 -19.281 5.578 1 96.81 156 THR B N 1
ATOM 3322 C CA . THR B 1 156 ? 16.359 -20.344 4.578 1 96.81 156 THR B CA 1
ATOM 3323 C C . THR B 1 156 ? 17.109 -21.562 5.113 1 96.81 156 THR B C 1
ATOM 3325 O O . THR B 1 156 ? 18.016 -21.406 5.93 1 96.81 156 THR B O 1
ATOM 3328 N N . THR B 1 157 ? 16.719 -22.672 4.754 1 97.88 157 THR B N 1
ATOM 3329 C CA . THR B 1 157 ? 17.391 -23.938 5.031 1 97.88 157 THR B CA 1
ATOM 3330 C C . THR B 1 157 ? 17.516 -24.766 3.76 1 97.88 157 THR B C 1
ATOM 3332 O O . THR B 1 157 ? 16.578 -24.844 2.961 1 97.88 157 THR B O 1
ATOM 3335 N N . ALA B 1 158 ? 18.703 -25.406 3.613 1 97.75 158 ALA B N 1
ATOM 3336 C CA . ALA B 1 158 ? 18.875 -26.297 2.471 1 97.75 158 ALA B CA 1
ATOM 3337 C C . ALA B 1 158 ? 17.984 -27.531 2.6 1 97.75 158 ALA B C 1
ATOM 3339 O O . ALA B 1 158 ? 17.969 -28.188 3.645 1 97.75 158 ALA B O 1
ATOM 3340 N N . LYS B 1 159 ? 17.219 -27.812 1.583 1 98.25 159 LYS B N 1
ATOM 3341 C CA . LYS B 1 159 ? 16.344 -28.984 1.555 1 98.25 159 LYS B CA 1
ATOM 3342 C C . LYS B 1 159 ? 16.031 -29.406 0.121 1 98.25 159 LYS B C 1
ATOM 3344 O O . LYS B 1 159 ? 15.406 -28.656 -0.631 1 98.25 159 LYS B O 1
ATOM 3349 N N . GLU B 1 160 ? 16.391 -30.594 -0.179 1 97.88 160 GLU B N 1
ATOM 3350 C CA . GLU B 1 160 ? 16.156 -31.125 -1.52 1 97.88 160 GLU B CA 1
ATOM 3351 C C . GLU B 1 160 ? 14.656 -31.266 -1.802 1 97.88 160 GLU B C 1
ATOM 3353 O O . GLU B 1 160 ? 13.898 -31.688 -0.927 1 97.88 160 GLU B O 1
ATOM 3358 N N . GLY B 1 161 ? 14.227 -30.984 -3.08 1 98.12 161 GLY B N 1
ATOM 3359 C CA . GLY B 1 161 ? 12.844 -31.172 -3.49 1 98.12 161 GLY B CA 1
ATOM 3360 C C . GLY B 1 161 ? 11.961 -29.969 -3.191 1 98.12 161 GLY B C 1
ATOM 3361 O O . GLY B 1 161 ? 10.789 -29.938 -3.564 1 98.12 161 GLY B O 1
ATOM 3362 N N . ILE B 1 162 ? 12.523 -29.031 -2.455 1 98.75 162 ILE B N 1
ATOM 3363 C CA . ILE B 1 162 ? 11.766 -27.828 -2.143 1 98.75 162 ILE B CA 1
ATOM 3364 C C . ILE B 1 162 ? 12.383 -26.625 -2.854 1 98.75 162 ILE B C 1
ATOM 3366 O O . ILE B 1 162 ? 13.602 -26.469 -2.848 1 98.75 162 ILE B O 1
ATOM 3370 N N . THR B 1 163 ? 11.633 -25.938 -3.607 1 98.81 163 THR B N 1
ATOM 3371 C CA . THR B 1 163 ? 12.039 -24.672 -4.223 1 98.81 163 THR B CA 1
ATOM 3372 C C . THR B 1 163 ? 11.281 -23.5 -3.613 1 98.81 163 THR B C 1
ATOM 3374 O O . THR B 1 163 ? 10.047 -23.484 -3.621 1 98.81 163 THR B O 1
ATOM 3377 N N . SER B 1 164 ? 11.977 -22.578 -3.023 1 98.75 164 SER B N 1
ATOM 3378 C CA . SER B 1 164 ? 11.375 -21.359 -2.482 1 98.75 164 SER B CA 1
ATOM 3379 C C . SER B 1 164 ? 11.641 -20.156 -3.383 1 98.75 164 SER B C 1
ATOM 3381 O O . SER B 1 164 ? 12.383 -20.266 -4.359 1 98.75 164 SER B O 1
ATOM 3383 N N . GLY B 1 165 ? 10.914 -19.062 -3.115 1 98.31 165 GLY B N 1
ATOM 3384 C CA . GLY B 1 165 ? 11.133 -17.906 -3.963 1 98.31 165 GLY B CA 1
ATOM 3385 C C . GLY B 1 165 ? 10.383 -16.672 -3.486 1 98.31 165 GLY B C 1
ATOM 3386 O O . GLY B 1 165 ? 9.727 -16.703 -2.445 1 98.31 165 GLY B O 1
ATOM 3387 N N . LEU B 1 166 ? 10.656 -15.602 -4.176 1 97.69 166 LEU B N 1
ATOM 3388 C CA . LEU B 1 166 ? 10.008 -14.312 -3.945 1 97.69 166 LEU B CA 1
ATOM 3389 C C . LEU B 1 166 ? 9.008 -14 -5.055 1 97.69 166 LEU B C 1
ATOM 3391 O O . LEU B 1 166 ? 9.258 -14.312 -6.223 1 97.69 166 LEU B O 1
ATOM 3395 N N . PRO B 1 167 ? 7.887 -13.414 -4.707 1 96.38 167 PRO B N 1
ATOM 3396 C CA . PRO B 1 167 ? 6.988 -12.922 -5.75 1 96.38 167 PRO B CA 1
ATOM 3397 C C . PRO B 1 167 ? 7.562 -11.727 -6.512 1 96.38 167 PRO B C 1
ATOM 3399 O O . PRO B 1 167 ? 8.641 -11.234 -6.172 1 96.38 167 PRO B O 1
ATOM 3402 N N . VAL B 1 168 ? 6.844 -11.273 -7.539 1 95.12 168 VAL B N 1
ATOM 3403 C CA . VAL B 1 168 ? 7.219 -10.062 -8.258 1 95.12 168 VAL B CA 1
ATOM 3404 C C . VAL B 1 168 ? 6.281 -8.922 -7.875 1 95.12 168 VAL B C 1
ATOM 3406 O O . VAL B 1 168 ? 5.129 -9.156 -7.496 1 95.12 168 VAL B O 1
ATOM 3409 N N . HIS B 1 169 ? 6.816 -7.711 -7.949 1 94.69 169 HIS B N 1
ATOM 3410 C CA . HIS B 1 169 ? 6.039 -6.527 -7.602 1 94.69 169 HIS B CA 1
ATOM 3411 C C . HIS B 1 169 ? 6.078 -5.492 -8.727 1 94.69 169 HIS B C 1
ATOM 3413 O O . HIS B 1 169 ? 7.156 -5.137 -9.203 1 94.69 169 HIS B O 1
ATOM 3419 N N . PHE B 1 170 ? 4.867 -5.043 -9.172 1 92.62 170 PHE B N 1
ATOM 3420 C CA . PHE B 1 170 ? 4.703 -3.943 -10.109 1 92.62 170 PHE B CA 1
ATOM 3421 C C . PHE B 1 170 ? 5.516 -4.188 -11.375 1 92.62 170 PHE B C 1
ATOM 3423 O O . PHE B 1 170 ? 6.203 -3.287 -11.859 1 92.62 170 PHE B O 1
ATOM 3430 N N . CYS B 1 171 ? 5.5 -5.316 -11.812 1 92.5 171 CYS B N 1
ATOM 3431 C CA . CYS B 1 171 ? 6 -5.742 -13.109 1 92.5 171 CYS B CA 1
ATOM 3432 C C . CYS B 1 171 ? 5.168 -6.891 -13.672 1 92.5 171 CYS B C 1
ATOM 3434 O O . CYS B 1 171 ? 4.387 -7.504 -12.945 1 92.5 171 CYS B O 1
ATOM 3436 N N . GLN B 1 172 ? 5.332 -7.082 -14.906 1 90.81 172 GLN B N 1
ATOM 3437 C CA . GLN B 1 172 ? 4.641 -8.219 -15.516 1 90.81 172 GLN B CA 1
ATOM 3438 C C . GLN B 1 172 ? 5.418 -9.508 -15.305 1 90.81 172 GLN B C 1
ATOM 3440 O O . GLN B 1 172 ? 6.57 -9.625 -15.734 1 90.81 172 GLN B O 1
ATOM 3445 N N . LEU B 1 173 ? 4.789 -10.445 -14.68 1 91.69 173 LEU B N 1
ATOM 3446 C CA . LEU B 1 173 ? 5.449 -11.734 -14.492 1 91.69 173 LEU B CA 1
ATOM 3447 C C . LEU B 1 173 ? 5.672 -12.43 -15.828 1 91.69 173 LEU B C 1
ATOM 3449 O O . LEU B 1 173 ? 4.781 -12.453 -16.672 1 91.69 173 LEU B O 1
ATOM 3453 N N . ASP B 1 174 ? 6.871 -12.953 -15.977 1 91.5 174 ASP B N 1
ATOM 3454 C CA . ASP B 1 174 ? 7.16 -13.781 -17.141 1 91.5 174 ASP B CA 1
ATOM 3455 C C . ASP B 1 174 ? 6.215 -14.977 -17.219 1 91.5 174 ASP B C 1
ATOM 3457 O O . ASP B 1 174 ? 6.219 -15.836 -16.328 1 91.5 174 ASP B O 1
ATOM 3461 N N . ASN B 1 175 ? 5.453 -15.086 -18.312 1 89.88 175 ASN B N 1
ATOM 3462 C CA . ASN B 1 175 ? 4.375 -16.062 -18.406 1 89.88 175 ASN B CA 1
ATOM 3463 C C . ASN B 1 175 ? 4.809 -17.312 -19.172 1 89.88 175 ASN B C 1
ATOM 3465 O O . ASN B 1 175 ? 3.971 -18.109 -19.594 1 89.88 175 ASN B O 1
ATOM 3469 N N . ASN B 1 176 ? 6.066 -17.5 -19.375 1 93.19 176 ASN B N 1
ATOM 3470 C CA . ASN B 1 176 ? 6.559 -18.641 -20.125 1 93.19 176 ASN B CA 1
ATOM 3471 C C . ASN B 1 176 ? 6.16 -19.969 -19.469 1 93.19 176 ASN B C 1
ATOM 3473 O O . ASN B 1 176 ? 6.016 -20.984 -20.141 1 93.19 176 ASN B O 1
ATOM 3477 N N . TRP B 1 177 ? 5.973 -19.922 -18.188 1 94.19 177 TRP B N 1
ATOM 3478 C CA . TRP B 1 177 ? 5.598 -21.141 -17.469 1 94.19 177 TRP B CA 1
ATOM 3479 C C . TRP B 1 177 ? 4.234 -21.641 -17.922 1 94.19 177 TRP B C 1
ATOM 3481 O O . TRP B 1 177 ? 3.924 -22.828 -17.781 1 94.19 177 TRP B O 1
ATOM 3491 N N . LEU B 1 178 ? 3.4 -20.812 -18.469 1 95.75 178 LEU B N 1
ATOM 3492 C CA . LEU B 1 178 ? 2.076 -21.172 -18.953 1 95.75 178 LEU B CA 1
ATOM 3493 C C . LEU B 1 178 ? 2.182 -22.109 -20.156 1 95.75 178 LEU B C 1
ATOM 3495 O O . LEU B 1 178 ? 1.234 -22.828 -20.469 1 95.75 178 LEU B O 1
ATOM 3499 N N . LYS B 1 179 ? 3.291 -22.109 -20.812 1 96.06 179 LYS B N 1
ATOM 3500 C CA . LYS B 1 179 ? 3.461 -22.859 -22.047 1 96.06 179 LYS B CA 1
ATOM 3501 C C . LYS B 1 179 ? 3.904 -24.297 -21.75 1 96.06 179 LYS B C 1
ATOM 3503 O O . LYS B 1 179 ? 3.951 -25.125 -22.656 1 96.06 179 LYS B O 1
ATOM 3508 N N . VAL B 1 180 ? 4.188 -24.531 -20.562 1 97.12 180 VAL B N 1
ATOM 3509 C CA . VAL B 1 180 ? 4.719 -25.844 -20.188 1 97.12 180 VAL B CA 1
ATOM 3510 C C . VAL B 1 180 ? 3.578 -26.844 -20.031 1 97.12 180 VAL B C 1
ATOM 3512 O O . VAL B 1 180 ? 2.605 -26.578 -19.312 1 97.12 180 VAL B O 1
ATOM 3515 N N . ALA B 1 181 ? 3.668 -27.969 -20.719 1 98.25 181 ALA B N 1
ATOM 3516 C CA . ALA B 1 181 ? 2.781 -29.109 -20.516 1 98.25 181 ALA B CA 1
ATOM 3517 C C . ALA B 1 181 ? 3.373 -30.078 -19.5 1 98.25 181 ALA B C 1
ATOM 3519 O O . ALA B 1 181 ? 4.484 -30.578 -19.688 1 98.25 181 ALA B O 1
ATOM 3520 N N . HIS B 1 182 ? 2.643 -30.391 -18.484 1 98.5 182 HIS B N 1
ATOM 3521 C CA . HIS B 1 182 ? 3.1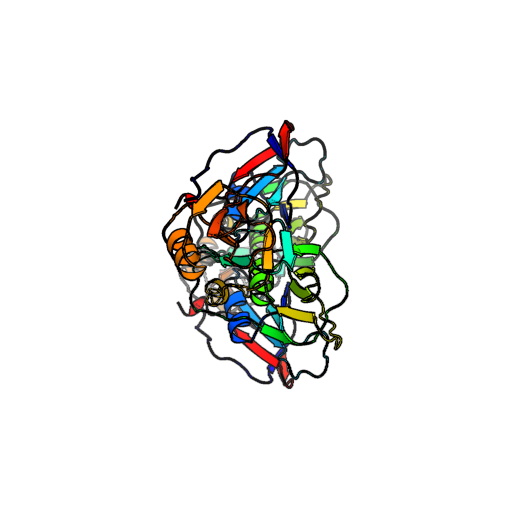39 -31.25 -17.406 1 98.5 182 HIS B CA 1
ATOM 3522 C C . HIS B 1 182 ? 2.752 -32.688 -17.656 1 98.5 182 HIS B C 1
ATOM 3524 O O . HIS B 1 182 ? 1.601 -33.094 -17.422 1 98.5 182 HIS B O 1
ATOM 3530 N N . GLU B 1 183 ? 3.752 -33.438 -18 1 97.88 183 GLU B N 1
ATOM 3531 C CA . GLU B 1 183 ? 3.529 -34.875 -18.25 1 97.88 183 GLU B CA 1
ATOM 3532 C C . GLU B 1 183 ? 3.404 -35.656 -16.953 1 97.88 183 GLU B C 1
ATOM 3534 O O . GLU B 1 183 ? 4.176 -35.438 -16.016 1 97.88 183 GLU B O 1
ATOM 3539 N N . GLY B 1 184 ? 2.475 -36.531 -16.938 1 98 184 GLY B N 1
ATOM 3540 C CA . GLY B 1 184 ? 2.277 -37.375 -15.766 1 98 184 GLY B CA 1
ATOM 3541 C C . GLY B 1 184 ? 1.615 -36.625 -14.617 1 98 184 GLY B C 1
ATOM 3542 O O . GLY B 1 184 ? 1.754 -37 -13.453 1 98 184 GLY B O 1
ATOM 3543 N N . VAL B 1 185 ? 1.021 -35.469 -14.906 1 98.44 185 VAL B N 1
ATOM 3544 C CA . VAL B 1 185 ? 0.379 -34.625 -13.906 1 98.44 185 VAL B CA 1
ATOM 3545 C C . VAL B 1 185 ? -1.071 -34.375 -14.305 1 98.44 185 VAL B C 1
ATOM 3547 O O . VAL B 1 185 ? -1.356 -34.062 -15.461 1 98.44 185 VAL B O 1
ATOM 3550 N N . SER B 1 186 ? -1.988 -34.5 -13.383 1 98.19 186 SER B N 1
ATOM 3551 C CA . SER B 1 186 ? -3.4 -34.188 -13.625 1 98.19 186 SER B CA 1
ATOM 3552 C C . SER B 1 186 ? -3.875 -33 -12.789 1 98.19 186 SER B C 1
ATOM 3554 O O . SER B 1 186 ? -3.502 -32.875 -11.625 1 98.19 186 SER B O 1
ATOM 3556 N N . PHE B 1 187 ? -4.562 -32.125 -13.438 1 98.5 187 PHE B N 1
ATOM 3557 C CA . PHE B 1 187 ? -5.27 -31.062 -12.742 1 98.5 187 PHE B CA 1
ATOM 3558 C C . PHE B 1 187 ? -6.699 -31.469 -12.422 1 98.5 187 PHE B C 1
ATOM 3560 O O . PHE B 1 187 ? -7.492 -31.75 -13.32 1 98.5 187 PHE B O 1
ATOM 3567 N N . GLU B 1 188 ? -7.004 -31.422 -11.156 1 96.5 188 GLU B N 1
ATOM 3568 C CA . GLU B 1 188 ? -8.289 -31.969 -10.734 1 96.5 188 GLU B CA 1
ATOM 3569 C C . GLU B 1 188 ? -9.328 -30.859 -10.555 1 96.5 188 GLU B C 1
ATOM 3571 O O . GLU B 1 188 ? -9 -29.766 -10.102 1 96.5 188 GLU B O 1
ATOM 3576 N N . GLY B 1 189 ? -10.531 -31.203 -11.016 1 94.5 189 GLY B N 1
ATOM 3577 C CA . GLY B 1 189 ? -11.68 -30.344 -10.719 1 94.5 189 GLY B CA 1
ATOM 3578 C C . GLY B 1 189 ? -11.922 -29.281 -11.766 1 94.5 189 GLY B C 1
ATOM 3579 O O . GLY B 1 189 ? -11.148 -29.156 -12.719 1 94.5 189 GLY B O 1
ATOM 3580 N N . SER B 1 190 ? -13.156 -28.641 -11.758 1 96.62 190 SER B N 1
ATOM 3581 C CA . SER B 1 190 ? -13.57 -27.469 -12.523 1 96.62 190 SER B CA 1
ATOM 3582 C C . SER B 1 190 ? -13.68 -27.797 -14.008 1 96.62 190 SER B C 1
ATOM 3584 O O . SER B 1 190 ? -13.312 -26.984 -14.859 1 96.62 190 SER B O 1
ATOM 3586 N N . ASP B 1 191 ? -14.086 -29 -14.305 1 97.56 191 ASP B N 1
ATOM 3587 C CA . ASP B 1 191 ? -14.305 -29.406 -15.688 1 97.56 191 ASP B CA 1
ATOM 3588 C C . ASP B 1 191 ? -15.523 -28.703 -16.281 1 97.56 191 ASP B C 1
ATOM 3590 O O . ASP B 1 191 ? -16.609 -28.734 -15.688 1 97.56 191 ASP B O 1
ATOM 3594 N N . ILE B 1 192 ? -15.352 -28.172 -17.391 1 97.12 192 ILE B N 1
ATOM 3595 C CA . ILE B 1 192 ? -16.484 -27.562 -18.094 1 97.12 192 ILE B CA 1
ATOM 3596 C C . ILE B 1 192 ? -17.031 -28.531 -19.141 1 97.12 192 ILE B C 1
ATOM 3598 O O . ILE B 1 192 ? -18.234 -28.719 -19.266 1 97.12 192 ILE B O 1
ATOM 3602 N N . ARG B 1 193 ? -16.125 -29.156 -19.922 1 97.56 193 ARG B N 1
ATOM 3603 C CA . ARG B 1 193 ? -16.438 -30.141 -20.953 1 97.56 193 ARG B CA 1
ATOM 3604 C C . ARG B 1 193 ? -15.188 -30.906 -21.375 1 97.56 193 ARG B C 1
ATOM 3606 O O . ARG B 1 193 ? -14.086 -30.594 -20.922 1 97.56 193 ARG B O 1
ATOM 3613 N N . PHE B 1 194 ? -15.438 -31.969 -22.094 1 98.12 194 PHE B N 1
ATOM 3614 C CA . PHE B 1 194 ? -14.297 -32.656 -22.703 1 98.12 194 PHE B CA 1
ATOM 3615 C C . PHE B 1 194 ? -14.516 -32.844 -24.188 1 98.12 194 PHE B C 1
ATOM 3617 O O . PHE B 1 194 ? -15.641 -32.75 -24.688 1 98.12 194 PHE B O 1
ATOM 3624 N N . GLU B 1 195 ? -13.484 -33 -24.922 1 98.25 195 GLU B N 1
ATOM 3625 C CA . GLU B 1 195 ? -13.469 -33.312 -26.359 1 98.25 195 GLU B CA 1
ATOM 3626 C C . GLU B 1 195 ? -12.414 -34.375 -26.672 1 98.25 195 GLU B C 1
ATOM 3628 O O . GLU B 1 195 ? -11.398 -34.469 -25.969 1 98.25 195 GLU B O 1
ATOM 3633 N N . LEU B 1 196 ? -12.711 -35.156 -27.703 1 98.06 196 LEU B N 1
ATOM 3634 C CA . LEU B 1 196 ? -11.703 -36.125 -28.156 1 98.06 196 LEU B CA 1
ATOM 3635 C C . LEU B 1 196 ? -10.648 -35.438 -29.016 1 98.06 196 LEU B C 1
ATOM 3637 O O . LEU B 1 196 ? -10.977 -34.656 -29.891 1 98.06 196 LEU B O 1
ATOM 3641 N N . MET B 1 197 ? -9.406 -35.75 -28.625 1 97.69 197 MET B N 1
ATOM 3642 C CA . MET B 1 197 ? -8.297 -35.156 -29.359 1 97.69 197 MET B CA 1
ATOM 3643 C C . MET B 1 197 ? -7.164 -36.156 -29.547 1 97.69 197 MET B C 1
ATOM 3645 O O . MET B 1 197 ? -7.094 -37.156 -28.828 1 97.69 197 MET B O 1
ATOM 3649 N N . ASP B 1 198 ? -6.27 -35.812 -30.484 1 96.31 198 ASP B N 1
ATOM 3650 C CA . ASP B 1 198 ? -5.25 -36.812 -30.859 1 96.31 198 ASP B CA 1
ATOM 3651 C C . ASP B 1 198 ? -4.043 -36.719 -29.922 1 96.31 198 ASP B C 1
ATOM 3653 O O . ASP B 1 198 ? -3.35 -37.719 -29.703 1 96.31 198 ASP B O 1
ATOM 3657 N N . ASP B 1 199 ? -3.75 -35.5 -29.453 1 97.38 199 ASP B N 1
ATOM 3658 C CA . ASP B 1 199 ? -2.557 -35.344 -28.625 1 97.38 199 ASP B CA 1
ATOM 3659 C C . ASP B 1 199 ? -2.691 -34.156 -27.688 1 97.38 199 ASP B C 1
ATOM 3661 O O . ASP B 1 199 ? -3.631 -33.344 -27.812 1 97.38 199 ASP B O 1
ATOM 3665 N N . ALA B 1 200 ? -1.744 -34.062 -26.781 1 97.25 200 ALA B N 1
ATOM 3666 C CA . ALA B 1 200 ? -1.77 -33.031 -25.75 1 97.25 200 ALA B CA 1
ATOM 3667 C C . ALA B 1 200 ? -1.553 -31.641 -26.344 1 97.25 200 ALA B C 1
ATOM 3669 O O . ALA B 1 200 ? -2.096 -30.656 -25.859 1 97.25 200 ALA B O 1
ATOM 3670 N N . HIS B 1 201 ? -0.747 -31.562 -27.406 1 97.81 201 HIS B N 1
ATOM 3671 C CA . HIS B 1 201 ? -0.487 -30.281 -28.062 1 97.81 201 HIS B CA 1
ATOM 3672 C C . HIS B 1 201 ? -1.767 -29.688 -28.641 1 97.81 201 HIS B C 1
ATOM 3674 O O . HIS B 1 201 ? -2.039 -28.5 -28.469 1 97.81 201 HIS B O 1
ATOM 3680 N N . THR B 1 202 ? -2.477 -30.531 -29.328 1 98.25 202 THR B N 1
ATOM 3681 C CA . THR B 1 202 ? -3.76 -30.094 -29.859 1 98.25 202 THR B CA 1
ATOM 3682 C C . THR B 1 202 ? -4.711 -29.688 -28.75 1 98.25 202 THR B C 1
ATOM 3684 O O . THR B 1 202 ? -5.453 -28.703 -28.875 1 98.25 202 THR B O 1
ATOM 3687 N N . CYS B 1 203 ? -4.707 -30.422 -27.625 1 98.5 203 CYS B N 1
ATOM 3688 C CA . CYS B 1 203 ? -5.516 -30.078 -26.453 1 98.5 203 CYS B CA 1
ATOM 3689 C C . CYS B 1 203 ? -5.18 -28.688 -25.938 1 98.5 203 CYS B C 1
ATOM 3691 O O . CYS B 1 203 ? -6.062 -27.844 -25.781 1 98.5 203 CYS B O 1
ATOM 3693 N N . GLN B 1 204 ? -3.912 -28.406 -25.734 1 98.19 204 GLN B N 1
ATOM 3694 C CA . GLN B 1 204 ? -3.469 -27.109 -25.234 1 98.19 204 GLN B CA 1
ATOM 3695 C C . GLN B 1 204 ? -3.834 -25.984 -26.219 1 98.19 204 GLN B C 1
ATOM 3697 O O . GLN B 1 204 ? -4.309 -24.922 -25.797 1 98.19 204 GLN B O 1
ATOM 3702 N N . ARG B 1 205 ? -3.578 -26.188 -27.484 1 98.19 205 ARG B N 1
ATOM 3703 C CA . ARG B 1 205 ? -3.902 -25.188 -28.5 1 98.19 205 ARG B CA 1
ATOM 3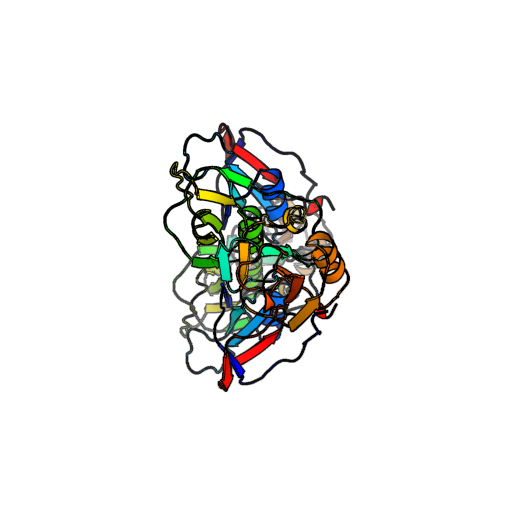704 C C . ARG B 1 205 ? -5.391 -24.859 -28.5 1 98.19 205 ARG B C 1
ATOM 3706 O O . ARG B 1 205 ? -5.77 -23.688 -28.547 1 98.19 205 ARG B O 1
ATOM 3713 N N . THR B 1 206 ? -6.223 -25.906 -28.453 1 98.38 206 THR B N 1
ATOM 3714 C CA . THR B 1 206 ? -7.668 -25.688 -28.453 1 98.38 206 THR B CA 1
ATOM 3715 C C . THR B 1 206 ? -8.102 -24.953 -27.188 1 98.38 206 THR B C 1
ATOM 3717 O O . THR B 1 206 ? -8.938 -24.047 -27.25 1 98.38 206 THR B O 1
ATOM 3720 N N . CYS B 1 207 ? -7.527 -25.344 -26.047 1 98.25 207 CYS B N 1
ATOM 3721 C CA . CYS B 1 207 ? -7.805 -24.641 -24.797 1 98.25 207 CYS B CA 1
ATOM 3722 C C . CYS B 1 207 ? -7.418 -23.172 -24.906 1 98.25 207 CYS B C 1
ATOM 3724 O O . CYS B 1 207 ? -8.156 -22.297 -24.453 1 98.25 207 CYS B O 1
ATOM 3726 N N . THR B 1 208 ? -6.281 -22.875 -25.484 1 97.88 208 THR B N 1
ATOM 3727 C CA . THR B 1 208 ? -5.766 -21.516 -25.641 1 97.88 208 THR B CA 1
ATOM 3728 C C . THR B 1 208 ? -6.695 -20.672 -26.5 1 97.88 208 THR B C 1
ATOM 3730 O O . THR B 1 208 ? -6.879 -19.484 -26.25 1 97.88 208 THR B O 1
ATOM 3733 N N . PHE B 1 209 ? -7.328 -21.281 -27.453 1 97.12 209 PHE B N 1
ATOM 3734 C CA . PHE B 1 209 ? -8.195 -20.562 -28.375 1 97.12 209 PHE B CA 1
ATOM 3735 C C . PHE B 1 209 ? -9.594 -20.391 -27.781 1 97.12 209 PHE B C 1
ATOM 3737 O O . PHE B 1 209 ? -10.352 -19.516 -28.188 1 97.12 209 PHE B O 1
ATOM 3744 N N . ASP B 1 210 ? -9.953 -21.25 -26.859 1 96.38 210 ASP B N 1
ATOM 3745 C CA . ASP B 1 210 ? -11.242 -21.156 -26.188 1 96.38 210 ASP B CA 1
ATOM 3746 C C . ASP B 1 210 ? -11.195 -20.125 -25.062 1 96.38 210 ASP B C 1
ATOM 3748 O O . ASP B 1 210 ? -10.5 -20.312 -24.062 1 96.38 210 ASP B O 1
ATOM 3752 N N . PRO B 1 211 ? -11.977 -19.078 -25.156 1 93.75 211 PRO B N 1
ATOM 3753 C CA . PRO B 1 211 ? -11.922 -18.016 -24.156 1 93.75 211 PRO B CA 1
ATOM 3754 C C . PRO B 1 211 ? -12.383 -18.469 -22.781 1 93.75 211 PRO B C 1
ATOM 3756 O O . PRO B 1 211 ? -12.109 -17.812 -21.766 1 93.75 211 PRO B O 1
ATOM 3759 N N . ASN B 1 212 ? -13.031 -19.641 -22.75 1 94.06 212 ASN B N 1
ATOM 3760 C CA . ASN B 1 212 ? -13.539 -20.125 -21.469 1 94.06 212 ASN B CA 1
ATOM 3761 C C . ASN B 1 212 ? -12.562 -21.109 -20.812 1 94.06 212 ASN B C 1
ATOM 3763 O O . ASN B 1 212 ? -12.75 -21.484 -19.656 1 94.06 212 ASN B O 1
ATOM 3767 N N . CYS B 1 213 ? -11.602 -21.5 -21.531 1 97.25 213 CYS B N 1
ATOM 3768 C CA . CYS B 1 213 ? -10.688 -22.5 -21 1 97.25 213 CYS B CA 1
ATOM 3769 C C . CYS B 1 213 ? -9.492 -21.844 -20.312 1 97.25 213 CYS B C 1
ATOM 3771 O O . CYS B 1 213 ? -8.797 -21.031 -20.922 1 97.25 213 CYS B O 1
ATOM 3773 N N . GLN B 1 214 ? -9.273 -22.141 -19.078 1 97.06 214 GLN B N 1
ATOM 3774 C CA . GLN B 1 214 ? -8.148 -21.594 -18.328 1 97.06 214 GLN B CA 1
ATOM 3775 C C . GLN B 1 214 ? -7.012 -22.609 -18.219 1 97.06 214 GLN B C 1
ATOM 3777 O O . GLN B 1 214 ? -5.836 -22.25 -18.281 1 97.06 214 GLN B O 1
ATOM 3782 N N . TYR B 1 215 ? -7.309 -23.891 -18.047 1 98.25 215 TYR B N 1
ATOM 3783 C CA . TYR B 1 215 ? -6.352 -24.984 -18 1 98.25 215 TYR B CA 1
ATOM 3784 C C . TYR B 1 215 ? -6.996 -26.281 -18.469 1 98.25 215 TYR B C 1
ATOM 3786 O O . TYR B 1 215 ? -8.195 -26.312 -18.766 1 98.25 215 TYR B O 1
ATOM 3794 N N . TYR B 1 216 ? -6.145 -27.344 -18.688 1 98.62 216 TYR B N 1
ATOM 3795 C CA . TYR B 1 216 ? -6.652 -28.578 -19.297 1 98.62 216 TYR B CA 1
ATOM 3796 C C . TYR B 1 216 ? -5.949 -29.797 -18.734 1 98.62 216 TYR B C 1
ATOM 3798 O O . TYR B 1 216 ? -4.887 -29.688 -18.109 1 98.62 216 TYR B O 1
ATOM 3806 N N . SER B 1 217 ? -6.582 -30.906 -18.828 1 98.81 217 SER B N 1
ATOM 3807 C CA . SER B 1 217 ? -5.984 -32.219 -18.641 1 98.81 217 SER B CA 1
ATOM 3808 C C . SER B 1 217 ? -6.301 -33.156 -19.812 1 98.81 217 SER B C 1
ATOM 3810 O O . SER B 1 217 ? -7.461 -33.281 -20.203 1 98.81 217 SER B O 1
ATOM 3812 N N . TYR B 1 218 ? -5.289 -33.688 -20.359 1 98.75 218 TYR B N 1
ATOM 3813 C CA . TYR B 1 218 ? -5.414 -34.594 -21.484 1 98.75 218 TYR B CA 1
ATOM 3814 C C . TYR B 1 218 ? -5.047 -36.031 -21.094 1 98.75 218 TYR B C 1
ATOM 3816 O O . TYR B 1 218 ? -3.967 -36.281 -20.547 1 98.75 218 TYR B O 1
ATOM 3824 N N . PHE B 1 219 ? -5.945 -36.938 -21.359 1 98.62 219 PHE B N 1
ATOM 3825 C CA . PHE B 1 219 ? -5.699 -38.375 -21.109 1 98.62 219 PHE B CA 1
ATOM 3826 C C . PHE B 1 219 ? -5.148 -39.062 -22.344 1 98.62 219 PHE B C 1
ATOM 3828 O O . PHE B 1 219 ? -5.871 -39.25 -23.328 1 98.62 219 PHE B O 1
ATOM 3835 N N . THR B 1 220 ? -3.938 -39.469 -22.25 1 98.25 220 THR B N 1
ATOM 3836 C CA . THR B 1 220 ? -3.234 -39.969 -23.406 1 98.25 220 THR B CA 1
ATOM 3837 C C . THR B 1 220 ? -3.742 -41.375 -23.766 1 98.25 220 THR B C 1
ATOM 3839 O O . THR B 1 220 ? -4.559 -41.938 -23.047 1 98.25 220 THR B O 1
ATOM 3842 N N . ASP B 1 221 ? -3.199 -41.906 -24.891 1 96.44 221 ASP B N 1
ATOM 3843 C CA . ASP B 1 221 ? -3.582 -43.219 -25.375 1 96.44 221 ASP B CA 1
ATOM 3844 C C . ASP B 1 221 ? -3.088 -44.312 -24.422 1 96.44 221 ASP B C 1
ATOM 3846 O O . ASP B 1 221 ? -3.564 -45.438 -24.484 1 96.44 221 ASP B O 1
ATOM 3850 N N . SER B 1 222 ? -2.191 -44.031 -23.562 1 95.06 222 SER B N 1
ATOM 3851 C CA . SER B 1 222 ? -1.585 -45 -22.688 1 95.06 222 SER B CA 1
ATOM 3852 C C . SER B 1 222 ? -2.244 -45 -21.312 1 95.06 222 SER B C 1
ATOM 3854 O O . SER B 1 222 ? -1.818 -45.719 -20.406 1 95.06 222 SER B O 1
ATOM 3856 N N . TYR B 1 223 ? -3.24 -44.156 -21.188 1 97.31 223 TYR B N 1
ATOM 3857 C CA . TYR B 1 223 ? -3.908 -44.094 -19.891 1 97.31 223 TYR B CA 1
ATOM 3858 C C . TYR B 1 223 ? -4.531 -45.438 -19.516 1 97.31 223 TYR B C 1
ATOM 3860 O O . TYR B 1 223 ? -4.992 -46.156 -20.391 1 97.31 223 TYR B O 1
ATOM 3868 N N . SER B 1 224 ? -4.609 -45.75 -18.266 1 96.69 224 SER B N 1
ATOM 3869 C CA . SER B 1 224 ? -5.008 -47.062 -17.781 1 96.69 224 SER B CA 1
ATOM 3870 C C . SER B 1 224 ? -6.469 -47.375 -18.109 1 96.69 224 SER B C 1
ATOM 3872 O O . SER B 1 224 ? -6.816 -48.469 -18.484 1 96.69 224 SER B O 1
ATOM 3874 N N . GLU B 1 225 ? -7.324 -46.406 -17.922 1 96.69 225 GLU B N 1
ATOM 3875 C CA . GLU B 1 225 ? -8.742 -46.562 -18.234 1 96.69 225 GLU B CA 1
ATOM 3876 C C . GLU B 1 225 ? -9.031 -46.25 -19.688 1 96.69 225 GLU B C 1
ATOM 3878 O O . GLU B 1 225 ? -9.055 -45.062 -20.078 1 96.69 225 GLU B O 1
ATOM 3883 N N . SER B 1 226 ? -9.422 -47.219 -20.422 1 95.94 226 SER B N 1
ATOM 3884 C CA . SER B 1 226 ? -9.57 -47.125 -21.875 1 95.94 226 SER B CA 1
ATOM 3885 C C . SER B 1 226 ? -10.656 -46.125 -22.234 1 95.94 226 SER B C 1
ATOM 3887 O O . SER B 1 226 ? -10.539 -45.406 -23.234 1 95.94 226 SER B O 1
ATOM 3889 N N . ASN B 1 227 ? -11.695 -46 -21.438 1 96.12 227 ASN B N 1
ATOM 3890 C CA . ASN B 1 227 ? -12.828 -45.125 -21.75 1 96.12 227 ASN B CA 1
ATOM 3891 C C . ASN B 1 227 ? -12.477 -43.656 -21.578 1 96.12 227 ASN B C 1
ATOM 3893 O O . ASN B 1 227 ? -13.219 -42.781 -22.031 1 96.12 227 ASN B O 1
ATOM 3897 N N . MET B 1 228 ? -11.305 -43.344 -21 1 97.19 228 MET B N 1
ATOM 3898 C CA . MET B 1 228 ? -10.898 -41.969 -20.734 1 97.19 228 MET B CA 1
ATOM 3899 C C . MET B 1 228 ? -9.859 -41.5 -21.75 1 97.19 228 MET B C 1
ATOM 3901 O O . MET B 1 228 ? -9.586 -40.312 -21.875 1 97.19 228 MET B O 1
ATOM 3905 N N . ARG B 1 229 ? -9.367 -42.469 -22.547 1 97.69 229 ARG B N 1
ATOM 3906 C CA . ARG B 1 229 ? -8.266 -42.188 -23.453 1 97.69 229 ARG B CA 1
ATOM 3907 C C . ARG B 1 229 ? -8.68 -41.156 -24.516 1 97.69 229 ARG B C 1
ATOM 3909 O O . ARG B 1 229 ? -9.812 -41.188 -24.984 1 97.69 229 ARG B O 1
ATOM 3916 N N . ARG B 1 230 ? -7.77 -40.219 -24.828 1 98.12 230 ARG B N 1
ATOM 3917 C CA . ARG B 1 230 ? -7.863 -39.219 -25.875 1 98.12 230 ARG B CA 1
ATOM 3918 C C . ARG B 1 230 ? -8.844 -38.125 -25.484 1 98.12 230 ARG B C 1
ATOM 3920 O O . ARG B 1 230 ? -9.258 -37.312 -26.328 1 98.12 230 ARG B O 1
ATOM 3927 N N . ARG B 1 231 ? -9.234 -38.062 -24.25 1 98.56 231 ARG B N 1
ATOM 3928 C CA . ARG B 1 231 ? -10.125 -37 -23.781 1 98.56 231 ARG B CA 1
ATOM 3929 C C . ARG B 1 231 ? -9.336 -35.812 -23.297 1 98.56 231 ARG B C 1
ATOM 3931 O O . ARG B 1 231 ? -8.375 -35.938 -22.547 1 98.56 231 ARG B O 1
ATOM 3938 N N . CYS B 1 232 ? -9.688 -34.688 -23.844 1 98.75 232 CYS B N 1
ATOM 3939 C CA . CYS B 1 232 ? -9.188 -33.406 -23.359 1 98.75 232 CYS B CA 1
ATOM 3940 C C . CYS B 1 232 ? -10.242 -32.688 -22.5 1 98.75 232 CYS B C 1
ATOM 3942 O O . CYS B 1 232 ? -11.297 -32.312 -23 1 98.75 232 CYS B O 1
ATOM 3944 N N . TYR B 1 233 ? -9.992 -32.531 -21.219 1 98.69 233 TYR B N 1
ATOM 3945 C CA . TYR B 1 233 ? -10.906 -31.828 -20.328 1 98.69 233 TYR B CA 1
ATOM 3946 C C . TYR B 1 233 ? -10.562 -30.344 -20.234 1 98.69 233 TYR B C 1
ATOM 3948 O O . TYR B 1 233 ? -9.438 -29.984 -19.891 1 98.69 233 TYR B O 1
ATOM 3956 N N . PHE B 1 234 ? -11.516 -29.5 -20.562 1 98.5 234 PHE B N 1
ATOM 3957 C CA . PHE B 1 234 ? -11.398 -28.047 -20.406 1 98.5 234 PHE B CA 1
ATOM 3958 C C . PHE B 1 234 ? -11.891 -27.594 -19.031 1 98.5 234 PHE B C 1
ATOM 3960 O O . PHE B 1 234 ? -12.938 -28.047 -18.562 1 98.5 234 PHE B O 1
ATOM 3967 N N . LYS B 1 235 ? -11.078 -26.734 -18.5 1 98.25 235 LYS B N 1
ATOM 3968 C CA . LYS B 1 235 ? -11.367 -26.438 -17.094 1 98.25 235 LYS B CA 1
ATOM 3969 C C . LYS B 1 235 ? -11.367 -24.938 -16.844 1 98.25 235 LYS B C 1
ATOM 3971 O O . LYS B 1 235 ? -10.625 -24.188 -17.5 1 98.25 235 LYS B O 1
ATOM 3976 N N . ARG B 1 236 ? -12.242 -24.547 -15.883 1 96.56 236 ARG B N 1
ATOM 3977 C CA . ARG B 1 236 ? -12.352 -23.125 -15.555 1 96.56 236 ARG B CA 1
ATOM 3978 C C . ARG B 1 236 ? -12.812 -22.938 -14.109 1 96.56 236 ARG B C 1
ATOM 3980 O O . ARG B 1 236 ? -13.719 -23.641 -13.648 1 96.56 236 ARG B O 1
ATOM 3987 N N . VAL B 1 237 ? -12.156 -22.047 -13.422 1 94.75 237 VAL B N 1
ATOM 3988 C CA . VAL B 1 237 ? -12.602 -21.641 -12.094 1 94.75 237 VAL B CA 1
ATOM 3989 C C . VAL B 1 237 ? -13.008 -20.156 -12.117 1 94.75 237 VAL B C 1
ATOM 3991 O O . VAL B 1 237 ? -12.688 -19.438 -13.062 1 94.75 237 VAL B O 1
ATOM 3994 N N . ILE B 1 238 ? -13.727 -19.766 -11.094 1 88.5 238 ILE B N 1
ATOM 3995 C CA . ILE B 1 238 ? -14.195 -18.391 -10.977 1 88.5 238 ILE B CA 1
ATOM 3996 C C . ILE B 1 238 ? -13.023 -17.469 -10.617 1 88.5 238 ILE B C 1
ATOM 3998 O O . ILE B 1 238 ? -12.312 -17.719 -9.641 1 88.5 238 ILE B O 1
ATOM 4002 N N . THR B 1 239 ? -12.797 -16.422 -11.383 1 90.75 239 THR B N 1
ATOM 4003 C CA . THR B 1 239 ? -11.727 -15.469 -11.125 1 90.75 239 THR B CA 1
ATOM 4004 C C . THR B 1 239 ? -12.289 -14.055 -10.977 1 90.75 239 THR B C 1
ATOM 4006 O O . THR B 1 239 ? -11.531 -13.094 -10.82 1 90.75 239 THR B O 1
ATOM 4009 N N . VAL B 1 240 ? -13.57 -13.867 -11.039 1 89.19 240 VAL B N 1
ATOM 4010 C CA . VAL B 1 240 ? -14.211 -12.578 -10.797 1 89.19 240 VAL B CA 1
ATOM 4011 C C . VAL B 1 240 ? -14.352 -12.344 -9.297 1 89.19 240 VAL B C 1
ATOM 4013 O O . VAL B 1 240 ? -14.547 -13.289 -8.531 1 89.19 240 VAL B O 1
ATOM 4016 N N . PRO B 1 241 ? -14.234 -11.047 -8.914 1 90.88 241 PRO B N 1
ATOM 4017 C CA . PRO B 1 241 ? -14.336 -10.781 -7.473 1 90.88 241 PRO B CA 1
ATOM 4018 C C . PRO B 1 241 ? -15.625 -11.336 -6.863 1 90.88 241 PRO B C 1
ATOM 4020 O O . PRO B 1 241 ? -16.719 -11.094 -7.383 1 90.88 241 PRO B O 1
ATOM 4023 N N . ALA B 1 242 ? -15.422 -12.078 -5.797 1 90.69 242 ALA B N 1
ATOM 4024 C CA . ALA B 1 242 ? -16.578 -12.695 -5.145 1 90.69 242 ALA B CA 1
ATOM 4025 C C . ALA B 1 242 ? -16.391 -12.742 -3.629 1 90.69 242 ALA B C 1
ATOM 4027 O O . ALA B 1 242 ? -15.523 -13.461 -3.125 1 90.69 242 ALA B O 1
ATOM 4028 N N . PRO B 1 243 ? -17.234 -11.984 -2.896 1 94.38 243 PRO B N 1
ATOM 4029 C CA . PRO B 1 243 ? -17.156 -12.109 -1.439 1 94.38 243 PRO B CA 1
ATOM 4030 C C . PRO B 1 243 ? -17.5 -13.508 -0.947 1 94.38 243 PRO B C 1
ATOM 4032 O O . PRO B 1 243 ? -18.453 -14.125 -1.454 1 94.38 243 PRO B O 1
ATOM 4035 N N . PRO B 1 244 ? -16.766 -14.078 -0.03 1 94.44 244 PRO B N 1
ATOM 4036 C CA . PRO B 1 244 ? -17.047 -15.43 0.458 1 94.44 244 PRO B CA 1
ATOM 4037 C C . PRO B 1 244 ? -18.422 -15.555 1.104 1 94.44 244 PRO B C 1
ATOM 4039 O O . PRO B 1 244 ? -19.078 -16.594 0.989 1 94.44 244 PRO B O 1
ATOM 4042 N N . ASN B 1 245 ? -18.812 -14.562 1.849 1 96.19 245 ASN B N 1
ATOM 4043 C CA . ASN B 1 245 ? -20.094 -14.508 2.527 1 96.19 245 ASN B CA 1
ATOM 4044 C C . ASN B 1 245 ? -20.703 -13.109 2.465 1 96.19 245 ASN B C 1
ATOM 4046 O O . ASN B 1 245 ? -19.984 -12.117 2.539 1 96.19 245 ASN B O 1
ATOM 4050 N N . ILE B 1 246 ? -22.016 -13.109 2.299 1 96.62 246 ILE B N 1
ATOM 4051 C CA . ILE B 1 246 ? -22.734 -11.852 2.266 1 96.62 246 ILE B CA 1
ATOM 4052 C C . ILE B 1 246 ? -23.875 -11.883 3.287 1 96.62 246 ILE B C 1
ATOM 4054 O O . ILE B 1 246 ? -24.641 -12.852 3.342 1 96.62 246 ILE B O 1
ATOM 4058 N N . GLY B 1 247 ? -23.875 -10.953 4.125 1 97.5 247 GLY B N 1
ATOM 4059 C CA . GLY B 1 247 ? -24.922 -10.898 5.129 1 97.5 247 GLY B CA 1
ATOM 4060 C C . GLY B 1 247 ? -25.438 -9.492 5.375 1 97.5 247 GLY B C 1
ATOM 4061 O O . GLY B 1 247 ? -24.766 -8.508 5.059 1 97.5 247 GLY B O 1
ATOM 4062 N N . LYS B 1 248 ? -26.656 -9.5 5.91 1 97.69 248 LYS B N 1
ATOM 4063 C CA . LYS B 1 248 ? -27.219 -8.219 6.328 1 97.69 248 LYS B CA 1
ATOM 4064 C C . LYS B 1 248 ? -26.609 -7.762 7.652 1 97.69 248 LYS B C 1
ATOM 4066 O O . LYS B 1 248 ? -26.453 -8.562 8.578 1 97.69 248 LYS B O 1
ATOM 4071 N N . LEU B 1 249 ? -26.188 -6.531 7.738 1 97.75 249 LEU B N 1
ATOM 4072 C CA . LEU B 1 249 ? -25.656 -5.914 8.953 1 97.75 249 LEU B CA 1
ATOM 4073 C C . LEU B 1 249 ? -25.875 -4.406 8.938 1 97.75 249 LEU B C 1
ATOM 4075 O O . LEU B 1 249 ? -25.359 -3.707 8.07 1 97.75 249 LEU B O 1
ATOM 4079 N N . ASN B 1 250 ? -26.594 -3.898 9.922 1 97.81 250 ASN B N 1
ATOM 4080 C CA . ASN B 1 250 ? -26.953 -2.482 9.969 1 97.81 250 ASN B CA 1
ATOM 4081 C C . ASN B 1 250 ? -25.703 -1.605 10.094 1 97.81 250 ASN B C 1
ATOM 4083 O O . ASN B 1 250 ? -24.781 -1.93 10.844 1 97.81 250 ASN B O 1
ATOM 4087 N N . ASN B 1 251 ? -25.625 -0.471 9.328 1 98.12 251 ASN B N 1
ATOM 4088 C CA . ASN B 1 251 ? -24.609 0.565 9.414 1 98.12 251 ASN B CA 1
ATOM 4089 C C . ASN B 1 251 ? -23.281 0.081 8.852 1 98.12 251 ASN B C 1
ATOM 4091 O O . ASN B 1 251 ? -22.219 0.55 9.266 1 98.12 251 ASN B O 1
ATOM 4095 N N . VAL B 1 252 ? -23.391 -0.877 8.047 1 98.56 252 VAL B N 1
ATOM 4096 C CA . VAL B 1 252 ? -22.234 -1.362 7.297 1 98.56 252 VAL B CA 1
ATOM 4097 C C . VAL B 1 252 ? -22.516 -1.244 5.801 1 98.56 252 VAL B C 1
ATOM 4099 O O . VAL B 1 252 ? -23.609 -1.55 5.336 1 98.56 252 VAL B O 1
ATOM 4102 N N . ILE B 1 253 ? -21.547 -0.722 5.07 1 98.69 253 ILE B N 1
ATOM 4103 C CA . ILE B 1 253 ? -21.672 -0.542 3.627 1 98.69 253 ILE B CA 1
ATOM 4104 C C . ILE B 1 253 ? -20.562 -1.326 2.912 1 98.69 253 ILE B C 1
ATOM 4106 O O . ILE B 1 253 ? -19.391 -1.227 3.268 1 98.69 253 ILE B O 1
ATOM 4110 N N . SER B 1 254 ? -20.922 -2.117 1.957 1 98.69 254 SER B N 1
ATOM 4111 C CA . SER B 1 254 ? -19.953 -2.873 1.18 1 98.69 254 SER B CA 1
ATOM 4112 C C . SER B 1 254 ? -20.047 -2.535 -0.304 1 98.69 254 SER B C 1
ATOM 4114 O O . SER B 1 254 ? -21.062 -2.014 -0.765 1 98.69 254 SER B O 1
ATOM 4116 N N . GLY B 1 255 ? -18.969 -2.709 -1.004 1 97.94 255 GLY B N 1
ATOM 4117 C CA . GLY B 1 255 ? -18.906 -2.441 -2.432 1 97.94 255 GLY B CA 1
ATOM 4118 C C . GLY B 1 255 ? -17.672 -3.006 -3.09 1 97.94 255 GLY B C 1
ATOM 4119 O O . GLY B 1 255 ? -16.891 -3.73 -2.455 1 97.94 255 GLY B O 1
ATOM 4120 N N . PHE B 1 256 ? -17.516 -2.736 -4.383 1 97.44 256 PHE B N 1
ATOM 4121 C CA . PHE B 1 256 ? -16.406 -3.264 -5.168 1 97.44 256 PHE B CA 1
ATOM 4122 C C . PHE B 1 256 ? -15.484 -2.141 -5.625 1 97.44 256 PHE B C 1
ATOM 4124 O O . PHE B 1 256 ? -15.867 -0.969 -5.605 1 97.44 256 PHE B O 1
ATOM 4131 N N . SER B 1 257 ? -14.266 -2.523 -5.93 1 96.25 257 SER B N 1
ATOM 4132 C CA . SER B 1 257 ? -13.336 -1.6 -6.574 1 96.25 257 SER B CA 1
ATOM 4133 C C . SER B 1 257 ? -13.867 -1.121 -7.918 1 96.25 257 SER B C 1
ATOM 4135 O O . SER B 1 257 ? -14.617 -1.837 -8.586 1 96.25 257 SER B O 1
ATOM 4137 N N . LEU B 1 258 ? -13.391 0.041 -8.359 1 95.5 258 LEU B N 1
ATOM 4138 C CA . LEU B 1 258 ? -13.875 0.597 -9.617 1 95.5 258 LEU B CA 1
ATOM 4139 C C . LEU B 1 258 ? -12.844 0.426 -10.727 1 95.5 258 LEU B C 1
ATOM 4141 O O . LEU B 1 258 ? -12.93 1.085 -11.766 1 95.5 258 LEU B O 1
ATOM 4145 N N . LYS B 1 259 ? -11.891 -0.392 -10.516 1 90.12 259 LYS B N 1
ATOM 4146 C CA . LYS B 1 259 ? -10.805 -0.577 -11.477 1 90.12 259 LYS B CA 1
ATOM 4147 C C . LYS B 1 259 ? -11.344 -1.029 -12.836 1 90.12 259 LYS B C 1
ATOM 4149 O O . LYS B 1 259 ? -10.773 -0.693 -13.875 1 90.12 259 LYS B O 1
ATOM 4154 N N . SER B 1 260 ? -12.367 -1.794 -12.797 1 87.06 260 SER B N 1
ATOM 4155 C CA . SER B 1 260 ? -12.922 -2.324 -14.039 1 87.06 260 SER B CA 1
ATOM 4156 C C . SER B 1 260 ? -13.867 -1.321 -14.695 1 87.06 260 SER B C 1
ATOM 4158 O O . SER B 1 260 ? -14.422 -1.591 -15.766 1 87.06 260 SER B O 1
ATOM 4160 N N . CYS B 1 261 ? -14.055 -0.214 -13.984 1 87.12 261 CYS B N 1
ATOM 4161 C CA . CYS B 1 261 ? -14.992 0.771 -14.508 1 87.12 261 CYS B CA 1
ATOM 4162 C C . CYS B 1 261 ? -14.289 1.753 -15.438 1 87.12 261 CYS B C 1
ATOM 4164 O O . CYS B 1 261 ? -14.938 2.51 -16.156 1 87.12 261 CYS B O 1
ATOM 4166 N N . ALA B 1 262 ? -13.039 1.894 -15.391 1 68.56 262 ALA B N 1
ATOM 4167 C CA . ALA B 1 262 ? -12.344 2.881 -16.219 1 68.56 262 ALA B CA 1
ATOM 4168 C C . ALA B 1 262 ? -12.367 2.482 -17.688 1 68.56 262 ALA B C 1
ATOM 4170 O O . ALA B 1 262 ? -12.461 1.297 -18.016 1 68.56 262 ALA B O 1
#